Protein AF-A0A0F9AG28-F1 (afdb_monomer_lite)

Sequence (396 aa):
VLHGPSPQVKGDLLCLVGRKTTFKVDHATIAAAYDPQAKLRDLAHSDTEVTFLPRVPGKFTLFLELKCGGVNWLKPLDLDVRQPWTVATRYVAAFNEGGPSVASPSVDEKARQLTFVIENHNRAELAEVAKVVVAGKIHEVPIKLAPMASGEYTVSLEDVWDRLSPGSTAFEVSLAGGSQVSQAINWSIRHDEPAIAQRAKMLDLRPLYNTEMNRLFSPRTQWRIDYTGAQHAVDWRHPMPIKDEHGYYLLNSTTCIFEYGDLPEQVTPFKRCSITAPAGRYDGGIGVPLQLADPPQKPQQQTQWTVERREGVENTWQRRGLLAVMGIVGRARASTGFAYPVNVDTAQLAELHVTLSGTPNARCFIQLSNPQQPTVFRSEWFDAPSEPTELVFKLP

Secondary structure (DSSP, 8-state):
---SPPPEEES--EEETTS-EEEEEESSEEEEEE-TT--EEEEEE-SSEEEEEE-S-EEEEEEEEEEETTEEEEEEEEEEEE-SEEEE-EEEE-TTT-SEEEEESEEETTTTEEEEEEEE-SSS-EEEEEEEEETTEEEEEEEEE-TT-EEEEEEE-GGGGGGPPSEEEEEEEEETTEEEEEEEEE----SS-HHHHHH------TTTTTS-HHHHS-TTPEEEE-TTS-EEEE--PSSPPPB-TTS-B-PPPPS-----S--GGG--TT--PPPPPPTT---S---------S-----SS----EEEEE-SSEEEEEEETTEEEEEEE-STT--EEEE----S-GGG-SEEEEEE---TT-EE--EE--SS-S-SEEPPPEEPPSS-EEEEEE--

Organism: NCBI:txid412755

Radius of gyration: 28.62 Å; chains: 1; bounding box: 63×69×68 Å

pLDDT: mean 71.7, std 23.3, range [27.55, 98.31]

Foldseek 3Di:
DPPFDDKDKAADLAAEAQDKGKIWIPQWFFPDKDFPPPQWAPFDDGGTMTIIHGHDFDKGWMWTFIHHPPDTDIDIDIHGYDHQKDWDFDWDPPPPDQAIDTPPQAADPVQQKGKIKMFGQAQAWFFDWKWKAWLNDTDTWTDTAHHRGMDMTMDHCVVVSLVADAFWTWMKIDGPNDIDIDIHGHPDQPCPDPSSVVLDDDDPCVVVPPPCPCVVAPPPWDWDQDSNRKIFTDHDDPPFADADPVRDGPDDDTDDIDDDGDDVVPPDPPDDDDDDDDPDDDDPDDDHDDPPPVDPPDPPVVQDWDKPFAQAPDWDWDDDPPDTDTDGHHDPPRDTDTDGDDPDDPVPDQKDKDWFADDVPDKDKDADQDPVGRGQDIDDIDDGHNDGDIDMDGTD

Structure (mmCIF, N/CA/C/O backbone):
data_AF-A0A0F9AG28-F1
#
_entry.id   AF-A0A0F9AG28-F1
#
loop_
_atom_site.group_PDB
_atom_site.id
_atom_site.type_symbol
_atom_site.label_atom_id
_atom_site.label_alt_id
_atom_site.label_comp_id
_atom_site.label_asym_id
_atom_site.label_entity_id
_atom_site.label_seq_id
_atom_site.pdbx_PDB_ins_code
_atom_site.Cartn_x
_atom_site.Cartn_y
_atom_site.Cartn_z
_atom_site.occupancy
_atom_site.B_iso_or_equiv
_atom_site.auth_seq_id
_atom_site.auth_comp_id
_atom_site.auth_asym_id
_atom_site.auth_atom_id
_atom_site.pdbx_PDB_model_num
ATOM 1 N N . VAL A 1 1 ? 39.956 3.769 -18.860 1.00 49.44 1 VAL A N 1
ATOM 2 C CA . VAL A 1 1 ? 38.928 4.744 -18.427 1.00 49.44 1 VAL A CA 1
ATOM 3 C C . VAL A 1 1 ? 38.175 5.172 -19.674 1.00 49.44 1 VAL A C 1
ATOM 5 O O . VAL A 1 1 ? 38.810 5.669 -20.593 1.00 49.44 1 VAL A O 1
ATOM 8 N N . LEU A 1 2 ? 36.882 4.858 -19.788 1.00 47.75 2 LEU A N 1
ATOM 9 C CA . LEU A 1 2 ? 36.071 5.286 -20.934 1.00 47.75 2 LEU A CA 1
ATOM 10 C C . LEU A 1 2 ? 35.908 6.813 -20.858 1.00 47.75 2 LEU A C 1
ATOM 12 O O . LEU A 1 2 ? 35.287 7.310 -19.926 1.00 47.75 2 LEU A O 1
ATOM 16 N N . HIS A 1 3 ? 36.479 7.553 -21.809 1.00 52.59 3 HIS A N 1
ATOM 17 C CA . HIS A 1 3 ? 36.408 9.023 -21.890 1.00 52.59 3 HIS A CA 1
ATOM 18 C C . HIS A 1 3 ? 35.082 9.536 -22.498 1.00 52.59 3 HIS A C 1
ATOM 20 O O . HIS A 1 3 ? 35.054 10.567 -23.164 1.00 52.59 3 HIS A O 1
ATOM 26 N N . GLY A 1 4 ? 33.983 8.804 -22.302 1.00 62.50 4 GLY A N 1
ATOM 27 C CA . GLY A 1 4 ? 32.652 9.170 -22.791 1.00 62.50 4 GLY A CA 1
ATOM 28 C C . GLY A 1 4 ? 31.760 9.753 -21.688 1.00 62.50 4 GLY A C 1
ATOM 29 O O . GLY A 1 4 ? 32.025 9.521 -20.504 1.00 62.50 4 GLY A O 1
ATOM 30 N N . PRO A 1 5 ? 30.694 10.493 -22.047 1.00 69.94 5 PRO A N 1
ATOM 31 C CA . PRO A 1 5 ? 29.684 10.911 -21.082 1.00 69.94 5 PRO A CA 1
ATOM 32 C C . PRO A 1 5 ? 29.083 9.685 -20.385 1.00 69.94 5 PRO A C 1
ATOM 34 O O . PRO A 1 5 ? 28.804 8.667 -21.019 1.00 69.94 5 PRO A O 1
ATOM 37 N N . SER A 1 6 ? 28.906 9.778 -19.065 1.00 78.06 6 SER A N 1
ATOM 38 C CA . SER A 1 6 ? 28.258 8.713 -18.299 1.00 78.06 6 SER A CA 1
ATOM 39 C C . SER A 1 6 ? 26.799 8.552 -18.746 1.00 78.06 6 SER A C 1
ATOM 41 O O . SER A 1 6 ? 26.155 9.561 -19.040 1.00 78.06 6 SER A O 1
ATOM 43 N N . PRO A 1 7 ? 26.261 7.322 -18.770 1.00 80.38 7 PRO A N 1
ATOM 44 C CA . PRO A 1 7 ? 24.865 7.073 -19.107 1.00 80.38 7 PRO A CA 1
ATOM 45 C C . PRO A 1 7 ? 23.938 7.893 -18.214 1.00 80.38 7 PRO A C 1
ATOM 47 O O . PRO A 1 7 ? 24.111 7.910 -16.991 1.00 80.38 7 PRO A O 1
ATOM 50 N N . GLN A 1 8 ? 22.949 8.548 -18.815 1.00 86.12 8 GLN A N 1
ATOM 51 C CA . GLN A 1 8 ? 21.982 9.367 -18.089 1.00 86.12 8 GLN A CA 1
ATOM 52 C C . GLN A 1 8 ? 20.576 8.836 -18.308 1.00 86.12 8 GLN A C 1
ATOM 54 O O . GLN A 1 8 ? 20.153 8.635 -19.441 1.00 86.12 8 GLN A O 1
ATOM 59 N N . VAL A 1 9 ? 19.840 8.642 -17.217 1.00 87.00 9 VAL A N 1
ATOM 60 C CA . VAL A 1 9 ? 18.409 8.350 -17.285 1.00 87.00 9 VAL A CA 1
ATOM 61 C C . VAL A 1 9 ? 17.671 9.680 -17.394 1.00 87.00 9 VAL A C 1
ATOM 63 O O . VAL A 1 9 ? 17.774 10.521 -16.502 1.00 87.00 9 VAL A O 1
ATOM 66 N N . LYS A 1 10 ? 16.953 9.884 -18.498 1.00 86.88 10 LYS A N 1
ATOM 67 C CA . LYS A 1 10 ? 16.102 11.049 -18.739 1.00 86.88 10 LYS A CA 1
ATOM 68 C C . LYS A 1 10 ? 14.640 10.644 -18.687 1.00 86.88 10 LYS A C 1
ATOM 70 O O . LYS A 1 10 ? 14.201 9.748 -19.402 1.00 86.88 10 LYS A O 1
ATOM 75 N N . GLY A 1 11 ? 13.869 11.352 -17.881 1.00 76.81 11 GLY A N 1
ATOM 76 C CA . GLY A 1 11 ? 12.449 11.088 -17.704 1.00 76.81 11 GLY A CA 1
ATOM 77 C C . GLY A 1 11 ? 12.043 11.269 -16.255 1.00 76.81 11 GLY A C 1
ATOM 78 O O . GLY A 1 11 ? 12.868 11.583 -15.398 1.00 76.81 11 GLY A O 1
ATOM 79 N N . ASP A 1 12 ? 10.755 11.087 -16.006 1.00 71.38 12 ASP A N 1
ATOM 80 C CA . ASP A 1 12 ? 10.226 11.095 -14.653 1.00 71.38 12 ASP A CA 1
ATOM 81 C C . ASP A 1 12 ? 10.291 9.689 -14.071 1.00 71.38 12 ASP A C 1
ATOM 83 O O . ASP A 1 12 ? 9.719 8.752 -14.630 1.00 71.38 12 ASP A O 1
ATOM 87 N N . LEU A 1 13 ? 11.010 9.550 -12.963 1.00 81.31 13 LEU A N 1
ATOM 88 C CA . LEU A 1 13 ? 11.080 8.305 -12.205 1.00 81.31 13 LEU A CA 1
ATOM 89 C C . LEU A 1 13 ? 9.973 8.214 -11.153 1.00 81.31 13 LEU A C 1
ATOM 91 O O . LEU A 1 13 ? 9.831 7.165 -10.522 1.00 81.31 13 LEU A O 1
ATOM 95 N N . LEU A 1 14 ? 9.167 9.271 -10.990 1.00 83.69 14 LEU A N 1
ATOM 96 C CA . LEU A 1 14 ? 7.929 9.196 -10.236 1.00 83.69 14 LEU A CA 1
ATOM 97 C C . LEU A 1 14 ? 6.949 8.297 -10.990 1.00 83.69 14 LEU A C 1
ATOM 99 O O . LEU A 1 14 ? 6.329 8.673 -11.986 1.00 83.69 14 LEU A O 1
ATOM 103 N N . CYS A 1 15 ? 6.828 7.074 -10.500 1.00 92.44 15 CYS A N 1
ATOM 104 C CA . CYS A 1 15 ? 5.974 6.064 -11.087 1.00 92.44 15 CYS A CA 1
ATOM 105 C C . CYS A 1 15 ? 4.617 6.085 -10.386 1.00 92.44 15 CYS A C 1
ATOM 107 O O . CYS A 1 15 ? 4.553 6.196 -9.164 1.00 92.44 15 CYS A O 1
ATOM 109 N N . LEU A 1 16 ? 3.526 5.925 -11.133 1.00 93.44 16 LEU A N 1
ATOM 110 C CA . LEU A 1 16 ? 2.189 5.823 -10.547 1.00 93.44 16 LEU A CA 1
ATOM 111 C C . LEU A 1 16 ? 1.603 4.438 -10.800 1.00 93.44 16 LEU A C 1
ATOM 113 O O . LEU A 1 16 ? 1.679 3.914 -11.912 1.00 93.44 16 LEU A O 1
ATOM 117 N N . VAL A 1 17 ? 0.997 3.850 -9.769 1.00 92.75 17 VAL A N 1
ATOM 118 C CA . VAL A 1 17 ? 0.282 2.573 -9.887 1.00 92.75 17 VAL A CA 1
ATOM 119 C C . VAL A 1 17 ? -0.783 2.674 -10.978 1.00 92.75 17 VAL A C 1
ATOM 121 O O . VAL A 1 17 ? -1.534 3.647 -11.045 1.00 92.75 17 VAL A O 1
ATOM 124 N N . GLY A 1 18 ? -0.844 1.662 -11.847 1.00 88.56 18 GLY A N 1
ATOM 125 C CA . GLY A 1 18 ? -1.842 1.598 -12.916 1.00 88.56 18 GLY A CA 1
ATOM 126 C C . GLY A 1 18 ? -1.607 2.575 -14.073 1.00 88.56 18 GLY A C 1
ATOM 127 O O . GLY A 1 18 ? -2.423 2.618 -14.993 1.00 88.56 18 GLY A O 1
ATOM 128 N N . ARG A 1 19 ? -0.493 3.322 -14.084 1.00 90.88 19 ARG A N 1
ATOM 129 C CA . ARG A 1 19 ? -0.082 4.156 -15.221 1.00 90.88 19 ARG A CA 1
ATOM 130 C C . ARG A 1 19 ? 1.207 3.642 -15.839 1.00 90.88 19 ARG A C 1
ATOM 132 O O . ARG A 1 19 ? 2.147 3.274 -15.144 1.00 90.88 19 ARG A O 1
ATOM 139 N N . LYS A 1 20 ? 1.242 3.624 -17.170 1.00 93.56 20 LYS A N 1
ATOM 140 C CA . LYS A 1 20 ? 2.418 3.213 -17.934 1.00 93.56 20 LYS A CA 1
ATOM 141 C C . LYS A 1 20 ? 3.512 4.271 -17.766 1.00 93.56 20 LYS A C 1
ATOM 143 O O . LYS A 1 20 ? 3.316 5.420 -18.158 1.00 93.56 20 LYS A O 1
ATOM 148 N N . THR A 1 21 ? 4.641 3.884 -17.186 1.00 93.69 21 THR A N 1
ATOM 149 C CA . THR A 1 21 ? 5.819 4.740 -17.013 1.00 93.69 21 THR A CA 1
ATOM 150 C C . THR A 1 21 ? 6.792 4.488 -18.149 1.00 93.69 21 THR A C 1
ATOM 152 O O . THR A 1 21 ? 7.021 3.340 -18.524 1.00 93.69 21 THR A O 1
ATOM 155 N N . THR A 1 22 ? 7.370 5.561 -18.687 1.00 93.81 22 THR A N 1
ATOM 156 C CA . THR A 1 22 ? 8.400 5.503 -19.727 1.00 93.81 22 THR A CA 1
ATOM 157 C C . THR A 1 22 ? 9.551 6.430 -19.363 1.00 93.81 22 THR A C 1
ATOM 159 O O . THR A 1 22 ? 9.314 7.585 -19.006 1.00 93.81 22 THR A O 1
ATOM 162 N N . PHE A 1 23 ? 10.786 5.951 -19.484 1.00 94.12 23 PHE A N 1
ATOM 163 C CA . PHE A 1 23 ? 11.980 6.790 -19.394 1.00 94.12 23 PHE A CA 1
ATOM 164 C C . PHE A 1 23 ? 12.997 6.388 -20.462 1.00 94.12 23 PHE A C 1
ATOM 166 O O . PHE A 1 23 ? 12.969 5.271 -20.982 1.00 94.12 23 PHE A O 1
ATOM 173 N N . LYS A 1 24 ? 13.910 7.308 -20.772 1.00 95.06 24 LYS A N 1
ATOM 174 C CA . LYS A 1 24 ? 14.966 7.123 -21.765 1.00 95.06 24 LYS A CA 1
ATOM 175 C C . LYS A 1 24 ? 16.336 7.033 -21.116 1.00 95.06 24 LYS A C 1
ATOM 177 O O . LYS A 1 24 ? 16.566 7.607 -20.053 1.00 95.06 24 LYS A O 1
ATOM 182 N N . VAL A 1 25 ? 17.246 6.322 -21.765 1.00 94.06 25 VAL A N 1
ATOM 183 C CA . VAL A 1 25 ? 18.659 6.259 -21.400 1.00 94.06 25 VAL A CA 1
ATOM 184 C C . VAL A 1 25 ? 19.467 6.883 -22.526 1.00 94.06 25 VAL A C 1
ATOM 186 O O . VAL A 1 25 ? 19.441 6.407 -23.658 1.00 94.06 25 VAL A O 1
ATOM 189 N N . ASP A 1 26 ? 20.203 7.936 -22.195 1.00 92.88 26 ASP A N 1
ATOM 190 C CA . ASP A 1 26 ? 21.140 8.586 -23.100 1.00 92.88 26 ASP A CA 1
ATOM 191 C C . ASP A 1 26 ? 22.559 8.053 -22.880 1.00 92.88 26 ASP A C 1
ATOM 193 O O . ASP A 1 26 ? 22.929 7.638 -21.778 1.00 92.88 26 ASP A O 1
ATOM 197 N N . HIS A 1 27 ? 23.380 8.129 -23.932 1.00 91.69 27 HIS A N 1
ATOM 198 C CA . HIS A 1 27 ? 24.805 7.763 -23.928 1.00 91.69 27 HIS A CA 1
ATOM 199 C C . HIS A 1 27 ? 25.109 6.278 -23.637 1.00 91.69 27 HIS A C 1
ATOM 201 O O . HIS A 1 27 ? 26.263 5.911 -23.413 1.00 91.69 27 HIS A O 1
ATOM 207 N N . ALA A 1 28 ? 24.095 5.415 -23.696 1.00 92.94 28 ALA A N 1
ATOM 208 C CA . ALA A 1 28 ? 24.221 3.963 -23.702 1.00 92.94 28 ALA A CA 1
ATOM 209 C C . ALA A 1 28 ? 23.044 3.334 -24.463 1.00 92.94 28 ALA A C 1
ATOM 211 O O . ALA A 1 28 ? 22.012 3.972 -24.653 1.00 92.94 28 ALA A O 1
ATOM 212 N N . THR A 1 29 ? 23.213 2.081 -24.873 1.00 95.62 29 THR A N 1
ATOM 213 C CA . THR A 1 29 ? 22.138 1.225 -25.392 1.00 95.62 29 THR A CA 1
ATOM 214 C C . THR A 1 29 ? 21.641 0.290 -24.296 1.00 95.62 29 THR A C 1
ATOM 216 O O . THR A 1 29 ? 22.435 -0.161 -23.470 1.00 95.62 29 THR A O 1
ATOM 219 N N . ILE A 1 30 ? 20.345 0.002 -24.262 1.00 97.00 30 ILE A N 1
ATOM 220 C CA . ILE A 1 30 ? 19.725 -0.899 -23.287 1.00 97.00 30 ILE A CA 1
ATOM 221 C C . ILE A 1 30 ? 19.689 -2.301 -23.890 1.00 97.00 30 ILE A C 1
ATOM 223 O O . ILE A 1 30 ? 18.884 -2.589 -24.772 1.00 97.00 30 ILE A O 1
ATOM 227 N N . ALA A 1 31 ? 20.574 -3.173 -23.413 1.00 95.94 31 ALA A N 1
ATOM 228 C CA . ALA A 1 31 ? 20.648 -4.559 -23.860 1.00 95.94 31 ALA A CA 1
ATOM 229 C C . ALA A 1 31 ? 19.541 -5.419 -23.232 1.00 95.94 31 ALA A C 1
ATOM 231 O O . ALA A 1 31 ? 19.007 -6.304 -23.896 1.00 95.94 31 ALA A O 1
ATOM 232 N N . ALA A 1 32 ? 19.189 -5.142 -21.972 1.00 95.06 32 ALA A N 1
ATOM 233 C CA . ALA A 1 32 ? 18.123 -5.829 -21.250 1.00 95.06 32 ALA A CA 1
ATOM 234 C C . ALA A 1 32 ? 17.589 -4.988 -20.078 1.00 95.06 32 ALA A C 1
ATOM 236 O O . ALA A 1 32 ? 18.275 -4.099 -19.566 1.00 95.06 32 ALA A O 1
ATOM 237 N N . ALA A 1 33 ? 16.377 -5.309 -19.619 1.00 95.12 33 ALA A N 1
ATOM 238 C CA . ALA A 1 33 ? 15.777 -4.758 -18.406 1.00 95.12 33 ALA A CA 1
ATOM 239 C C . ALA A 1 33 ? 15.175 -5.879 -17.544 1.00 95.12 33 ALA A C 1
ATOM 241 O O . ALA A 1 33 ? 14.470 -6.749 -18.056 1.00 95.12 33 ALA A O 1
ATOM 242 N N . TYR A 1 34 ? 15.424 -5.838 -16.235 1.00 92.44 34 TYR A N 1
ATOM 243 C CA . TYR A 1 34 ? 15.025 -6.878 -15.289 1.00 92.44 34 TYR A CA 1
ATOM 244 C C . TYR A 1 34 ? 14.285 -6.288 -14.086 1.00 92.44 34 TYR A C 1
ATOM 246 O O . TYR A 1 34 ? 14.779 -5.368 -13.432 1.00 92.44 34 TYR A O 1
ATOM 254 N N . ASP A 1 35 ? 13.139 -6.883 -13.753 1.00 90.81 35 ASP A N 1
ATOM 255 C CA . ASP A 1 35 ? 12.410 -6.659 -12.501 1.00 90.81 35 ASP A CA 1
ATOM 256 C C . ASP A 1 35 ? 12.487 -7.922 -11.623 1.00 90.81 35 ASP A C 1
ATOM 258 O O . ASP A 1 35 ? 11.625 -8.802 -11.721 1.00 90.81 35 ASP A O 1
ATOM 262 N N . PRO A 1 36 ? 13.507 -8.048 -10.756 1.00 80.81 36 PRO A N 1
ATOM 263 C CA . PRO A 1 36 ? 13.664 -9.228 -9.908 1.00 80.81 36 PRO A CA 1
ATOM 264 C C . PRO A 1 36 ? 12.568 -9.352 -8.839 1.00 80.81 36 PRO A C 1
ATOM 266 O O . PRO A 1 36 ? 12.420 -10.411 -8.234 1.00 80.81 36 PRO A O 1
ATOM 269 N N . GLN A 1 37 ? 11.797 -8.290 -8.583 1.00 86.12 37 GLN A N 1
ATOM 270 C CA . GLN A 1 37 ? 10.754 -8.268 -7.557 1.00 86.12 37 GLN A CA 1
ATOM 271 C C . GLN A 1 37 ? 9.371 -8.648 -8.118 1.00 86.12 37 GLN A C 1
ATOM 273 O O . GLN A 1 37 ? 8.429 -8.831 -7.336 1.00 86.12 37 GLN A O 1
ATOM 278 N N . ALA A 1 38 ? 9.245 -8.776 -9.446 1.00 87.62 38 ALA A N 1
ATOM 279 C CA . ALA A 1 38 ? 8.010 -9.088 -10.169 1.00 87.62 38 ALA A CA 1
ATOM 280 C C . ALA A 1 38 ? 6.829 -8.173 -9.775 1.00 87.62 38 ALA A C 1
ATOM 282 O O . ALA A 1 38 ? 5.690 -8.621 -9.576 1.00 87.62 38 ALA A O 1
ATOM 283 N N . LYS A 1 39 ? 7.107 -6.875 -9.603 1.00 86.31 39 LYS A N 1
ATOM 284 C CA . LYS A 1 39 ? 6.132 -5.834 -9.227 1.00 86.31 39 LYS A CA 1
ATOM 285 C C . LYS A 1 39 ? 5.693 -4.968 -10.408 1.00 86.31 39 LYS A C 1
ATOM 287 O O . LYS A 1 39 ? 4.705 -4.238 -10.284 1.00 86.31 39 LYS A O 1
ATOM 292 N N . LEU A 1 40 ? 6.366 -5.089 -11.547 1.00 89.75 40 LEU A N 1
ATOM 293 C CA . LEU A 1 40 ? 6.084 -4.394 -12.795 1.00 89.75 40 LEU A CA 1
ATOM 294 C C . LEU A 1 40 ? 5.409 -5.348 -13.798 1.00 89.75 40 LEU A C 1
ATOM 296 O O . LEU A 1 40 ? 5.663 -6.551 -13.820 1.00 89.75 40 LEU A O 1
ATOM 300 N N . ARG A 1 41 ? 4.508 -4.815 -14.624 1.00 91.81 41 ARG A N 1
ATOM 301 C CA . ARG A 1 41 ? 3.910 -5.495 -15.785 1.00 91.81 41 ARG A CA 1
ATOM 302 C C . ARG A 1 41 ? 4.379 -4.855 -17.073 1.00 91.81 41 ARG A C 1
ATOM 304 O O . ARG A 1 41 ? 4.820 -3.708 -17.062 1.00 91.81 41 ARG A O 1
ATOM 311 N N . ASP A 1 42 ? 4.233 -5.604 -18.161 1.00 94.25 42 ASP A N 1
ATOM 312 C CA . ASP A 1 42 ? 4.478 -5.135 -19.524 1.00 94.25 42 ASP A CA 1
ATOM 313 C C . ASP A 1 42 ? 5.845 -4.452 -19.664 1.00 94.25 42 ASP A C 1
ATOM 315 O O . ASP A 1 42 ? 5.976 -3.453 -20.371 1.00 94.25 42 ASP A O 1
ATOM 319 N N . LEU A 1 43 ? 6.845 -4.966 -18.930 1.00 95.69 43 LEU A N 1
ATOM 320 C CA . LEU A 1 43 ? 8.210 -4.467 -18.988 1.00 95.69 43 LEU A CA 1
ATOM 321 C C . LEU A 1 43 ? 8.744 -4.739 -20.391 1.00 95.69 43 LEU A C 1
ATOM 323 O O . LEU A 1 43 ? 8.966 -5.884 -20.780 1.00 95.69 43 LEU A O 1
ATOM 327 N N . ALA A 1 44 ? 8.929 -3.663 -21.135 1.00 96.00 44 ALA A N 1
ATOM 328 C CA . ALA A 1 44 ? 9.458 -3.659 -22.479 1.00 96.00 44 ALA A CA 1
ATOM 329 C C . ALA A 1 44 ? 10.589 -2.637 -22.558 1.00 96.00 44 ALA A C 1
ATOM 331 O O . ALA A 1 44 ? 10.605 -1.643 -21.828 1.00 96.00 44 ALA A O 1
ATOM 332 N N . HIS A 1 45 ? 11.530 -2.868 -23.463 1.00 96.50 45 HIS A N 1
ATOM 333 C CA . HIS A 1 45 ? 12.566 -1.895 -23.764 1.00 96.50 45 HIS A CA 1
ATOM 334 C C . HIS A 1 45 ? 12.872 -1.870 -25.261 1.00 96.50 45 HIS A C 1
ATOM 336 O O . HIS A 1 45 ? 12.639 -2.840 -25.982 1.00 96.50 45 HIS A O 1
ATOM 342 N N . SER A 1 46 ? 13.389 -0.733 -25.705 1.00 96.19 46 SER A N 1
ATOM 343 C CA . SER A 1 46 ? 14.119 -0.564 -26.960 1.00 96.19 46 SER A CA 1
ATOM 344 C C . SER A 1 46 ? 15.574 -0.219 -26.637 1.00 96.19 46 SER A C 1
ATOM 346 O O . SER A 1 46 ? 15.958 -0.193 -25.468 1.00 96.19 46 SER A O 1
ATOM 348 N N . ASP A 1 47 ? 16.376 0.111 -27.647 1.00 95.44 47 ASP A N 1
ATOM 349 C CA . ASP A 1 47 ? 17.777 0.491 -27.450 1.00 95.44 47 ASP A CA 1
ATOM 350 C C . ASP A 1 47 ? 17.963 1.704 -26.529 1.00 95.44 47 ASP A C 1
ATOM 352 O O . ASP A 1 47 ? 19.020 1.838 -25.926 1.00 95.44 47 ASP A O 1
ATOM 356 N N . THR A 1 48 ? 16.979 2.599 -26.408 1.00 95.31 48 THR A N 1
ATOM 357 C CA . THR A 1 48 ? 17.127 3.848 -25.630 1.00 95.31 48 THR A CA 1
ATOM 358 C C . THR A 1 48 ? 15.969 4.135 -24.686 1.00 95.31 48 THR A C 1
ATOM 360 O O . THR A 1 48 ? 15.984 5.150 -23.998 1.00 95.31 48 THR A O 1
ATOM 363 N N . GLU A 1 49 ? 14.961 3.271 -24.619 1.00 96.12 49 GLU A N 1
ATOM 364 C CA . GLU A 1 49 ? 13.737 3.533 -23.863 1.00 96.12 49 GLU A CA 1
ATOM 365 C C . GLU A 1 49 ? 13.293 2.290 -23.104 1.00 96.12 49 GLU A C 1
ATOM 367 O O . GLU A 1 49 ? 13.358 1.183 -23.635 1.00 96.12 49 GLU A O 1
ATOM 372 N N . VAL A 1 50 ? 12.810 2.482 -21.879 1.00 96.38 50 VAL A N 1
ATOM 373 C CA . VAL A 1 50 ? 12.171 1.436 -21.078 1.00 96.38 50 VAL A CA 1
ATOM 374 C C . VAL A 1 50 ? 10.756 1.859 -20.764 1.00 96.38 50 VAL A C 1
ATOM 376 O O . VAL A 1 50 ? 10.494 3.017 -20.428 1.00 96.38 50 VAL A O 1
ATOM 379 N N . THR A 1 51 ? 9.845 0.901 -20.831 1.00 95.88 51 THR A N 1
ATOM 380 C CA . THR A 1 51 ? 8.443 1.109 -20.527 1.00 95.88 51 THR A CA 1
ATOM 381 C C . THR A 1 51 ? 7.899 -0.019 -19.668 1.00 95.88 51 THR A C 1
ATOM 383 O O . THR A 1 51 ? 8.210 -1.181 -19.901 1.00 95.88 51 THR A O 1
ATOM 386 N N . PHE A 1 52 ? 7.081 0.311 -18.672 1.00 95.56 52 PHE A N 1
ATOM 387 C CA . PHE A 1 52 ? 6.488 -0.669 -17.761 1.00 95.56 52 PHE A CA 1
ATOM 388 C C . PHE A 1 52 ? 5.242 -0.111 -17.068 1.00 95.56 52 PHE A C 1
ATOM 390 O O . PHE A 1 52 ? 4.963 1.087 -17.115 1.00 95.56 52 PHE A O 1
ATOM 397 N N . LEU A 1 53 ? 4.494 -0.986 -16.400 1.00 94.69 53 LEU A N 1
ATOM 398 C CA . LEU A 1 53 ? 3.289 -0.666 -15.641 1.00 94.69 53 LEU A CA 1
ATOM 399 C C . LEU A 1 53 ? 3.437 -1.129 -14.177 1.00 94.69 53 LEU A C 1
ATOM 401 O O . LEU A 1 53 ? 3.400 -2.335 -13.915 1.00 94.69 53 LEU A O 1
ATOM 405 N N . PRO A 1 54 ? 3.581 -0.220 -13.198 1.00 94.06 54 PRO A N 1
ATOM 406 C CA . PRO A 1 54 ? 3.661 -0.587 -11.786 1.00 94.06 54 PRO A CA 1
ATOM 407 C C . PRO A 1 54 ? 2.324 -1.115 -11.242 1.00 94.06 54 PRO A C 1
ATOM 409 O O . PRO A 1 54 ? 1.265 -0.534 -11.499 1.00 94.06 54 PRO A O 1
ATOM 412 N N . ARG A 1 55 ? 2.362 -2.197 -10.449 1.00 89.38 55 ARG A N 1
ATOM 413 C CA . ARG A 1 55 ? 1.149 -2.819 -9.875 1.00 89.38 55 ARG A CA 1
ATOM 414 C C . ARG A 1 55 ? 0.816 -2.394 -8.451 1.00 89.38 55 ARG A C 1
ATOM 416 O O . ARG A 1 55 ? -0.339 -2.491 -8.050 1.00 89.38 55 ARG A O 1
ATOM 423 N N . VAL A 1 56 ? 1.825 -2.034 -7.671 1.00 90.19 56 VAL A N 1
ATOM 424 C CA . VAL A 1 56 ? 1.704 -1.762 -6.235 1.00 90.19 56 VAL A CA 1
ATOM 425 C C . VAL A 1 56 ? 2.585 -0.568 -5.879 1.00 90.19 56 VAL A C 1
ATOM 427 O O . VAL A 1 56 ? 3.618 -0.395 -6.525 1.00 90.19 56 VAL A O 1
ATOM 430 N N . PRO A 1 57 ? 2.197 0.263 -4.898 1.00 90.00 57 PRO A N 1
ATOM 431 C CA . PRO A 1 57 ? 3.045 1.352 -4.436 1.00 90.00 57 PRO A CA 1
ATOM 432 C C . PRO A 1 57 ? 4.232 0.803 -3.633 1.00 90.00 57 PRO A C 1
ATOM 434 O O . PRO A 1 57 ? 4.151 -0.286 -3.059 1.00 90.00 57 PRO A O 1
ATOM 437 N N . GLY A 1 58 ? 5.325 1.557 -3.580 1.00 89.19 58 GLY A N 1
ATOM 438 C CA . GLY A 1 58 ? 6.529 1.207 -2.834 1.00 89.19 58 GLY A CA 1
ATOM 439 C C . GLY A 1 58 ? 7.816 1.610 -3.545 1.00 89.19 58 GLY A C 1
ATOM 440 O O . GLY A 1 58 ? 7.803 2.176 -4.638 1.00 89.19 58 GLY A O 1
ATOM 441 N N . LYS A 1 59 ? 8.938 1.286 -2.899 1.00 88.75 59 LYS A N 1
ATOM 442 C CA . LYS A 1 59 ? 10.275 1.438 -3.472 1.00 88.75 59 LYS A CA 1
ATOM 443 C C . LYS A 1 59 ? 10.700 0.132 -4.129 1.00 88.75 59 LYS A C 1
ATOM 445 O O . LYS A 1 59 ? 10.704 -0.910 -3.470 1.00 88.75 59 LYS A O 1
ATOM 450 N N . PHE A 1 60 ? 11.069 0.199 -5.401 1.00 89.06 60 PHE A N 1
ATOM 451 C CA . PHE A 1 60 ? 11.519 -0.954 -6.183 1.00 89.06 60 PHE A CA 1
ATOM 452 C C . PHE A 1 60 ? 12.828 -0.643 -6.888 1.00 89.06 60 PHE A C 1
ATOM 454 O O . PHE A 1 60 ? 13.140 0.522 -7.115 1.00 89.06 60 PHE A O 1
ATOM 461 N N . THR A 1 61 ? 13.563 -1.678 -7.279 1.00 91.25 61 THR A N 1
ATOM 462 C CA . THR A 1 61 ? 14.787 -1.511 -8.066 1.00 91.25 61 THR A CA 1
ATOM 463 C C . THR A 1 61 ? 14.637 -2.238 -9.394 1.00 91.25 61 THR A C 1
ATOM 465 O O . THR A 1 61 ? 14.490 -3.459 -9.437 1.00 91.25 61 THR A O 1
ATOM 468 N N . LEU A 1 62 ? 14.700 -1.475 -10.483 1.00 91.50 62 LEU A N 1
ATOM 469 C CA . LEU A 1 62 ? 14.780 -1.989 -11.845 1.00 91.50 62 LEU A CA 1
ATOM 470 C C . LEU A 1 62 ? 16.255 -2.090 -12.245 1.00 91.50 62 LEU A C 1
ATOM 472 O O . LEU A 1 62 ? 17.007 -1.131 -12.082 1.00 91.50 62 LEU A O 1
ATOM 476 N N . PHE A 1 63 ? 16.680 -3.227 -12.785 1.00 93.81 63 PHE A N 1
ATOM 477 C CA . PHE A 1 63 ? 18.051 -3.401 -13.264 1.00 93.81 63 PHE A CA 1
ATOM 478 C C . PHE A 1 63 ? 18.097 -3.264 -14.779 1.00 93.81 63 PHE A C 1
ATOM 480 O O . PHE A 1 63 ? 17.397 -3.980 -15.489 1.00 93.81 63 PHE A O 1
ATOM 487 N N . LEU A 1 64 ? 18.944 -2.366 -15.273 1.00 93.94 64 LEU A N 1
ATOM 488 C CA . LEU A 1 64 ? 19.198 -2.200 -16.700 1.00 93.94 64 LEU A CA 1
ATOM 489 C C . LEU A 1 64 ? 20.566 -2.777 -17.040 1.00 93.94 64 LEU A C 1
ATOM 491 O O . LEU A 1 64 ? 21.560 -2.390 -16.430 1.00 93.94 64 LEU A O 1
ATOM 495 N N . GLU A 1 65 ? 20.636 -3.662 -18.026 1.00 94.81 65 GLU A N 1
ATOM 496 C CA . GLU A 1 65 ? 21.904 -3.996 -18.666 1.00 94.81 65 GLU A CA 1
ATOM 497 C C . GLU A 1 65 ? 22.172 -2.966 -19.755 1.00 94.81 65 GLU A C 1
ATOM 499 O O . GLU A 1 65 ? 21.472 -2.901 -20.766 1.00 94.81 65 GLU A O 1
ATOM 504 N N . LEU A 1 66 ? 23.169 -2.123 -19.515 1.00 93.31 66 LEU A N 1
ATOM 505 C CA . LEU A 1 66 ? 23.551 -1.045 -20.409 1.00 93.31 66 LEU A CA 1
ATOM 506 C C . LEU A 1 66 ? 24.816 -1.424 -21.168 1.00 93.31 66 LEU A C 1
ATOM 508 O O . LEU A 1 66 ? 25.729 -2.035 -20.613 1.00 93.31 66 LEU A O 1
ATOM 512 N N . LYS A 1 67 ? 24.876 -1.012 -22.432 1.00 93.56 67 LYS A N 1
ATOM 513 C CA . LYS A 1 67 ? 25.990 -1.256 -23.341 1.00 93.56 67 LYS A CA 1
ATOM 514 C C . LYS A 1 67 ? 26.471 0.043 -23.974 1.00 93.56 67 LYS A C 1
ATOM 516 O O . LYS A 1 67 ? 25.682 0.803 -24.537 1.00 93.56 67 LYS A O 1
ATOM 521 N N . CYS A 1 68 ? 27.778 0.279 -23.929 1.00 90.88 68 CYS A N 1
ATOM 522 C CA . CYS A 1 68 ? 28.437 1.380 -24.632 1.00 90.88 68 CYS A CA 1
ATOM 523 C C . CYS A 1 68 ? 29.743 0.874 -25.256 1.00 90.88 68 CYS A C 1
ATOM 525 O O . CYS A 1 68 ? 30.662 0.437 -24.559 1.00 90.88 68 CYS A O 1
ATOM 527 N N . GLY A 1 69 ? 29.804 0.873 -26.591 1.00 88.06 69 GLY A N 1
ATOM 528 C CA . GLY A 1 69 ? 30.872 0.198 -27.328 1.00 88.06 69 GLY A CA 1
ATOM 529 C C . GLY A 1 69 ? 30.879 -1.313 -27.059 1.00 88.06 69 GLY A C 1
ATOM 530 O O . GLY A 1 69 ? 29.855 -1.981 -27.197 1.00 88.06 69 GLY A O 1
ATOM 531 N N . GLY A 1 70 ? 32.043 -1.850 -26.683 1.00 89.19 70 GLY A N 1
ATOM 532 C CA . GLY A 1 70 ? 32.232 -3.269 -26.349 1.00 89.19 70 GLY A CA 1
ATOM 533 C C . GLY A 1 70 ? 32.022 -3.624 -24.873 1.00 89.19 70 GLY A C 1
ATOM 534 O O . GLY A 1 70 ? 32.337 -4.745 -24.486 1.00 89.19 70 GLY A O 1
ATOM 535 N N . VAL A 1 71 ? 31.553 -2.687 -24.042 1.00 87.50 71 VAL A N 1
ATOM 536 C CA . VAL A 1 71 ? 31.400 -2.888 -22.593 1.00 87.50 71 VAL A CA 1
ATOM 537 C C . VAL A 1 71 ? 29.922 -2.944 -22.223 1.00 87.50 71 VAL A C 1
ATOM 539 O O . VAL A 1 71 ? 29.169 -2.041 -22.593 1.00 87.50 71 VAL A O 1
ATOM 542 N N . ASN A 1 72 ? 29.549 -3.965 -21.446 1.00 91.38 72 ASN A N 1
ATOM 543 C CA . ASN A 1 72 ? 28.244 -4.099 -20.801 1.00 91.38 72 ASN A CA 1
ATOM 544 C C . ASN A 1 72 ? 28.394 -3.949 -19.281 1.00 91.38 72 ASN A C 1
ATOM 546 O O . ASN A 1 72 ? 29.384 -4.407 -18.707 1.00 91.38 72 ASN A O 1
ATOM 550 N N . TRP A 1 73 ? 27.409 -3.352 -18.616 1.00 89.94 73 TRP A N 1
ATOM 551 C CA . TRP A 1 73 ? 27.321 -3.333 -17.153 1.00 89.94 73 TRP A CA 1
ATOM 552 C C . TRP A 1 73 ? 25.864 -3.257 -16.691 1.00 89.94 73 TRP A C 1
ATOM 554 O O . TRP A 1 73 ? 24.983 -2.802 -17.420 1.00 89.94 73 TRP A O 1
ATOM 564 N N . LEU A 1 74 ? 25.614 -3.669 -15.448 1.00 90.44 74 LEU A N 1
ATOM 565 C CA . LEU A 1 74 ? 24.307 -3.532 -14.810 1.00 90.44 74 LEU A CA 1
ATOM 566 C C . LEU A 1 74 ? 24.199 -2.189 -14.085 1.00 90.44 74 LEU A C 1
ATOM 568 O O . LEU A 1 74 ? 25.087 -1.799 -13.325 1.00 90.44 74 LEU A O 1
ATOM 572 N N . LYS A 1 75 ? 23.087 -1.488 -14.297 1.00 90.50 75 LYS A N 1
ATOM 573 C CA . LYS A 1 75 ? 22.737 -0.234 -13.636 1.00 90.50 75 LYS A CA 1
ATOM 574 C C . LYS A 1 75 ? 21.436 -0.424 -12.847 1.00 90.50 75 LYS A C 1
ATOM 576 O O . LYS A 1 75 ? 20.387 -0.566 -13.475 1.00 90.50 75 LYS A O 1
ATOM 581 N N . PRO A 1 76 ? 21.474 -0.418 -11.502 1.00 91.81 76 PRO A N 1
ATOM 582 C CA . PRO A 1 76 ? 20.255 -0.360 -10.708 1.00 91.81 76 PRO A CA 1
ATOM 583 C C . PRO A 1 76 ? 19.616 1.027 -10.831 1.00 91.81 76 PRO A C 1
ATOM 585 O O . PRO A 1 76 ? 20.315 2.049 -10.860 1.00 91.81 76 PRO A O 1
ATOM 588 N N . LEU A 1 77 ? 18.291 1.044 -10.900 1.00 90.12 77 LEU A N 1
ATOM 589 C CA . LEU A 1 77 ? 17.459 2.233 -10.924 1.00 90.12 77 LEU A CA 1
ATOM 590 C C . LEU A 1 77 ? 16.390 2.110 -9.843 1.00 90.12 77 LEU A C 1
ATOM 592 O O . LEU A 1 77 ? 15.508 1.254 -9.931 1.00 90.12 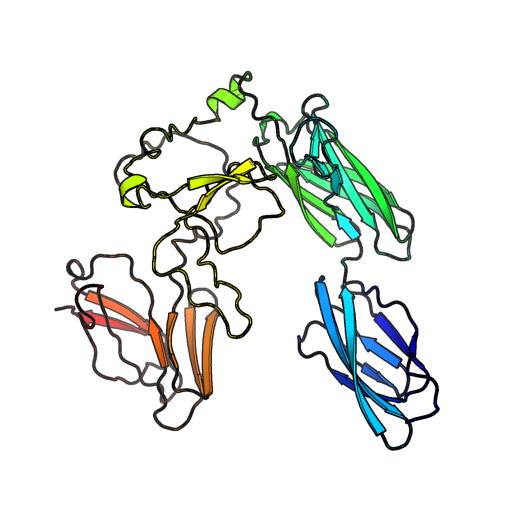77 LEU A O 1
ATOM 596 N N . ASP A 1 78 ? 16.472 2.979 -8.842 1.00 89.88 78 ASP A N 1
ATOM 597 C CA . ASP A 1 78 ? 15.485 3.028 -7.771 1.00 89.88 78 ASP A CA 1
ATOM 598 C C . ASP A 1 78 ? 14.237 3.774 -8.248 1.00 89.88 78 ASP A C 1
ATOM 600 O O . ASP A 1 78 ? 14.298 4.917 -8.705 1.00 89.88 78 ASP A O 1
ATOM 604 N N . LEU A 1 79 ? 13.101 3.096 -8.153 1.00 89.44 79 LEU A N 1
ATOM 605 C CA . LEU A 1 79 ? 11.786 3.586 -8.525 1.00 89.44 79 LEU A CA 1
ATOM 606 C C . LEU A 1 79 ? 10.990 3.886 -7.255 1.00 89.44 79 LEU A C 1
ATOM 608 O O . LEU A 1 79 ? 10.843 3.016 -6.394 1.00 89.44 79 LEU A O 1
ATOM 612 N N . ASP A 1 80 ? 10.439 5.095 -7.169 1.00 90.31 80 ASP A N 1
ATOM 613 C CA . ASP A 1 80 ? 9.429 5.459 -6.171 1.00 90.31 80 ASP A CA 1
ATOM 614 C C . ASP A 1 80 ? 8.050 5.373 -6.834 1.00 90.31 80 ASP A C 1
ATOM 616 O O . ASP A 1 80 ? 7.664 6.241 -7.623 1.00 90.31 80 ASP A O 1
ATOM 620 N N . VAL A 1 81 ? 7.334 4.275 -6.578 1.00 92.06 81 VAL A N 1
ATOM 621 C CA . VAL A 1 81 ? 5.989 4.056 -7.110 1.00 92.06 81 VAL A CA 1
ATOM 622 C C . VAL A 1 81 ? 4.963 4.513 -6.086 1.00 92.06 81 VAL A C 1
ATOM 624 O O . VAL A 1 81 ? 4.865 3.959 -4.991 1.00 92.06 81 VAL A O 1
ATOM 627 N N . ARG A 1 82 ? 4.123 5.470 -6.469 1.00 93.12 82 ARG A N 1
ATOM 628 C CA . ARG A 1 82 ? 3.058 6.010 -5.621 1.00 93.12 82 ARG A CA 1
ATOM 629 C C . ARG A 1 82 ? 1.682 5.665 -6.161 1.00 93.12 82 ARG A C 1
ATOM 631 O O . ARG A 1 82 ? 1.503 5.344 -7.335 1.00 93.12 82 ARG A O 1
ATOM 638 N N . GLN A 1 83 ? 0.685 5.740 -5.291 1.00 94.56 83 GLN A N 1
ATOM 639 C CA . GLN A 1 83 ? -0.697 5.813 -5.752 1.00 94.56 83 GLN A CA 1
ATOM 640 C C . GLN A 1 83 ? -0.926 7.156 -6.471 1.00 94.56 83 GLN A C 1
ATOM 642 O O . GLN A 1 83 ? -0.230 8.122 -6.162 1.00 94.56 83 GLN A O 1
ATOM 647 N N . PRO A 1 84 ? -1.895 7.257 -7.398 1.00 94.44 84 PRO A N 1
ATOM 648 C CA . PRO A 1 84 ? -2.243 8.522 -8.055 1.00 94.44 84 PRO A CA 1
ATOM 649 C C . PRO A 1 84 ? -2.558 9.659 -7.072 1.00 94.44 84 PRO A C 1
ATOM 651 O O . PRO A 1 84 ? -2.290 10.823 -7.351 1.00 94.44 84 PRO A O 1
ATOM 654 N N . TRP A 1 85 ? -3.110 9.315 -5.913 1.00 96.31 85 TRP A N 1
ATOM 655 C CA . TRP A 1 85 ? -3.333 10.213 -4.789 1.00 96.31 85 TRP A CA 1
ATOM 656 C C . TRP A 1 85 ? -3.181 9.432 -3.480 1.00 96.31 85 TRP A C 1
ATOM 658 O O . TRP A 1 85 ? -3.261 8.201 -3.490 1.00 96.31 85 TRP A O 1
ATOM 668 N N . THR A 1 86 ? -2.948 10.112 -2.358 1.00 95.44 86 THR A N 1
ATOM 669 C CA . THR A 1 86 ? -2.881 9.477 -1.030 1.00 95.44 86 THR A CA 1
ATOM 670 C C . THR A 1 86 ? -3.491 10.332 0.069 1.00 95.44 86 THR A C 1
ATOM 672 O O . THR A 1 86 ? -3.405 11.555 0.001 1.00 95.44 86 THR A O 1
ATOM 675 N N . VAL A 1 87 ? -4.037 9.700 1.112 1.00 94.62 87 VAL A N 1
ATOM 676 C CA . VAL A 1 87 ? -4.263 10.371 2.402 1.00 94.62 87 VAL A CA 1
ATOM 677 C C . VAL A 1 87 ? -2.917 10.480 3.117 1.00 94.62 87 VAL A C 1
ATOM 679 O O . VAL A 1 87 ? -2.290 9.466 3.417 1.00 94.62 87 VAL A O 1
ATOM 682 N N . ALA A 1 88 ? -2.446 11.701 3.349 1.00 89.56 88 ALA A N 1
ATOM 683 C CA . ALA A 1 88 ? -1.121 11.951 3.894 1.00 89.56 88 ALA A CA 1
ATOM 684 C C . ALA A 1 88 ? -1.120 11.983 5.424 1.00 89.56 88 ALA A C 1
ATOM 686 O O . ALA A 1 88 ? -1.910 12.693 6.060 1.00 89.56 88 ALA A O 1
ATOM 687 N N . THR A 1 89 ? -0.156 11.267 6.001 1.00 83.56 89 THR A N 1
ATOM 688 C CA . THR A 1 89 ? 0.175 11.369 7.421 1.00 83.56 89 THR A CA 1
ATOM 689 C C . THR A 1 89 ? 1.198 12.481 7.613 1.00 83.56 89 THR A C 1
ATOM 691 O O . THR A 1 89 ? 2.322 12.383 7.118 1.00 83.56 89 THR A O 1
ATOM 694 N N . ARG A 1 90 ? 0.817 13.549 8.317 1.00 80.62 90 ARG A N 1
ATOM 695 C CA . ARG A 1 90 ? 1.702 14.681 8.621 1.00 80.62 90 ARG A CA 1
ATOM 696 C C . ARG A 1 90 ? 1.939 14.789 10.113 1.00 80.62 90 ARG A C 1
ATOM 698 O O . ARG A 1 90 ? 0.999 14.744 10.902 1.00 80.62 90 ARG A O 1
ATOM 705 N N . TYR A 1 91 ? 3.198 14.999 10.468 1.00 71.62 91 TYR A N 1
ATOM 706 C CA . TYR A 1 91 ? 3.638 15.228 11.836 1.00 71.62 91 TYR A CA 1
ATOM 707 C C . TYR A 1 91 ? 3.996 16.694 11.997 1.00 71.62 91 TYR A C 1
ATOM 709 O O . TYR A 1 91 ? 4.671 17.271 11.143 1.00 71.62 91 TYR A O 1
ATOM 717 N N . VAL A 1 92 ? 3.555 17.285 13.099 1.00 60.72 92 VAL A N 1
ATOM 718 C CA . VAL A 1 92 ? 4.017 18.603 13.517 1.00 60.72 92 VAL A CA 1
ATOM 719 C C . VAL A 1 92 ? 4.772 18.398 14.815 1.00 60.72 92 VAL A C 1
ATOM 721 O O . VAL A 1 92 ? 4.265 17.795 15.761 1.00 60.72 92 VAL A O 1
ATOM 724 N N . ALA A 1 93 ? 6.019 18.868 14.847 1.00 53.25 93 ALA A N 1
ATOM 725 C CA . ALA A 1 93 ? 6.782 18.893 16.082 1.00 53.25 93 ALA A CA 1
ATOM 726 C C . ALA A 1 93 ? 5.984 19.706 17.107 1.00 53.25 93 ALA A C 1
ATOM 728 O O . ALA A 1 93 ? 5.652 20.863 16.839 1.00 53.25 93 ALA A O 1
ATOM 729 N N . AL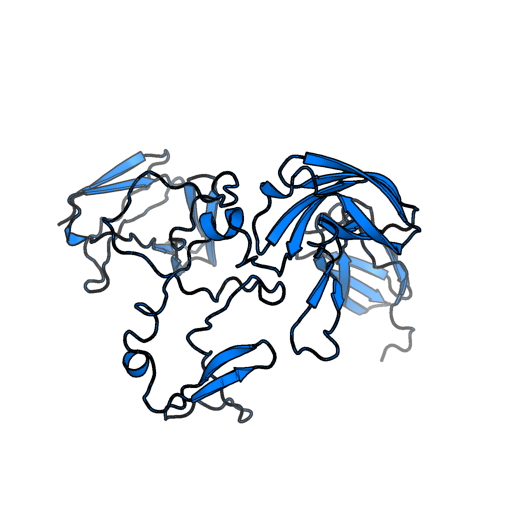A A 1 94 ? 5.657 19.113 18.258 1.00 52.06 94 ALA A N 1
ATOM 730 C CA . ALA A 1 94 ? 5.060 19.865 19.350 1.00 52.06 94 ALA A CA 1
ATOM 731 C C . ALA A 1 94 ? 6.123 20.823 19.887 1.00 52.06 94 ALA A C 1
ATOM 733 O O . ALA A 1 94 ? 6.931 20.482 20.753 1.00 52.06 94 ALA A O 1
ATOM 734 N N . PHE A 1 95 ? 6.172 22.026 19.326 1.00 42.25 95 PHE A N 1
ATOM 735 C CA . PHE A 1 95 ? 6.967 23.093 19.895 1.00 42.25 95 PHE A CA 1
ATOM 736 C C . PHE A 1 95 ? 6.373 23.411 21.275 1.00 42.25 95 PHE A C 1
ATOM 738 O O . PHE A 1 95 ? 5.258 23.911 21.372 1.00 42.25 95 PHE A O 1
ATOM 745 N N . ASN A 1 96 ? 7.152 23.099 22.318 1.00 43.47 96 ASN A N 1
ATOM 746 C CA . ASN A 1 96 ? 6.997 23.469 23.735 1.00 43.47 96 ASN A CA 1
ATOM 747 C C . ASN A 1 96 ? 6.287 22.501 24.706 1.00 43.47 96 ASN A C 1
ATOM 749 O O . ASN A 1 96 ? 6.330 22.784 25.900 1.00 43.47 96 ASN A O 1
ATOM 753 N N . GLU A 1 97 ? 5.742 21.350 24.285 1.00 41.94 97 GLU A N 1
ATOM 754 C CA . GLU A 1 97 ? 5.034 20.431 25.220 1.00 41.94 97 GLU A CA 1
ATOM 755 C C . GLU A 1 97 ? 5.480 18.953 25.191 1.00 41.94 97 GLU A C 1
ATOM 757 O O . GLU A 1 97 ? 4.929 18.124 25.907 1.00 41.94 97 GLU A O 1
ATOM 762 N N . GLY A 1 98 ? 6.542 18.608 24.451 1.00 39.94 98 GLY A N 1
ATOM 763 C CA . GLY A 1 98 ? 7.273 17.352 24.687 1.00 39.94 98 GLY A CA 1
ATOM 764 C C . GLY A 1 98 ? 6.574 16.048 24.272 1.00 39.94 98 GLY A C 1
ATOM 765 O O . GLY A 1 98 ? 6.834 15.016 24.885 1.00 39.94 98 GLY A O 1
ATOM 766 N N . GLY A 1 99 ? 5.746 16.056 23.221 1.00 44.41 99 GLY A N 1
ATOM 767 C CA . GLY A 1 99 ? 5.204 14.830 22.616 1.00 44.41 99 GLY A CA 1
ATOM 768 C C . GLY A 1 99 ? 5.124 14.893 21.082 1.00 44.41 99 GLY A C 1
ATOM 769 O O . GLY A 1 99 ? 5.051 15.985 20.519 1.00 44.41 99 GLY A O 1
ATOM 770 N N . PRO A 1 100 ? 5.151 13.759 20.360 1.00 42.62 100 PRO A N 1
ATOM 771 C CA . PRO A 1 100 ? 4.840 13.739 18.932 1.00 42.62 100 PRO A CA 1
ATOM 772 C C . PRO A 1 100 ? 3.355 14.075 18.722 1.00 42.62 100 PRO A C 1
ATOM 774 O O . PRO A 1 100 ? 2.485 13.391 19.254 1.00 42.62 100 PRO A O 1
ATOM 777 N N . SER A 1 101 ? 3.048 15.113 17.937 1.00 55.22 101 SER A N 1
ATOM 778 C CA . SER A 1 101 ? 1.671 15.419 17.533 1.00 55.22 101 SER A CA 1
ATOM 779 C C . SER A 1 101 ? 1.478 15.069 16.058 1.00 55.22 101 SER A C 1
ATOM 781 O O . SER A 1 101 ? 2.147 15.608 15.169 1.00 55.22 101 SER A O 1
ATOM 783 N N . VAL A 1 102 ? 0.574 14.128 15.782 1.00 58.31 102 VAL A N 1
ATOM 784 C CA . VAL A 1 102 ? 0.091 13.890 14.418 1.00 58.31 102 VAL A CA 1
ATOM 785 C C . VAL A 1 102 ? -0.854 15.031 14.064 1.00 58.31 102 VAL A C 1
ATOM 787 O O . VAL A 1 102 ? -1.889 15.201 14.699 1.00 58.31 102 VAL A O 1
ATOM 790 N N . ALA A 1 103 ? -0.497 15.810 13.047 1.00 65.81 103 ALA A N 1
ATOM 791 C CA . ALA A 1 103 ? -1.324 16.911 12.563 1.00 65.81 103 ALA A CA 1
ATOM 792 C C . ALA A 1 103 ? -2.435 16.431 11.623 1.00 65.81 103 ALA A C 1
ATOM 794 O O . ALA A 1 103 ? -3.514 17.016 11.592 1.00 65.81 103 ALA A O 1
ATOM 795 N N . SER A 1 104 ? -2.191 15.351 10.875 1.00 74.25 104 SER A N 1
ATOM 796 C CA . SER A 1 104 ? -3.170 14.748 9.968 1.00 74.25 104 SER A CA 1
ATOM 797 C C . SER A 1 104 ? -2.870 13.261 9.757 1.00 74.25 104 SER A C 1
ATOM 799 O O . SER A 1 104 ? -1.699 12.926 9.569 1.00 74.25 104 SER A O 1
ATOM 801 N N . PRO A 1 105 ? -3.889 12.389 9.684 1.00 85.88 105 PRO A N 1
ATOM 802 C CA . PRO A 1 105 ? -5.288 12.690 9.990 1.00 85.88 105 PRO A CA 1
ATOM 803 C C . PRO A 1 105 ? -5.514 12.887 11.496 1.00 85.88 105 PRO A C 1
ATOM 805 O O . PRO A 1 105 ? -4.920 12.187 12.318 1.00 85.88 105 PRO A O 1
ATOM 808 N N . SER A 1 106 ? -6.371 13.833 11.867 1.00 86.12 106 SER A N 1
ATOM 809 C CA . SER A 1 106 ? -6.631 14.208 13.261 1.00 86.12 106 SER A CA 1
ATOM 810 C C . SER A 1 106 ? -8.114 14.480 13.501 1.00 86.12 106 SER A C 1
ATOM 812 O O . SER A 1 106 ? -8.854 14.838 12.585 1.00 86.12 106 SER A O 1
ATOM 814 N N . VAL A 1 107 ? -8.561 14.273 14.740 1.00 85.62 107 VAL A N 1
ATOM 815 C CA . VAL A 1 107 ? -9.917 14.626 15.176 1.00 85.62 107 VAL A CA 1
ATOM 816 C C . VAL A 1 107 ? -9.843 15.826 16.116 1.00 85.62 107 VAL A C 1
ATOM 818 O O . VAL A 1 107 ? -9.225 15.740 17.176 1.00 85.62 107 VAL A O 1
ATOM 821 N N . ASP A 1 108 ? -10.501 16.924 15.748 1.00 84.75 108 ASP A N 1
ATOM 822 C CA . ASP A 1 108 ? -10.776 18.040 16.650 1.00 84.75 108 ASP A CA 1
ATOM 823 C C . ASP A 1 108 ? -12.051 17.732 17.437 1.00 84.75 108 ASP A C 1
ATOM 825 O O . ASP A 1 108 ? -13.154 17.678 16.890 1.00 84.75 108 ASP A O 1
ATOM 829 N N . GLU A 1 109 ? -11.899 17.520 18.740 1.00 77.12 109 GLU A N 1
ATOM 830 C CA . GLU A 1 109 ? -13.011 17.251 19.646 1.00 77.12 109 GLU A CA 1
ATOM 831 C C . GLU A 1 109 ? -13.945 18.445 19.830 1.00 77.12 109 GLU A C 1
ATOM 833 O O . GLU A 1 109 ? -15.165 18.272 19.861 1.00 77.12 109 GLU A O 1
ATOM 838 N N . LYS A 1 110 ? -13.391 19.654 19.956 1.00 82.50 110 LYS A N 1
ATOM 839 C CA . LYS A 1 110 ? -14.187 20.856 20.226 1.00 82.50 110 LYS A CA 1
ATOM 840 C C . LYS A 1 110 ? -15.056 21.190 19.026 1.00 82.50 110 LYS A C 1
ATOM 842 O O . LYS A 1 110 ? -16.225 21.524 19.194 1.00 82.50 110 LYS A O 1
ATOM 847 N N . ALA A 1 111 ? -14.484 21.077 17.831 1.00 87.31 111 ALA A N 1
ATOM 848 C CA . ALA A 1 111 ? -15.197 21.298 16.582 1.00 87.31 111 ALA A CA 1
ATOM 849 C C . ALA A 1 111 ? -15.987 20.065 16.114 1.00 87.31 111 ALA A C 1
ATOM 851 O O . ALA A 1 111 ? -16.800 20.187 15.201 1.00 87.31 111 ALA A O 1
ATOM 852 N N . ARG A 1 112 ? -15.752 18.889 16.717 1.00 90.00 112 ARG A N 1
ATOM 853 C CA . ARG A 1 112 ? -16.263 17.582 16.270 1.00 90.00 112 ARG A CA 1
ATOM 854 C C . ARG A 1 112 ? -15.993 17.358 14.787 1.00 90.00 112 ARG A C 1
ATOM 856 O O . ARG A 1 112 ? -16.903 17.094 14.004 1.00 90.00 112 ARG A O 1
ATOM 863 N N . GLN A 1 113 ? -14.734 17.492 14.393 1.00 92.88 113 GLN A N 1
ATOM 864 C CA . GLN A 1 113 ? -14.315 17.468 12.996 1.00 92.88 113 GLN A CA 1
ATOM 865 C C . GLN A 1 113 ? -13.154 16.504 12.783 1.00 92.88 113 GLN A C 1
ATOM 867 O O . GLN A 1 113 ? -12.231 16.445 13.586 1.00 92.88 113 GLN A O 1
ATOM 872 N N . LEU A 1 114 ? -13.201 15.749 11.689 1.00 92.81 114 LEU A N 1
ATOM 873 C CA . LEU A 1 114 ? -12.060 14.990 11.185 1.00 92.81 114 LEU A CA 1
ATOM 874 C C . LEU A 1 114 ? -11.359 15.847 10.137 1.00 92.81 114 LEU A C 1
ATOM 876 O O . LEU A 1 114 ? -11.975 16.177 9.123 1.00 92.81 114 LEU A O 1
ATOM 880 N N . THR A 1 115 ? -10.081 16.136 10.358 1.00 93.50 115 THR A N 1
ATOM 881 C CA . THR A 1 115 ? -9.207 16.833 9.413 1.00 93.50 115 THR A CA 1
ATOM 882 C C . THR A 1 115 ? -8.185 15.862 8.834 1.00 93.50 115 THR A C 1
ATOM 884 O O . THR A 1 115 ? -7.558 15.081 9.554 1.00 93.50 115 THR A O 1
ATOM 887 N N . PHE A 1 116 ? -8.016 15.883 7.516 1.00 94.88 116 PHE A N 1
ATOM 888 C CA . PHE A 1 116 ? -7.068 15.032 6.806 1.00 94.88 116 PHE A CA 1
ATOM 889 C C . PHE A 1 116 ? -6.524 15.729 5.561 1.00 94.88 116 PHE A C 1
ATOM 891 O O . PHE A 1 116 ? -7.169 16.589 4.967 1.00 94.88 116 PHE A O 1
ATOM 898 N N . VAL A 1 117 ? -5.330 15.330 5.135 1.00 95.88 117 VAL A N 1
ATOM 899 C CA . VAL A 1 117 ? -4.683 15.861 3.935 1.00 95.88 117 VAL A CA 1
ATOM 900 C C . VAL A 1 117 ? -4.756 14.846 2.805 1.00 95.88 117 VAL A C 1
ATOM 902 O O . VAL A 1 117 ? -4.425 13.678 3.001 1.00 95.88 117 VAL A O 1
ATOM 905 N N . ILE A 1 118 ? -5.132 15.295 1.607 1.00 97.12 118 ILE A N 1
ATOM 906 C CA . ILE A 1 118 ? -4.962 14.527 0.368 1.00 97.12 118 ILE A CA 1
ATOM 907 C C . ILE A 1 118 ? -3.781 15.103 -0.410 1.00 97.12 118 ILE A C 1
ATOM 909 O O . ILE A 1 118 ? -3.672 16.315 -0.593 1.00 97.12 118 ILE A O 1
ATOM 913 N N . GLU A 1 119 ? -2.916 14.222 -0.900 1.00 96.69 119 GLU A N 1
ATOM 914 C CA . GLU A 1 119 ? -1.839 14.535 -1.836 1.00 96.69 119 GLU A CA 1
ATOM 915 C C . GLU A 1 119 ? -2.184 13.993 -3.218 1.00 96.69 119 GLU A C 1
ATOM 917 O O . GLU A 1 119 ? -2.469 12.806 -3.374 1.00 96.69 119 GLU A O 1
ATOM 922 N N . ASN A 1 120 ? -2.161 14.862 -4.225 1.00 96.75 120 ASN A N 1
ATOM 923 C CA . ASN A 1 120 ? -2.305 14.496 -5.623 1.00 96.75 120 ASN A CA 1
ATOM 924 C C . ASN A 1 120 ? -0.915 14.246 -6.215 1.00 96.75 120 ASN A C 1
ATOM 926 O O . ASN A 1 120 ? -0.159 15.188 -6.426 1.00 96.75 120 ASN A O 1
ATOM 930 N N . HIS A 1 121 ? -0.589 12.994 -6.532 1.00 95.00 121 HIS A N 1
ATOM 931 C CA . HIS A 1 121 ? 0.674 12.633 -7.193 1.00 95.00 121 HIS A CA 1
ATOM 932 C C . HIS A 1 121 ? 0.543 12.630 -8.721 1.00 95.00 121 HIS A C 1
ATOM 934 O O . HIS A 1 121 ? 1.498 12.317 -9.430 1.00 95.00 121 HIS A O 1
ATOM 940 N N . ASN A 1 122 ? -0.637 12.957 -9.260 1.00 92.12 122 ASN A N 1
ATOM 941 C CA . ASN A 1 122 ? -0.828 13.079 -10.696 1.00 92.12 122 ASN A CA 1
ATOM 942 C C . ASN A 1 122 ? -0.274 14.399 -11.235 1.00 92.12 122 ASN A C 1
ATOM 944 O O . ASN A 1 122 ? -0.301 15.446 -10.593 1.00 92.12 122 ASN A O 1
ATOM 948 N N . ARG A 1 123 ? 0.088 14.355 -12.520 1.00 90.12 123 ARG A N 1
ATOM 949 C CA . ARG A 1 123 ? 0.383 15.534 -13.348 1.00 90.12 123 ARG A CA 1
ATOM 950 C C . ARG A 1 123 ? -0.864 16.265 -13.863 1.00 90.12 123 ARG A C 1
ATOM 952 O O . ARG A 1 123 ? -0.738 17.270 -14.552 1.00 90.12 123 ARG A O 1
ATOM 959 N N . ALA A 1 124 ? -2.048 15.742 -13.565 1.00 93.12 124 ALA A N 1
ATOM 960 C CA . ALA A 1 124 ? -3.326 16.351 -13.902 1.00 93.12 124 ALA A CA 1
ATOM 961 C C . ALA A 1 124 ? -3.992 16.884 -12.630 1.00 93.12 124 ALA A C 1
ATOM 963 O O . ALA A 1 124 ? -3.724 16.384 -11.533 1.00 93.12 124 ALA A O 1
ATOM 964 N N . GLU A 1 125 ? -4.849 17.891 -12.793 1.00 96.56 125 GLU A N 1
ATOM 965 C CA . GLU A 1 125 ? -5.705 18.369 -11.709 1.00 96.56 125 GLU A CA 1
ATOM 966 C C . GLU A 1 125 ? -6.611 17.226 -11.225 1.00 96.56 125 GLU A C 1
ATOM 968 O O . GLU A 1 125 ? -7.126 16.443 -12.027 1.00 96.56 125 GLU A O 1
ATOM 973 N N . LEU A 1 126 ? -6.781 17.129 -9.909 1.00 96.19 126 LEU A N 1
ATOM 974 C CA . LEU A 1 126 ? -7.740 16.242 -9.267 1.00 96.19 126 LEU A CA 1
ATOM 975 C C . LEU A 1 126 ? -8.928 17.091 -8.815 1.00 96.19 126 LEU A C 1
ATOM 977 O O . LEU A 1 126 ? -8.819 17.812 -7.826 1.00 96.19 126 LEU A O 1
ATOM 981 N N . ALA A 1 127 ? -10.026 17.036 -9.566 1.00 96.88 127 ALA A N 1
ATOM 982 C CA . ALA A 1 127 ? -11.238 17.816 -9.329 1.00 96.88 127 ALA A CA 1
ATOM 983 C C . ALA A 1 127 ? -12.469 16.894 -9.339 1.00 96.88 127 ALA A C 1
ATOM 985 O O . ALA A 1 127 ? -13.058 16.644 -10.389 1.00 96.88 127 ALA A O 1
ATOM 986 N N . GLU A 1 128 ? -12.829 16.342 -8.181 1.00 96.69 128 GLU A N 1
ATOM 987 C CA . GLU A 1 128 ? -13.917 15.364 -8.033 1.00 96.69 128 GLU A CA 1
ATOM 988 C C . GLU A 1 128 ? -14.485 15.402 -6.603 1.00 96.69 128 GLU A C 1
ATOM 990 O O . GLU A 1 128 ? -13.887 15.981 -5.698 1.00 96.69 128 GLU A O 1
ATOM 995 N N . VAL A 1 129 ? -15.644 14.787 -6.375 1.00 97.94 129 VAL A N 1
ATOM 996 C CA . VAL A 1 129 ? -16.217 14.624 -5.033 1.00 97.94 129 VAL A CA 1
ATOM 997 C C . VAL A 1 129 ? -15.707 13.319 -4.423 1.00 97.94 129 VAL A C 1
ATOM 999 O O . VAL A 1 129 ? -16.030 12.235 -4.907 1.00 97.94 129 VAL A O 1
ATOM 1002 N N . ALA A 1 130 ? -14.925 13.418 -3.349 1.00 97.81 130 ALA A N 1
ATOM 1003 C CA . ALA A 1 130 ? -14.520 12.264 -2.558 1.00 97.81 130 ALA A CA 1
ATOM 1004 C C . ALA A 1 130 ? -15.676 11.786 -1.674 1.00 97.81 130 ALA A C 1
ATOM 1006 O O . ALA A 1 130 ? -16.392 12.594 -1.078 1.00 97.81 130 ALA A O 1
ATOM 1007 N N . LYS A 1 131 ? -15.815 10.467 -1.534 1.00 98.31 131 LYS A N 1
ATOM 1008 C CA . LYS A 1 131 ? -16.691 9.849 -0.532 1.00 98.31 131 LYS A CA 1
ATOM 1009 C C . LYS A 1 131 ? -15.849 9.442 0.666 1.00 98.31 131 LYS A C 1
ATOM 1011 O O . LYS A 1 131 ? -14.995 8.570 0.543 1.00 98.31 131 LYS A O 1
ATOM 1016 N N . VAL A 1 132 ? -16.091 10.072 1.807 1.00 97.69 132 VAL A N 1
ATOM 1017 C CA . VAL A 1 132 ? -15.401 9.798 3.067 1.00 97.69 132 VAL A CA 1
ATOM 1018 C C . VAL A 1 132 ? -16.345 9.030 3.980 1.00 97.69 132 VAL A C 1
ATOM 1020 O O . VAL A 1 132 ? -17.403 9.537 4.342 1.00 97.69 132 VAL A O 1
ATOM 1023 N N . VAL A 1 133 ? -15.988 7.803 4.342 1.00 96.25 133 VAL A N 1
ATOM 1024 C CA . VAL A 1 133 ? -16.792 6.946 5.214 1.00 96.25 133 VAL A CA 1
ATOM 1025 C C . VAL A 1 133 ? -16.201 6.947 6.616 1.00 96.25 133 VAL A C 1
ATOM 1027 O O . VAL A 1 133 ? -15.080 6.482 6.812 1.00 96.25 133 VAL A O 1
ATOM 1030 N N . VAL A 1 134 ? -16.965 7.428 7.597 1.00 91.50 134 VAL A N 1
ATOM 1031 C CA . VAL A 1 134 ? -16.586 7.429 9.018 1.00 91.50 134 VAL A CA 1
ATOM 1032 C C . VAL A 1 134 ? -17.700 6.772 9.822 1.00 91.50 134 VAL A C 1
ATOM 1034 O O . VAL A 1 134 ? -18.855 7.184 9.735 1.00 91.50 134 VAL A O 1
ATOM 1037 N N . ALA A 1 135 ? -17.380 5.719 10.581 1.00 85.56 135 ALA A N 1
ATOM 1038 C CA . ALA A 1 135 ? -18.362 4.959 11.370 1.00 85.56 135 ALA A CA 1
ATOM 1039 C C . ALA A 1 135 ? -19.638 4.577 10.574 1.00 85.56 135 ALA A C 1
ATOM 1041 O O . ALA A 1 135 ? -20.763 4.652 11.076 1.00 85.56 135 ALA A O 1
ATOM 1042 N N . GLY A 1 136 ? -19.455 4.207 9.299 1.00 87.62 136 GLY A N 1
ATOM 1043 C CA . GLY A 1 136 ? -20.523 3.822 8.370 1.00 87.62 136 GLY A CA 1
ATOM 1044 C C . GLY A 1 136 ? -21.319 4.980 7.754 1.00 87.62 136 GLY A C 1
ATOM 1045 O O . GLY A 1 136 ? -22.143 4.732 6.877 1.00 87.62 136 GLY A O 1
ATOM 1046 N N . LYS A 1 137 ? -21.091 6.235 8.164 1.00 91.62 137 LYS A N 1
ATOM 1047 C CA . LYS A 1 137 ? -21.694 7.413 7.527 1.00 91.62 137 LYS A CA 1
ATOM 1048 C C . LYS A 1 137 ? -20.835 7.881 6.359 1.00 91.62 137 LYS A C 1
ATOM 1050 O O . LYS A 1 137 ? -19.621 7.984 6.491 1.00 91.62 137 LYS A O 1
ATOM 1055 N N . ILE A 1 138 ? -21.482 8.189 5.239 1.00 97.25 138 ILE A N 1
ATOM 1056 C CA . ILE A 1 138 ? -20.841 8.745 4.046 1.00 97.25 138 ILE A CA 1
ATOM 1057 C C . ILE A 1 138 ? -20.908 10.273 4.113 1.00 97.25 138 ILE A C 1
ATOM 1059 O O . ILE A 1 138 ? -21.979 10.845 4.318 1.00 97.25 138 ILE A O 1
ATOM 1063 N N . HIS A 1 139 ? -19.766 10.913 3.897 1.00 97.50 139 HIS A N 1
ATOM 1064 C CA . HIS A 1 139 ? -19.601 12.350 3.736 1.00 97.50 139 HIS A CA 1
ATOM 1065 C C . HIS A 1 139 ? -19.075 12.626 2.328 1.00 97.50 139 HIS A C 1
ATOM 1067 O O . HIS A 1 139 ? -18.128 11.982 1.879 1.00 97.50 139 HIS A O 1
ATOM 1073 N N . GLU A 1 140 ? -19.681 13.577 1.628 1.00 98.00 140 GLU A N 1
ATOM 1074 C CA . GLU A 1 140 ? -19.233 13.999 0.303 1.00 98.00 140 GLU A CA 1
ATOM 1075 C C . GLU A 1 140 ? -18.375 15.256 0.435 1.00 98.00 140 GLU A C 1
ATOM 1077 O O . GLU A 1 140 ? -18.829 16.274 0.956 1.00 98.00 140 GLU A O 1
ATOM 1082 N N . VAL A 1 141 ? -17.120 15.174 -0.009 1.00 98.06 141 VAL A N 1
ATOM 1083 C CA . VAL A 1 141 ? -16.137 16.253 0.132 1.00 98.06 141 VAL A CA 1
ATOM 1084 C C . VAL A 1 141 ? -15.648 16.666 -1.254 1.00 98.06 141 VAL A C 1
ATOM 1086 O O . VAL A 1 141 ? -15.005 15.859 -1.927 1.00 98.06 141 VAL A O 1
ATOM 1089 N N . PRO A 1 142 ? -15.926 17.896 -1.719 1.00 98.00 142 PRO A N 1
ATOM 1090 C CA . PRO A 1 142 ? -15.403 18.369 -2.993 1.00 98.00 142 PRO A CA 1
ATOM 1091 C C . PRO A 1 142 ? -13.884 18.558 -2.895 1.00 98.00 142 PRO A C 1
ATOM 1093 O O . PRO A 1 142 ? -13.391 19.392 -2.135 1.00 98.00 142 PRO A O 1
ATOM 1096 N N . ILE A 1 143 ? -13.140 17.788 -3.684 1.00 97.62 143 ILE A N 1
ATOM 1097 C CA . ILE A 1 143 ? -11.684 17.852 -3.780 1.00 97.62 143 ILE A CA 1
ATOM 1098 C C . ILE A 1 143 ? -11.318 18.621 -5.041 1.00 97.62 143 ILE A C 1
ATOM 1100 O O . ILE A 1 143 ? -11.775 18.292 -6.133 1.00 97.62 143 ILE A O 1
ATOM 1104 N N . LYS A 1 144 ? -10.462 19.634 -4.889 1.00 97.75 144 LYS A N 1
ATOM 1105 C CA . LYS A 1 144 ? -9.812 20.330 -6.000 1.00 97.75 144 LYS A CA 1
ATOM 1106 C C . LYS A 1 144 ? -8.340 20.547 -5.675 1.00 97.75 144 LYS A C 1
ATOM 1108 O O . LYS A 1 144 ? -8.012 21.381 -4.835 1.00 97.75 144 LYS A O 1
ATOM 1113 N N . LEU A 1 145 ? -7.467 19.800 -6.342 1.00 97.94 145 LEU A N 1
ATOM 1114 C CA . LEU A 1 145 ? -6.019 19.859 -6.168 1.00 97.94 145 LEU A CA 1
ATOM 1115 C C . LEU A 1 145 ? -5.324 20.028 -7.507 1.00 97.94 145 LEU A C 1
ATOM 1117 O O . LEU A 1 145 ? -5.504 19.222 -8.421 1.00 97.94 145 LEU A O 1
ATOM 1121 N N . ALA A 1 146 ? -4.458 21.036 -7.586 1.00 98.12 146 ALA A N 1
ATOM 1122 C CA . ALA A 1 146 ? -3.530 21.182 -8.696 1.00 98.12 146 ALA A CA 1
ATOM 1123 C C . ALA A 1 146 ? -2.636 19.926 -8.845 1.00 98.12 146 ALA A C 1
ATOM 1125 O O . ALA A 1 146 ? -2.512 19.126 -7.906 1.00 98.12 146 ALA A O 1
ATOM 1126 N N . PRO A 1 147 ? -2.009 19.724 -10.017 1.00 96.19 147 PRO A N 1
ATOM 1127 C CA . PRO A 1 147 ? -0.994 18.691 -10.191 1.00 96.19 147 PRO A CA 1
ATOM 1128 C C . PRO A 1 147 ? 0.077 18.754 -9.100 1.00 96.19 147 PRO A C 1
ATOM 1130 O O . PRO A 1 147 ? 0.562 19.841 -8.788 1.00 96.19 147 PRO A O 1
ATOM 1133 N N . MET A 1 148 ? 0.478 17.601 -8.558 1.00 94.06 148 MET A N 1
ATOM 1134 C CA . MET A 1 148 ? 1.551 17.500 -7.553 1.00 94.06 148 MET A CA 1
ATOM 1135 C C . MET A 1 148 ? 1.315 18.309 -6.262 1.00 94.06 148 MET A C 1
ATOM 1137 O O . MET A 1 148 ? 2.268 18.613 -5.543 1.00 94.06 148 MET A O 1
ATOM 1141 N N . ALA A 1 149 ? 0.069 18.690 -5.969 1.00 97.06 149 ALA A N 1
ATOM 1142 C CA . ALA A 1 149 ? -0.282 19.508 -4.813 1.00 97.06 149 ALA A CA 1
ATOM 1143 C C . ALA A 1 149 ? -0.919 18.686 -3.686 1.00 97.06 149 ALA A C 1
ATOM 1145 O O . ALA A 1 149 ? -1.411 17.575 -3.885 1.00 97.06 149 ALA A O 1
ATOM 1146 N N . SER A 1 150 ? -0.957 19.278 -2.496 1.00 97.00 150 SER A N 1
ATOM 1147 C CA . SER A 1 150 ? -1.676 18.750 -1.338 1.00 97.00 150 SER A CA 1
ATOM 1148 C C . SER A 1 150 ? -2.732 19.734 -0.859 1.00 97.00 150 SER A C 1
ATOM 1150 O O . SER A 1 150 ? -2.492 20.940 -0.930 1.00 97.00 150 SER A O 1
ATOM 1152 N N . GLY A 1 151 ? -3.827 19.242 -0.293 1.00 96.38 151 GLY A N 1
ATOM 1153 C CA . GLY A 1 151 ? -4.837 20.077 0.353 1.00 96.38 151 GLY A CA 1
ATOM 1154 C C . GLY A 1 151 ? -5.378 19.418 1.606 1.00 96.38 151 GLY A C 1
ATOM 1155 O O . GLY A 1 151 ? -5.407 18.192 1.710 1.00 96.38 151 GLY A O 1
ATOM 1156 N N . GLU A 1 152 ? -5.765 20.257 2.555 1.00 96.12 152 GLU A N 1
ATOM 1157 C CA . GLU A 1 152 ? -6.413 19.851 3.793 1.00 96.12 152 GLU A CA 1
ATOM 1158 C C . GLU A 1 152 ? -7.931 19.888 3.619 1.00 96.12 152 GLU A C 1
ATOM 1160 O O . GLU A 1 152 ? -8.476 20.786 2.974 1.00 96.12 152 GLU A O 1
ATOM 1165 N N . TYR A 1 153 ? -8.594 18.885 4.179 1.00 97.00 153 TYR A N 1
ATOM 1166 C CA . TYR A 1 153 ? -10.023 18.668 4.069 1.00 97.00 153 TYR A CA 1
ATOM 1167 C C . TYR A 1 153 ? -10.595 18.290 5.422 1.00 97.00 153 TYR A C 1
ATOM 1169 O O . TYR A 1 153 ? -9.948 17.608 6.220 1.00 97.00 153 TYR A O 1
ATOM 1177 N N . THR A 1 154 ? -11.839 18.698 5.643 1.00 96.50 154 THR A N 1
ATOM 1178 C CA . THR A 1 154 ? -12.520 18.495 6.914 1.00 96.50 154 THR A CA 1
ATOM 1179 C C . THR A 1 154 ? -13.902 17.905 6.690 1.00 96.50 154 THR A C 1
ATOM 1181 O O . THR A 1 154 ? -14.613 18.297 5.763 1.00 96.50 154 THR A O 1
ATOM 1184 N N . VAL A 1 155 ? -14.303 16.979 7.559 1.00 96.88 155 VAL A N 1
ATOM 1185 C CA . VAL A 1 155 ? -15.680 16.478 7.639 1.00 96.88 155 VAL A CA 1
ATOM 1186 C C . VAL A 1 155 ? -16.229 16.664 9.047 1.00 96.88 155 VAL A C 1
ATOM 1188 O O . VAL A 1 155 ? -15.530 16.427 10.032 1.00 96.88 155 VAL A O 1
ATOM 1191 N N . SER A 1 156 ? -17.493 17.084 9.141 1.00 95.69 156 SER A N 1
ATOM 1192 C CA . SER A 1 156 ? -18.210 17.120 10.418 1.00 95.69 156 SER A CA 1
ATOM 1193 C C . SER A 1 156 ? -18.480 15.699 10.902 1.00 95.69 156 SER A C 1
ATOM 1195 O O . SER A 1 156 ? -18.949 14.854 10.140 1.00 95.69 156 SER A O 1
ATOM 1197 N N . LEU A 1 157 ? -18.205 15.456 12.178 1.00 93.50 157 LEU A N 1
ATOM 1198 C CA . LEU A 1 157 ? -18.428 14.192 12.867 1.00 93.50 157 LEU A CA 1
ATOM 1199 C C . LEU A 1 157 ? -19.643 14.243 13.799 1.00 93.50 157 LEU A C 1
ATOM 1201 O O . LEU A 1 157 ? -19.896 13.255 14.478 1.00 93.50 157 LEU A O 1
ATOM 1205 N N . GLU A 1 158 ? -20.397 15.348 13.852 1.00 92.38 158 GLU A N 1
ATOM 1206 C CA . GLU A 1 158 ? -21.480 15.551 14.831 1.00 92.38 158 GLU A CA 1
ATOM 1207 C C . GLU A 1 158 ? -22.457 14.369 14.911 1.00 92.38 158 GLU A C 1
ATOM 1209 O O . GLU A 1 158 ? -22.732 13.866 15.998 1.00 92.38 158 GLU A O 1
ATOM 1214 N N . ASP A 1 159 ? -22.907 13.860 13.764 1.00 88.56 159 ASP A N 1
ATOM 1215 C CA . ASP A 1 159 ? -23.915 12.791 13.689 1.00 88.56 159 ASP A CA 1
ATOM 1216 C C . ASP A 1 159 ? -23.374 11.380 13.969 1.00 88.56 159 ASP A C 1
ATOM 1218 O O . ASP A 1 159 ? -24.135 10.412 14.070 1.00 88.56 159 ASP A O 1
ATOM 1222 N N . VAL A 1 160 ? -22.051 11.233 14.020 1.00 86.94 160 VAL A N 1
ATOM 1223 C CA . VAL A 1 160 ? -21.374 9.961 14.303 1.00 86.94 160 VAL A CA 1
ATOM 1224 C C . VAL A 1 160 ? -20.532 10.018 15.567 1.00 86.94 160 VAL A C 1
ATOM 1226 O O . VAL A 1 160 ? -19.953 9.000 15.935 1.00 86.94 160 VAL A O 1
ATOM 1229 N N . TRP A 1 161 ? -20.501 11.166 16.247 1.00 85.94 161 TRP A N 1
ATOM 1230 C CA . TRP A 1 161 ? -19.610 11.451 17.365 1.00 85.94 161 TRP A CA 1
ATOM 1231 C C . TRP A 1 161 ? -19.710 10.389 18.461 1.00 85.94 161 TRP A C 1
ATOM 1233 O O . TRP A 1 161 ? -18.710 9.792 18.851 1.00 85.94 161 TRP A O 1
ATOM 1243 N N . ASP A 1 162 ? -20.936 10.044 18.855 1.00 79.19 162 ASP A N 1
ATOM 1244 C CA . ASP A 1 162 ? -21.205 9.063 19.912 1.00 79.19 162 ASP A CA 1
ATOM 1245 C C . ASP A 1 162 ? -20.801 7.626 19.531 1.00 79.19 162 ASP A C 1
ATOM 1247 O O . ASP A 1 162 ? -20.681 6.743 20.387 1.00 79.19 162 ASP A O 1
ATOM 1251 N N . ARG A 1 163 ? -20.576 7.366 18.238 1.00 78.62 163 ARG A N 1
ATOM 1252 C CA . ARG A 1 163 ? -20.148 6.064 17.705 1.00 78.62 163 ARG A CA 1
ATOM 1253 C C . ARG A 1 163 ? -18.632 5.936 17.637 1.00 78.62 163 ARG A C 1
ATOM 1255 O O . ARG A 1 163 ? -18.141 4.821 17.473 1.00 78.62 163 ARG A O 1
ATOM 1262 N N . LEU A 1 164 ? -17.903 7.046 17.744 1.00 74.88 164 LEU A N 1
ATOM 1263 C CA . LEU A 1 164 ? -16.449 7.034 17.683 1.00 74.88 164 LEU A CA 1
ATOM 1264 C C . LEU A 1 164 ? -15.868 6.380 18.940 1.00 74.88 164 LEU A C 1
ATOM 1266 O O . LEU A 1 164 ? -16.471 6.374 20.020 1.00 74.88 164 LEU A O 1
ATOM 1270 N N . SER A 1 165 ? -14.690 5.791 18.773 1.00 66.31 165 SER A N 1
ATOM 1271 C CA . SER A 1 165 ? -13.893 5.269 19.877 1.00 66.31 165 SER A CA 1
ATOM 1272 C C . SER A 1 165 ? -12.744 6.242 20.157 1.00 66.31 165 SER A C 1
ATOM 1274 O O . SER A 1 165 ? -12.123 6.727 19.207 1.00 66.31 165 SER A O 1
ATOM 1276 N N . PRO A 1 166 ? -12.442 6.539 21.435 1.00 63.34 166 PRO A N 1
ATOM 1277 C CA . PRO A 1 166 ? -11.228 7.266 21.798 1.00 63.34 166 PRO A CA 1
ATOM 1278 C C . PRO A 1 166 ? -9.970 6.546 21.286 1.00 63.34 166 PRO A C 1
ATOM 1280 O O . PRO A 1 166 ? -9.966 5.319 21.162 1.00 63.34 166 PRO A O 1
ATOM 1283 N N . GLY A 1 167 ? -8.894 7.291 21.022 1.00 66.94 167 GLY A N 1
ATOM 1284 C CA . GLY A 1 167 ? -7.628 6.746 20.526 1.00 66.94 167 GLY A CA 1
ATOM 1285 C C . GLY A 1 167 ? -7.500 6.847 19.008 1.00 66.94 167 GLY A C 1
ATOM 1286 O O . GLY A 1 167 ? -6.871 7.779 18.514 1.00 66.94 167 GLY A O 1
ATOM 1287 N N . SER A 1 168 ? -8.088 5.913 18.258 1.00 72.50 168 SER A N 1
ATOM 1288 C CA . SER A 1 168 ? -8.029 5.916 16.790 1.00 72.50 168 SER A CA 1
ATOM 1289 C C . SER A 1 168 ? -9.409 5.747 16.155 1.00 72.50 168 SER A C 1
ATOM 1291 O O . SER A 1 168 ? -10.197 4.871 16.506 1.00 72.50 168 SER A O 1
ATOM 1293 N N . THR A 1 169 ? -9.709 6.619 15.195 1.00 79.00 169 THR A N 1
ATOM 1294 C CA . THR A 1 169 ? -10.920 6.585 14.376 1.00 79.00 169 THR A CA 1
ATOM 1295 C C . THR A 1 169 ? -10.538 6.200 12.954 1.00 79.00 169 THR A C 1
ATOM 1297 O O . THR A 1 169 ? -9.908 6.978 12.239 1.00 79.00 169 THR A O 1
ATOM 1300 N N . ALA A 1 170 ? -10.906 4.990 12.538 1.00 85.94 170 ALA A N 1
ATOM 1301 C CA . ALA A 1 170 ? -10.729 4.558 11.158 1.00 85.94 170 ALA A CA 1
ATOM 1302 C C . ALA A 1 170 ? -11.711 5.283 10.227 1.00 85.94 170 ALA A C 1
ATOM 1304 O O . ALA A 1 170 ? -12.883 5.477 10.566 1.00 85.94 170 ALA A O 1
ATOM 1305 N N . PHE A 1 171 ? -11.237 5.636 9.037 1.00 90.00 171 PHE A N 1
ATOM 1306 C CA . PHE A 1 171 ? -12.062 6.178 7.967 1.00 90.00 171 PHE A CA 1
ATOM 1307 C C . PHE A 1 171 ? -11.550 5.725 6.601 1.00 90.00 171 PHE A C 1
ATOM 1309 O O . PHE A 1 171 ? -10.377 5.389 6.435 1.00 90.00 171 PHE A O 1
ATOM 1316 N N . GLU A 1 172 ? -12.439 5.714 5.618 1.00 95.88 172 GLU A N 1
ATOM 1317 C CA . GLU A 1 172 ? -12.124 5.363 4.236 1.00 95.88 172 GLU A CA 1
ATOM 1318 C C . GLU A 1 172 ? -12.392 6.562 3.331 1.00 95.88 172 GLU A C 1
ATOM 1320 O O . GLU A 1 172 ? -13.429 7.207 3.451 1.00 95.88 172 GLU A O 1
ATOM 1325 N N . VAL A 1 173 ? -11.475 6.861 2.415 1.00 96.81 173 VAL A N 1
ATOM 1326 C CA . VAL A 1 173 ? -11.655 7.873 1.372 1.00 96.81 173 VAL A CA 1
ATOM 1327 C C . VAL A 1 173 ? -11.702 7.160 0.030 1.00 96.81 173 VAL A C 1
ATOM 1329 O O . VAL A 1 173 ? -10.748 6.486 -0.339 1.00 96.81 173 VAL A O 1
ATOM 1332 N N . SER A 1 174 ? -12.791 7.322 -0.714 1.00 97.19 174 SER A N 1
ATOM 1333 C CA . SER A 1 174 ? -12.924 6.871 -2.101 1.00 97.19 174 SER A CA 1
ATOM 1334 C C . SER A 1 174 ? -12.894 8.070 -3.048 1.00 97.19 174 SER A C 1
ATOM 1336 O O . SER A 1 174 ? -13.705 8.987 -2.905 1.00 97.19 174 SER A O 1
ATOM 1338 N N . LEU A 1 175 ? -11.965 8.068 -4.006 1.00 95.81 175 LEU A N 1
ATOM 1339 C CA . LEU A 1 175 ? -11.700 9.182 -4.926 1.00 95.81 175 LEU A CA 1
ATOM 1340 C C . LEU A 1 175 ? -11.018 8.679 -6.211 1.00 95.81 175 LEU A C 1
ATOM 1342 O O . LEU A 1 175 ? -10.150 7.804 -6.152 1.00 95.81 175 LEU A O 1
ATOM 1346 N N . ALA A 1 176 ? -11.383 9.223 -7.378 1.00 92.81 176 ALA A N 1
ATOM 1347 C CA . ALA A 1 176 ? -10.798 8.895 -8.683 1.00 92.81 176 ALA A CA 1
ATOM 1348 C C . ALA A 1 176 ? -10.706 7.383 -8.977 1.00 92.81 176 ALA A C 1
ATOM 1350 O O . ALA A 1 176 ? -9.696 6.891 -9.484 1.00 92.81 176 ALA A O 1
ATOM 1351 N N . GLY A 1 177 ? -11.748 6.630 -8.609 1.00 89.38 177 GLY A N 1
ATOM 1352 C CA . GLY A 1 177 ? -11.830 5.175 -8.802 1.00 89.38 177 GLY A CA 1
ATOM 1353 C C . GLY A 1 177 ? -10.939 4.333 -7.876 1.00 89.38 177 GLY A C 1
ATOM 1354 O O . GLY A 1 177 ? -10.909 3.113 -8.018 1.00 89.38 177 GLY A O 1
ATOM 1355 N N . GLY A 1 178 ? -10.224 4.956 -6.936 1.00 90.50 178 GLY A N 1
ATOM 1356 C CA . GLY A 1 178 ? -9.451 4.287 -5.890 1.00 90.50 178 GLY A CA 1
ATOM 1357 C C . GLY A 1 178 ? -10.071 4.481 -4.508 1.00 90.50 178 GLY A C 1
ATOM 1358 O O . GLY A 1 178 ? -10.887 5.380 -4.308 1.00 90.50 178 GLY A O 1
ATOM 1359 N N . SER A 1 179 ? -9.648 3.660 -3.547 1.00 93.12 179 SER A N 1
ATOM 1360 C CA . SER A 1 179 ? -9.999 3.832 -2.137 1.00 93.12 179 SER A CA 1
ATOM 1361 C C . SER A 1 179 ? -8.778 3.675 -1.232 1.00 93.12 179 SER A C 1
ATOM 1363 O O . SER A 1 179 ? -7.876 2.886 -1.530 1.00 93.12 179 SER A O 1
ATOM 1365 N N . GLN A 1 180 ? -8.740 4.440 -0.141 1.00 92.12 180 GLN A N 1
ATOM 1366 C CA . GLN A 1 180 ? -7.723 4.355 0.902 1.00 92.12 180 GLN A CA 1
ATOM 1367 C C . GLN A 1 180 ? -8.356 4.382 2.283 1.00 92.12 180 GLN A C 1
ATOM 1369 O O . GLN A 1 180 ? -9.135 5.274 2.608 1.00 92.12 180 GLN A O 1
ATOM 1374 N N . VAL A 1 181 ? -7.955 3.423 3.111 1.00 89.50 181 VAL A N 1
ATOM 1375 C CA . VAL A 1 181 ? -8.287 3.394 4.533 1.00 89.50 181 VAL A CA 1
ATOM 1376 C C . VAL A 1 181 ? -7.175 4.096 5.299 1.00 89.50 181 VAL A C 1
ATOM 1378 O O . VAL A 1 181 ? -5.995 3.827 5.072 1.00 89.50 181 VAL A O 1
ATOM 1381 N N . SER A 1 182 ? -7.555 4.982 6.211 1.00 87.38 182 SER A N 1
ATOM 1382 C CA . SER A 1 182 ? -6.638 5.673 7.107 1.00 87.38 182 SER A CA 1
ATOM 1383 C C . SER A 1 182 ? -7.198 5.723 8.528 1.00 87.38 182 SER A C 1
ATOM 1385 O O . SER A 1 182 ? -8.321 5.287 8.797 1.00 87.38 182 SER A O 1
ATOM 1387 N N . GLN A 1 183 ? -6.386 6.210 9.459 1.00 84.25 183 GLN A N 1
ATOM 1388 C CA . GLN A 1 183 ? -6.747 6.354 10.862 1.00 84.25 183 GLN A CA 1
ATOM 1389 C C . GLN A 1 183 ? -6.468 7.780 11.308 1.00 84.25 183 GLN A C 1
ATOM 1391 O O . GLN A 1 183 ? -5.381 8.309 11.086 1.00 84.25 183 GLN A O 1
ATOM 1396 N N . ALA A 1 184 ? -7.463 8.389 11.938 1.00 79.00 184 ALA A N 1
ATOM 1397 C CA . ALA A 1 184 ? -7.326 9.667 12.602 1.00 79.00 184 ALA A CA 1
ATOM 1398 C C . ALA A 1 184 ? -7.136 9.449 14.092 1.00 79.00 184 ALA A C 1
ATOM 1400 O O . ALA A 1 184 ? -7.881 8.689 14.715 1.00 79.00 184 ALA A O 1
ATOM 1401 N N . ILE A 1 185 ? -6.133 10.108 14.656 1.00 67.38 185 ILE A N 1
ATOM 1402 C CA . ILE A 1 185 ? -5.852 9.995 16.081 1.00 67.38 185 ILE A CA 1
ATOM 1403 C C . ILE A 1 185 ? -6.719 11.006 16.831 1.00 67.38 185 ILE A C 1
ATOM 1405 O O . ILE A 1 185 ? -6.748 12.191 16.494 1.00 67.38 185 ILE A O 1
ATOM 1409 N N . ASN A 1 186 ? -7.421 10.519 17.853 1.00 67.19 186 ASN A N 1
ATOM 1410 C CA . ASN A 1 186 ? -8.081 11.339 18.858 1.00 67.19 186 ASN A CA 1
ATOM 1411 C C . ASN A 1 186 ? -7.356 11.134 20.195 1.00 67.19 186 ASN A C 1
ATOM 1413 O O . ASN A 1 186 ? -7.578 10.138 20.887 1.00 67.19 186 ASN A O 1
ATOM 1417 N N . TRP A 1 187 ? -6.480 12.080 20.535 1.00 55.41 187 TRP A N 1
ATOM 1418 C CA . TRP A 1 187 ? -5.645 12.043 21.741 1.00 55.41 187 TRP A CA 1
ATOM 1419 C C . TRP A 1 187 ? -6.421 12.260 23.044 1.00 55.41 187 TRP A C 1
ATOM 1421 O O . TRP A 1 187 ? -5.889 12.007 24.124 1.00 55.41 187 TRP A O 1
ATOM 1431 N N . SER A 1 188 ? -7.670 12.718 22.969 1.00 57.19 188 SER A N 1
ATOM 1432 C CA . SER A 1 188 ? -8.464 13.033 24.148 1.00 57.19 188 SER A CA 1
ATOM 1433 C C . SER A 1 188 ? -9.295 11.827 24.579 1.00 57.19 188 SER A C 1
ATOM 1435 O O . SER A 1 188 ? -10.356 11.509 24.034 1.00 57.19 188 SER A O 1
ATOM 1437 N N . ILE A 1 189 ? -8.793 11.122 25.590 1.00 51.47 189 ILE A N 1
ATOM 1438 C CA . ILE A 1 189 ? -9.567 10.131 26.333 1.00 51.47 189 ILE A CA 1
ATOM 1439 C C . ILE A 1 189 ? -10.326 10.915 27.402 1.00 51.47 189 ILE A C 1
ATOM 1441 O O . ILE A 1 189 ? -9.795 11.207 28.470 1.00 51.47 189 ILE A O 1
ATOM 1445 N N . ARG A 1 190 ? -11.556 11.324 27.079 1.00 52.28 190 ARG A N 1
ATOM 1446 C CA . ARG A 1 190 ? -12.410 12.136 27.958 1.00 52.28 190 ARG A CA 1
ATOM 1447 C C . ARG A 1 190 ? -12.689 11.386 29.262 1.00 52.28 190 ARG A C 1
ATOM 1449 O O . ARG A 1 190 ? -13.541 10.500 29.316 1.00 52.28 190 ARG A O 1
ATOM 1456 N N . HIS A 1 191 ? -11.945 11.717 30.315 1.00 50.38 191 HIS A N 1
ATOM 1457 C CA . HIS A 1 191 ? -12.166 11.173 31.657 1.00 50.38 191 HIS A CA 1
ATOM 1458 C C . HIS A 1 191 ? -13.403 11.782 32.337 1.00 50.38 191 HIS A C 1
ATOM 1460 O O . HIS A 1 191 ? -13.904 11.225 33.311 1.00 50.38 191 HIS A O 1
ATOM 1466 N N . ASP A 1 192 ? -13.886 12.917 31.831 1.00 55.28 192 ASP A N 1
ATOM 1467 C CA . ASP A 1 192 ? -14.964 13.736 32.381 1.00 55.28 192 ASP A CA 1
ATOM 1468 C C . ASP A 1 192 ? -16.336 13.488 31.731 1.00 55.28 192 ASP A C 1
ATOM 1470 O O . ASP A 1 192 ? -17.356 13.871 32.305 1.00 55.28 192 ASP A O 1
ATOM 1474 N N . GLU A 1 193 ? -16.406 12.805 30.583 1.00 57.19 193 GLU A N 1
ATOM 1475 C CA . GLU A 1 193 ? -17.681 12.469 29.943 1.00 57.19 193 GLU A CA 1
ATOM 1476 C C . GLU A 1 193 ? -18.274 11.148 30.464 1.00 57.19 193 GLU A C 1
ATOM 1478 O O . GLU A 1 193 ? -17.671 10.089 30.263 1.00 57.19 193 GLU A O 1
ATOM 1483 N N . PRO A 1 194 ? -19.495 11.143 31.042 1.00 56.81 194 PRO A N 1
ATOM 1484 C CA . PRO A 1 194 ? -20.090 9.936 31.618 1.00 56.81 194 PRO A CA 1
ATOM 1485 C C . PRO A 1 194 ? -20.245 8.785 30.620 1.00 56.81 194 PRO A C 1
ATOM 1487 O O . PRO A 1 194 ? -20.043 7.633 30.986 1.00 56.81 194 PRO A O 1
ATOM 1490 N N . ALA A 1 195 ? -20.567 9.075 29.355 1.00 55.09 195 ALA A N 1
ATOM 1491 C CA . ALA A 1 195 ? -20.749 8.054 28.322 1.00 55.09 195 ALA A CA 1
ATOM 1492 C C . ALA A 1 195 ? -19.430 7.358 27.941 1.00 55.09 195 ALA A C 1
ATOM 1494 O O . ALA A 1 195 ? -19.413 6.150 27.694 1.00 55.09 195 ALA A O 1
ATOM 1495 N N . ILE A 1 196 ? -18.315 8.097 27.931 1.00 49.75 196 ILE A N 1
ATOM 1496 C CA . ILE A 1 196 ? -16.985 7.536 27.678 1.00 49.75 196 ILE A CA 1
ATOM 1497 C C . ILE A 1 196 ? -16.449 6.870 28.938 1.00 49.75 196 ILE A C 1
ATOM 1499 O O . ILE A 1 196 ? -15.985 5.744 28.835 1.00 49.75 196 ILE A O 1
ATOM 1503 N N . ALA A 1 197 ? -16.599 7.464 30.122 1.00 51.69 197 ALA A N 1
ATOM 1504 C CA . ALA A 1 197 ? -16.234 6.836 31.393 1.00 51.69 197 ALA A CA 1
ATOM 1505 C C . ALA A 1 197 ? -16.987 5.511 31.639 1.00 51.69 197 ALA A C 1
ATOM 1507 O O . ALA A 1 197 ? -16.416 4.568 32.180 1.00 51.69 197 ALA A O 1
ATOM 1508 N N . GLN A 1 198 ? -18.245 5.399 31.195 1.00 50.44 198 GLN A N 1
ATOM 1509 C CA . GLN A 1 198 ? -19.016 4.148 31.238 1.00 50.44 198 GLN A CA 1
ATOM 1510 C C . GLN A 1 198 ? -18.522 3.097 30.231 1.00 50.44 198 GLN A C 1
ATOM 1512 O O . GLN A 1 198 ? -18.648 1.898 30.484 1.00 50.44 198 GLN A O 1
ATOM 1517 N N . ARG A 1 199 ? -17.959 3.523 29.091 1.00 46.31 199 ARG A N 1
ATOM 1518 C CA . ARG A 1 199 ? -17.413 2.639 28.042 1.00 46.31 199 ARG A CA 1
ATOM 1519 C C . ARG A 1 199 ? -15.932 2.304 28.247 1.00 46.31 199 ARG A C 1
ATOM 1521 O O . ARG A 1 199 ? -15.474 1.256 27.791 1.00 46.31 199 ARG A O 1
ATOM 1528 N N . ALA A 1 200 ? -15.187 3.175 28.917 1.00 42.75 200 ALA A N 1
ATOM 1529 C CA . ALA A 1 200 ? -13.770 3.051 29.200 1.00 42.75 200 ALA A CA 1
ATOM 1530 C C . ALA A 1 200 ? -13.581 2.232 30.477 1.00 42.75 200 ALA A C 1
ATOM 1532 O O . ALA A 1 200 ? -13.792 2.700 31.593 1.00 42.75 200 ALA A O 1
ATOM 1533 N N . LYS A 1 201 ? -13.151 0.980 30.324 1.00 45.03 201 LYS A N 1
ATOM 1534 C CA . LYS A 1 201 ? -12.722 0.177 31.467 1.00 45.03 201 LYS A CA 1
ATOM 1535 C C . LYS A 1 201 ? -11.278 0.521 31.797 1.00 45.03 201 LYS A C 1
ATOM 1537 O O . LYS A 1 201 ? -10.371 0.187 31.038 1.00 45.03 201 LYS A O 1
ATOM 1542 N N . MET A 1 202 ? -11.070 1.145 32.951 1.00 40.75 202 MET A N 1
ATOM 1543 C CA . MET A 1 202 ? -9.748 1.235 33.564 1.00 40.75 202 MET A CA 1
ATOM 1544 C C . MET A 1 202 ? -9.254 -0.187 33.842 1.00 40.75 202 MET A C 1
ATOM 1546 O O . MET A 1 202 ? -9.775 -0.880 34.717 1.00 40.75 202 MET A O 1
ATOM 1550 N N . LEU A 1 203 ? -8.274 -0.642 33.064 1.00 39.28 203 LEU A N 1
ATOM 1551 C CA . LEU A 1 203 ? -7.517 -1.839 33.398 1.00 39.28 203 LEU A CA 1
ATOM 1552 C C . LEU A 1 203 ? -6.636 -1.486 34.590 1.00 39.28 203 LEU A C 1
ATOM 1554 O O . LEU A 1 203 ? -5.664 -0.744 34.457 1.00 39.28 203 LEU A O 1
ATOM 1558 N N . ASP A 1 204 ? -6.990 -2.007 35.762 1.00 42.03 204 ASP A N 1
ATOM 1559 C CA . ASP A 1 204 ? -6.091 -1.952 36.900 1.00 42.03 204 ASP A CA 1
ATOM 1560 C C . ASP A 1 204 ? -4.914 -2.885 36.622 1.00 42.03 204 ASP A C 1
ATOM 1562 O O . ASP A 1 204 ? -4.991 -4.095 36.832 1.00 42.03 204 ASP A O 1
ATOM 1566 N N . LEU A 1 205 ? -3.836 -2.313 36.091 1.00 41.97 205 LEU A N 1
ATOM 1567 C CA . LEU A 1 205 ? -2.602 -3.038 35.847 1.00 41.97 205 LEU A CA 1
ATOM 1568 C C . LEU A 1 205 ? -1.783 -3.207 37.124 1.00 41.97 205 LEU A C 1
ATOM 1570 O O . LEU A 1 205 ? -0.848 -3.987 37.084 1.00 41.97 205 LEU A O 1
ATOM 1574 N N . ARG A 1 206 ? -2.109 -2.573 38.262 1.00 45.28 206 ARG A N 1
ATOM 1575 C CA . ARG A 1 206 ? -1.333 -2.707 39.515 1.00 45.28 206 ARG A CA 1
ATOM 1576 C C . ARG A 1 206 ? -1.112 -4.158 39.983 1.00 45.28 206 ARG A C 1
ATOM 1578 O O . ARG A 1 206 ? -0.053 -4.401 40.544 1.00 45.28 206 ARG A O 1
ATOM 1585 N N . PRO A 1 207 ? -2.018 -5.133 39.753 1.00 41.84 207 PRO A N 1
ATOM 1586 C CA . PRO A 1 207 ? -1.764 -6.546 40.055 1.00 41.84 207 PRO A CA 1
ATOM 1587 C C . PRO A 1 207 ? -0.778 -7.224 39.086 1.00 41.84 207 PRO A C 1
ATOM 1589 O O . PRO A 1 207 ? -0.157 -8.222 39.441 1.00 41.84 207 PRO A O 1
ATOM 1592 N N . LEU A 1 208 ? -0.665 -6.699 37.860 1.00 41.31 208 LEU A N 1
ATOM 1593 C CA . LEU A 1 208 ? 0.226 -7.165 36.785 1.00 41.31 208 LEU A CA 1
ATOM 1594 C C . LEU A 1 208 ? 1.547 -6.375 36.754 1.00 41.31 208 LEU A C 1
ATOM 1596 O O . LEU A 1 208 ? 2.550 -6.824 36.206 1.00 41.31 208 LEU A O 1
ATOM 1600 N N . TYR A 1 209 ? 1.540 -5.190 37.357 1.00 37.47 209 TYR A N 1
ATOM 1601 C CA . TYR A 1 209 ? 2.675 -4.322 37.589 1.00 37.47 209 TYR A CA 1
ATOM 1602 C C . TYR A 1 209 ? 3.377 -4.824 38.852 1.00 37.47 209 TYR A C 1
ATOM 1604 O O . TYR A 1 209 ? 2.777 -4.896 39.918 1.00 37.47 209 TYR A O 1
ATOM 1612 N N . ASN A 1 210 ? 4.654 -5.181 38.748 1.00 38.75 210 ASN A N 1
ATOM 1613 C CA . ASN A 1 210 ? 5.463 -5.710 39.854 1.00 38.75 210 ASN A CA 1
ATOM 1614 C C . ASN A 1 210 ? 5.106 -7.103 40.396 1.00 38.75 210 ASN A C 1
ATOM 1616 O O . ASN A 1 210 ? 5.518 -7.430 41.512 1.00 38.75 210 ASN A O 1
ATOM 1620 N N . THR A 1 211 ? 4.510 -8.000 39.608 1.00 40.62 211 THR A N 1
ATOM 1621 C CA . THR A 1 211 ? 4.698 -9.437 39.879 1.00 40.62 211 THR A CA 1
ATOM 1622 C C . THR A 1 211 ? 6.106 -9.846 39.412 1.00 40.62 211 THR A C 1
ATOM 1624 O O . THR A 1 211 ? 6.322 -10.442 38.367 1.00 40.62 211 THR A O 1
ATOM 1627 N N . GLU A 1 212 ? 7.084 -9.426 40.218 1.00 46.19 212 GLU A N 1
ATOM 1628 C CA . GLU A 1 212 ? 8.501 -9.799 40.216 1.00 46.19 212 GLU A CA 1
ATOM 1629 C C . GLU A 1 212 ? 9.385 -9.345 39.034 1.00 46.19 212 GLU A C 1
ATOM 1631 O O . GLU A 1 212 ? 10.108 -10.131 38.419 1.00 46.19 212 GLU A O 1
ATOM 1636 N N . MET A 1 213 ? 9.466 -8.031 38.809 1.00 42.00 213 MET A N 1
ATOM 1637 C CA . MET A 1 213 ? 10.500 -7.431 37.947 1.00 42.00 213 MET A CA 1
ATOM 1638 C C . MET A 1 213 ? 11.930 -7.842 38.348 1.00 42.00 213 MET A C 1
ATOM 1640 O O . MET A 1 213 ? 12.759 -8.061 37.476 1.00 42.00 213 MET A O 1
ATOM 1644 N N . ASN A 1 214 ? 12.197 -8.051 39.644 1.00 43.62 214 ASN A N 1
ATOM 1645 C CA . ASN A 1 214 ? 13.483 -8.555 40.158 1.00 43.62 214 ASN A CA 1
ATOM 1646 C C . ASN A 1 214 ? 13.765 -10.033 39.817 1.00 43.62 214 ASN A C 1
ATOM 1648 O O . ASN A 1 214 ? 14.880 -10.510 40.020 1.00 43.62 214 ASN A O 1
ATOM 1652 N N . ARG A 1 215 ? 12.749 -10.777 39.361 1.00 42.81 215 ARG A N 1
ATOM 1653 C CA . ARG A 1 215 ? 12.855 -12.187 38.957 1.00 42.81 215 ARG A CA 1
ATOM 1654 C C . ARG A 1 215 ? 12.990 -12.321 37.438 1.00 42.81 215 ARG A C 1
ATOM 1656 O O . ARG A 1 215 ? 13.623 -13.264 36.976 1.00 42.81 215 ARG A O 1
ATOM 1663 N N . LEU A 1 216 ? 12.446 -11.364 36.677 1.00 40.94 216 LEU A N 1
ATOM 1664 C CA . LEU A 1 216 ? 12.628 -11.239 35.222 1.00 40.94 216 LEU A CA 1
ATOM 1665 C C . LEU A 1 216 ? 13.910 -10.483 34.840 1.00 40.94 216 LEU A C 1
ATOM 1667 O O . LEU A 1 216 ? 14.514 -10.776 33.810 1.00 40.94 216 LEU A O 1
ATOM 1671 N N . PHE A 1 217 ? 14.337 -9.535 35.673 1.00 45.47 217 PHE A N 1
ATOM 1672 C CA . PHE A 1 217 ? 15.477 -8.658 35.435 1.00 45.47 217 PHE A CA 1
ATOM 1673 C C . PHE A 1 217 ? 16.402 -8.636 36.653 1.00 45.47 217 PHE A C 1
ATOM 1675 O O . PHE A 1 217 ? 15.965 -8.703 37.799 1.00 45.47 217 PHE A O 1
ATOM 1682 N N . SER A 1 218 ? 17.707 -8.538 36.405 1.00 47.53 218 SER A N 1
ATOM 1683 C CA . SER A 1 218 ? 18.725 -8.486 37.458 1.00 47.53 218 SER A CA 1
ATOM 1684 C C . SER A 1 218 ? 18.488 -7.299 38.409 1.00 47.53 218 SER A C 1
ATOM 1686 O O . SER A 1 218 ? 18.107 -6.226 37.933 1.00 47.53 218 SER A O 1
ATOM 1688 N N . PRO A 1 219 ? 18.835 -7.401 39.710 1.00 55.19 219 PRO A N 1
ATOM 1689 C CA . PRO A 1 219 ? 18.855 -6.263 40.639 1.00 55.19 219 PRO A CA 1
ATOM 1690 C C . PRO A 1 219 ? 19.729 -5.079 40.185 1.00 55.19 219 PRO A C 1
ATOM 1692 O O . PRO A 1 219 ? 19.681 -4.010 40.784 1.00 55.19 219 PRO A O 1
ATOM 1695 N N . ARG A 1 220 ? 20.561 -5.265 39.148 1.00 49.88 220 ARG A N 1
ATOM 1696 C CA . ARG A 1 220 ? 21.415 -4.230 38.539 1.00 49.88 220 ARG A CA 1
ATOM 1697 C C . ARG A 1 220 ? 20.807 -3.571 37.292 1.00 49.88 220 ARG A C 1
ATOM 1699 O O . ARG A 1 220 ? 21.491 -2.797 36.628 1.00 49.88 220 ARG A O 1
ATOM 1706 N N . THR A 1 221 ? 19.558 -3.885 36.956 1.00 54.66 221 THR A N 1
ATOM 1707 C CA . THR A 1 221 ? 18.855 -3.309 35.802 1.00 54.66 221 THR A CA 1
ATOM 1708 C C . THR A 1 221 ? 18.550 -1.839 36.059 1.00 54.66 221 THR A C 1
ATOM 1710 O O . THR A 1 221 ? 17.927 -1.499 37.064 1.00 54.66 221 THR A O 1
ATOM 1713 N N . GLN A 1 222 ? 18.982 -0.966 35.149 1.00 50.47 222 GLN A N 1
ATOM 1714 C CA . GLN A 1 222 ? 18.659 0.459 35.201 1.00 50.47 222 GLN A CA 1
ATOM 1715 C C . GLN A 1 222 ? 17.583 0.790 34.172 1.00 50.47 222 GLN A C 1
ATOM 1717 O O . GLN A 1 222 ? 17.643 0.342 33.025 1.00 50.47 222 GLN A O 1
ATOM 1722 N N . TRP A 1 223 ? 16.613 1.593 34.595 1.00 48.78 223 TRP A N 1
ATOM 1723 C CA . TRP A 1 223 ? 15.517 2.062 33.758 1.00 48.78 223 TRP A CA 1
ATOM 1724 C C . TRP A 1 223 ? 15.842 3.449 33.218 1.00 48.78 223 TRP A C 1
ATOM 1726 O O . TRP A 1 223 ? 16.229 4.332 33.983 1.00 48.78 223 TRP A O 1
ATOM 1736 N N . ARG A 1 224 ? 15.672 3.651 31.911 1.00 43.91 224 ARG A N 1
ATOM 1737 C CA . ARG A 1 224 ? 15.752 4.975 31.278 1.00 43.91 224 ARG A CA 1
ATOM 1738 C C . ARG A 1 224 ? 14.472 5.269 30.510 1.00 43.91 224 ARG A C 1
ATOM 1740 O O . ARG A 1 224 ? 13.939 4.378 29.857 1.00 43.91 224 ARG A O 1
ATOM 1747 N N . ILE A 1 225 ? 14.010 6.512 30.572 1.00 38.56 225 ILE A N 1
ATOM 1748 C CA . ILE A 1 225 ? 12.944 7.033 29.710 1.00 38.56 225 ILE A CA 1
ATOM 1749 C C . ILE A 1 225 ? 13.641 7.651 28.496 1.00 38.56 225 ILE A C 1
ATOM 1751 O O . ILE A 1 225 ? 14.573 8.437 28.678 1.00 38.56 225 ILE A O 1
ATOM 1755 N N . ASP A 1 226 ? 13.270 7.260 27.280 1.00 39.22 226 ASP A N 1
ATOM 1756 C CA . ASP A 1 226 ? 13.795 7.902 26.072 1.00 39.22 226 ASP A CA 1
ATOM 1757 C C . ASP A 1 226 ? 12.952 9.118 25.644 1.00 39.22 226 ASP A C 1
ATOM 1759 O O . ASP A 1 226 ? 11.940 9.456 26.257 1.00 39.22 226 ASP A O 1
ATOM 1763 N N . TYR A 1 227 ? 13.379 9.791 24.574 1.00 34.28 227 TYR A N 1
ATOM 1764 C CA . TYR A 1 227 ? 12.727 10.996 24.049 1.00 34.28 227 TYR A CA 1
ATOM 1765 C C . TYR A 1 227 ? 11.323 10.750 23.465 1.00 34.28 227 TYR A C 1
ATOM 1767 O O . TYR A 1 227 ? 10.637 11.711 23.132 1.00 34.28 227 TYR A O 1
ATOM 1775 N N . THR A 1 228 ? 10.896 9.488 23.340 1.00 34.59 228 THR A N 1
ATOM 1776 C CA . THR A 1 228 ? 9.541 9.101 22.915 1.00 34.59 228 THR A CA 1
ATOM 1777 C C . THR A 1 228 ? 8.605 8.865 24.104 1.00 34.59 228 THR A C 1
ATOM 1779 O O . THR A 1 228 ? 7.433 8.554 23.916 1.00 34.59 228 THR A O 1
ATOM 1782 N N . GLY A 1 229 ? 9.109 9.008 25.337 1.00 33.62 229 GLY A N 1
ATOM 1783 C CA . GLY A 1 229 ? 8.378 8.688 26.564 1.00 33.62 229 GLY A CA 1
ATOM 1784 C C . GLY A 1 229 ? 8.385 7.195 26.909 1.00 33.62 229 GLY A C 1
ATOM 1785 O O . GLY A 1 229 ? 7.809 6.803 27.926 1.00 33.62 229 GLY A O 1
ATOM 1786 N N . ALA A 1 230 ? 9.061 6.357 26.116 1.00 41.59 230 ALA A N 1
ATOM 1787 C CA . ALA A 1 230 ? 9.151 4.923 26.353 1.00 41.59 230 ALA A CA 1
ATOM 1788 C C . ALA A 1 230 ? 10.163 4.606 27.466 1.00 41.59 230 ALA A C 1
ATOM 1790 O O . ALA A 1 230 ? 11.281 5.129 27.490 1.00 41.59 230 ALA A O 1
ATOM 1791 N N . GLN A 1 231 ? 9.784 3.717 28.389 1.00 41.03 231 GLN A N 1
ATOM 1792 C CA . GLN A 1 231 ? 10.675 3.194 29.429 1.00 41.03 231 GLN A CA 1
ATOM 1793 C C . GLN A 1 231 ? 11.423 1.952 28.931 1.00 41.03 231 GLN A C 1
ATOM 1795 O O . GLN A 1 231 ? 10.813 0.975 28.504 1.00 41.03 231 GLN A O 1
ATOM 1800 N N . HIS A 1 232 ? 12.751 1.974 29.042 1.00 44.72 232 HIS A N 1
ATOM 1801 C CA . HIS A 1 232 ? 13.654 0.895 28.639 1.00 44.72 232 HIS A CA 1
ATOM 1802 C C . HIS A 1 232 ? 14.408 0.341 29.848 1.00 44.72 232 HIS A C 1
ATOM 1804 O O . HIS A 1 232 ? 15.041 1.112 30.573 1.00 44.72 232 HIS A O 1
ATOM 1810 N N . ALA A 1 233 ? 14.424 -0.983 30.017 1.00 45.12 233 ALA A N 1
ATOM 1811 C CA . ALA A 1 233 ? 15.308 -1.674 30.959 1.00 45.12 233 ALA A CA 1
ATOM 1812 C C . ALA A 1 233 ? 16.638 -2.052 30.302 1.00 45.12 233 ALA A C 1
ATOM 1814 O O . ALA A 1 233 ? 16.663 -2.839 29.360 1.00 45.12 233 ALA A O 1
ATOM 1815 N N . VAL A 1 234 ? 17.759 -1.556 30.824 1.00 49.97 234 VAL A N 1
ATOM 1816 C CA . VAL A 1 234 ? 19.094 -1.980 30.378 1.00 49.97 234 VAL A CA 1
ATOM 1817 C C . VAL A 1 234 ? 19.698 -2.932 31.410 1.00 49.97 234 VAL A C 1
ATOM 1819 O O . VAL A 1 234 ? 19.950 -2.544 32.554 1.00 49.97 234 VAL A O 1
ATOM 1822 N N . ASP A 1 235 ? 19.928 -4.181 31.000 1.00 45.53 235 ASP A N 1
ATOM 1823 C CA . ASP A 1 235 ? 20.524 -5.239 31.822 1.00 45.53 235 ASP A CA 1
ATOM 1824 C C . ASP A 1 235 ? 22.035 -5.371 31.543 1.00 45.53 235 ASP A C 1
ATOM 1826 O O . ASP A 1 235 ? 22.459 -5.875 30.503 1.00 45.53 235 ASP A O 1
ATOM 1830 N N . TRP A 1 236 ? 22.859 -4.901 32.483 1.00 45.16 236 TRP A N 1
ATOM 1831 C CA . TRP A 1 236 ? 24.323 -4.809 32.372 1.00 45.16 236 TRP A CA 1
ATOM 1832 C C . TRP A 1 236 ? 25.062 -6.057 32.900 1.00 45.16 236 TRP A C 1
ATOM 1834 O O . TRP A 1 236 ? 25.968 -5.953 33.733 1.00 45.16 236 TRP A O 1
ATOM 1844 N N . ARG A 1 237 ? 24.681 -7.267 32.476 1.00 44.72 237 ARG A N 1
ATOM 1845 C CA . ARG A 1 237 ? 25.375 -8.498 32.912 1.00 44.72 237 ARG A CA 1
ATOM 1846 C C . ARG A 1 237 ? 26.796 -8.638 32.334 1.00 44.72 237 ARG A C 1
ATOM 1848 O O . ARG A 1 237 ? 27.086 -8.187 31.231 1.00 44.72 237 ARG A O 1
ATOM 1855 N N . HIS A 1 238 ? 27.664 -9.303 33.110 1.00 34.19 238 HIS A N 1
ATOM 1856 C CA . HIS A 1 238 ? 29.018 -9.748 32.748 1.00 34.19 238 HIS A CA 1
ATOM 1857 C C . HIS A 1 238 ? 28.988 -11.274 32.466 1.00 34.19 238 HIS A C 1
ATOM 1859 O O . HIS A 1 238 ? 28.320 -11.984 33.222 1.00 34.19 238 HIS A O 1
ATOM 1865 N N . PRO A 1 239 ? 29.712 -11.803 31.460 1.00 46.78 239 PRO A N 1
ATOM 1866 C CA . PRO A 1 239 ? 30.597 -11.072 30.559 1.00 46.78 239 PRO A CA 1
ATOM 1867 C C . PRO A 1 239 ? 29.828 -10.128 29.637 1.00 46.78 239 PRO A C 1
ATOM 1869 O O . PRO A 1 239 ? 28.712 -10.433 29.221 1.00 46.78 239 PRO A O 1
ATOM 1872 N N . MET A 1 240 ? 30.432 -8.963 29.365 1.00 45.53 240 MET A N 1
ATOM 1873 C CA . MET A 1 240 ? 29.934 -8.053 28.334 1.00 45.53 240 MET A CA 1
ATOM 1874 C C . MET A 1 240 ? 29.773 -8.816 27.010 1.00 45.53 240 MET A C 1
ATOM 1876 O O . MET A 1 240 ? 30.540 -9.755 26.765 1.00 45.53 240 MET A O 1
ATOM 1880 N N . PRO A 1 241 ? 28.825 -8.418 26.143 1.00 50.44 241 PRO A N 1
ATOM 1881 C CA . PRO A 1 241 ? 28.701 -9.017 24.825 1.00 50.44 241 PRO A CA 1
ATOM 1882 C C . PRO A 1 241 ? 30.036 -8.995 24.079 1.00 50.44 241 PRO A C 1
ATOM 1884 O O . PRO A 1 241 ? 30.815 -8.045 24.209 1.00 50.44 241 PRO A O 1
ATOM 1887 N N . ILE A 1 242 ? 30.297 -10.055 23.315 1.00 47.59 242 ILE A N 1
ATOM 1888 C CA . ILE A 1 242 ? 31.514 -10.198 22.515 1.00 47.59 242 ILE A CA 1
ATOM 1889 C C . ILE A 1 242 ? 31.616 -8.985 21.582 1.00 47.59 242 ILE A C 1
ATOM 1891 O O . ILE A 1 242 ? 30.646 -8.633 20.906 1.00 47.59 242 ILE A O 1
ATOM 1895 N N . LYS A 1 243 ? 32.780 -8.325 21.590 1.00 47.31 243 LYS A N 1
ATOM 1896 C CA . LYS A 1 243 ? 33.079 -7.268 20.625 1.00 47.31 243 LYS A CA 1
ATOM 1897 C C . LYS A 1 243 ? 33.228 -7.888 19.243 1.00 47.31 243 LYS A C 1
ATOM 1899 O O . LYS A 1 243 ? 33.858 -8.937 19.121 1.00 47.31 243 LYS A O 1
ATOM 1904 N N . ASP A 1 244 ? 32.684 -7.241 18.225 1.00 45.94 244 ASP A N 1
ATOM 1905 C CA . ASP A 1 244 ? 33.024 -7.599 16.855 1.00 45.94 244 ASP A CA 1
ATOM 1906 C C . ASP A 1 244 ? 34.501 -7.280 16.550 1.00 45.94 244 ASP A C 1
ATOM 1908 O O . ASP A 1 244 ? 35.233 -6.696 17.358 1.00 45.94 244 ASP A O 1
ATOM 1912 N N . GLU A 1 245 ? 34.945 -7.669 15.359 1.00 43.50 245 GLU A N 1
ATOM 1913 C CA . GLU A 1 245 ? 36.311 -7.447 14.872 1.00 43.50 245 GLU A CA 1
ATOM 1914 C C . GLU A 1 245 ? 36.707 -5.957 14.762 1.00 43.50 245 GLU A C 1
ATOM 1916 O O . GLU A 1 245 ? 37.889 -5.644 14.629 1.00 43.50 245 GLU A O 1
ATOM 1921 N N . HIS A 1 246 ? 35.747 -5.036 14.895 1.00 40.66 246 HIS A N 1
ATOM 1922 C CA . HIS A 1 246 ? 35.945 -3.585 14.874 1.00 40.66 246 HIS A CA 1
ATOM 1923 C C . HIS A 1 246 ? 35.873 -2.954 16.280 1.00 40.66 246 HIS A C 1
ATOM 1925 O O . HIS A 1 246 ? 36.050 -1.745 16.435 1.00 40.66 246 HIS A O 1
ATOM 1931 N N . GLY A 1 247 ? 35.658 -3.759 17.327 1.00 38.94 247 GLY A N 1
ATOM 1932 C CA . GLY A 1 247 ? 35.630 -3.315 18.718 1.00 38.94 247 GLY A CA 1
ATOM 1933 C C . GLY A 1 247 ? 34.264 -2.835 19.219 1.00 38.94 247 GLY A C 1
ATOM 1934 O O . GLY A 1 247 ? 34.194 -2.338 20.351 1.00 38.94 247 GLY A O 1
ATOM 1935 N N . TYR A 1 248 ? 33.193 -2.998 18.435 1.00 38.41 248 TYR A N 1
ATOM 1936 C CA . TYR A 1 248 ? 31.830 -2.631 18.823 1.00 38.41 248 TYR A CA 1
ATOM 1937 C C . TYR A 1 248 ? 31.153 -3.749 19.616 1.00 38.41 248 TYR A C 1
ATOM 1939 O O . TYR A 1 248 ? 31.310 -4.929 19.321 1.00 38.41 248 TYR A O 1
ATOM 1947 N N . TYR A 1 249 ? 30.369 -3.381 20.631 1.00 43.31 249 TYR A N 1
ATOM 1948 C CA . TYR A 1 249 ? 29.589 -4.338 21.416 1.00 43.31 249 TYR A CA 1
ATOM 1949 C C . TYR A 1 249 ? 28.289 -4.704 20.689 1.00 43.31 249 TYR A C 1
ATOM 1951 O O . TYR A 1 249 ? 27.481 -3.825 20.384 1.00 43.31 249 TYR A O 1
ATOM 1959 N N . LEU A 1 250 ? 28.038 -6.000 20.490 1.00 39.25 250 LEU A N 1
ATOM 1960 C CA . LEU A 1 250 ? 26.727 -6.512 20.080 1.00 39.25 250 LEU A CA 1
ATOM 1961 C C . LEU A 1 250 ? 25.745 -6.415 21.259 1.00 39.25 250 LEU A C 1
ATOM 1963 O O . LEU A 1 250 ? 25.687 -7.297 22.109 1.00 39.25 250 LEU A O 1
ATOM 1967 N N . LEU A 1 251 ? 24.983 -5.327 21.355 1.00 40.25 251 LEU A N 1
ATOM 1968 C CA . LEU A 1 251 ? 23.948 -5.198 22.384 1.00 40.25 251 LEU A CA 1
ATOM 1969 C C . LEU A 1 251 ? 22.823 -6.216 22.128 1.00 40.25 251 LEU A C 1
ATOM 1971 O O . LEU A 1 251 ? 22.149 -6.153 21.099 1.00 40.25 251 LEU A O 1
ATOM 1975 N N . ASN A 1 252 ? 22.579 -7.121 23.082 1.00 34.59 252 ASN A N 1
ATOM 1976 C CA . ASN A 1 252 ? 21.329 -7.881 23.116 1.00 34.59 252 ASN A CA 1
ATOM 1977 C C . ASN A 1 252 ? 20.166 -6.898 23.300 1.00 34.59 252 ASN A C 1
ATOM 1979 O O . ASN A 1 252 ? 20.225 -5.998 24.138 1.00 34.59 252 ASN A O 1
ATOM 1983 N N . SER A 1 253 ? 19.127 -7.051 22.483 1.00 34.00 253 SER A N 1
ATOM 1984 C CA . SER A 1 253 ? 17.969 -6.159 22.456 1.00 34.00 253 SER A CA 1
ATOM 1985 C C . SER A 1 253 ? 17.268 -6.103 23.818 1.00 34.00 253 SER A C 1
ATOM 1987 O O . SER A 1 253 ? 17.110 -7.126 24.479 1.00 34.00 253 SER A O 1
ATOM 1989 N N . THR A 1 254 ? 16.808 -4.913 24.201 1.00 38.81 254 THR A N 1
ATOM 1990 C CA . THR A 1 254 ? 15.958 -4.645 25.367 1.00 38.81 254 THR A CA 1
ATOM 1991 C C . THR A 1 254 ? 14.758 -5.600 25.408 1.00 38.81 254 THR A C 1
ATOM 1993 O O . THR A 1 254 ? 13.942 -5.613 24.483 1.00 38.81 254 THR A O 1
ATOM 1996 N N . THR A 1 255 ? 14.633 -6.391 26.472 1.00 38.59 255 THR A N 1
ATOM 1997 C CA . THR A 1 255 ? 13.458 -7.227 26.753 1.00 38.59 255 THR A CA 1
ATOM 1998 C C . THR A 1 255 ? 12.435 -6.387 27.521 1.00 38.59 255 THR A C 1
ATOM 2000 O O . THR A 1 255 ? 12.748 -5.867 28.585 1.00 38.59 255 THR A O 1
ATOM 2003 N N . CYS A 1 256 ? 11.217 -6.289 26.986 1.00 35.62 256 CYS A N 1
ATOM 2004 C CA . CYS A 1 256 ? 10.069 -5.490 27.445 1.00 35.62 256 CYS A CA 1
ATOM 2005 C C . CYS A 1 256 ? 10.092 -3.998 27.079 1.00 35.62 256 CYS A C 1
ATOM 2007 O O . CYS A 1 256 ? 10.837 -3.198 27.638 1.00 35.62 256 CYS A O 1
ATOM 2009 N N . ILE A 1 257 ? 9.165 -3.642 26.187 1.00 37.47 257 ILE A N 1
ATOM 2010 C CA . ILE A 1 257 ? 8.640 -2.290 26.022 1.00 37.47 257 ILE A CA 1
ATOM 2011 C C . ILE A 1 257 ? 7.186 -2.324 26.517 1.00 37.47 257 ILE A C 1
ATOM 2013 O O . ILE A 1 257 ? 6.434 -3.227 26.143 1.00 37.47 257 ILE A O 1
ATOM 2017 N N . PHE A 1 258 ? 6.805 -1.376 27.375 1.00 37.38 258 PHE A N 1
ATOM 2018 C CA . PHE A 1 258 ? 5.407 -1.089 27.700 1.00 37.38 258 PHE A CA 1
ATOM 2019 C C . PHE A 1 258 ? 5.017 0.195 26.959 1.00 37.38 258 PHE A C 1
ATOM 2021 O O . PHE A 1 258 ? 5.555 1.259 27.252 1.00 37.38 258 PHE A O 1
ATOM 2028 N N . GLU A 1 259 ? 4.118 0.078 25.985 1.00 38.75 259 GLU A N 1
ATOM 2029 C CA . GLU A 1 259 ? 3.641 1.173 25.129 1.00 38.75 259 GLU A CA 1
ATOM 2030 C C . GLU A 1 259 ? 2.155 1.449 25.415 1.00 38.75 259 GLU A C 1
ATOM 2032 O O . GLU A 1 259 ? 1.368 0.518 25.609 1.00 38.75 259 GLU A O 1
ATOM 2037 N N . TYR A 1 260 ? 1.767 2.726 25.441 1.00 32.53 260 TYR A N 1
ATOM 2038 C CA . TYR A 1 260 ? 0.375 3.171 25.527 1.00 32.53 260 TYR A CA 1
ATOM 2039 C C . TYR A 1 260 ? 0.038 3.986 24.272 1.00 32.53 260 TYR A C 1
ATOM 2041 O O . TYR A 1 260 ? 0.648 5.026 24.039 1.00 32.53 260 TYR A O 1
ATOM 2049 N N . GLY A 1 261 ? -0.932 3.514 23.482 1.00 37.34 261 GLY A N 1
ATOM 2050 C CA . GLY A 1 261 ? -1.329 4.119 22.202 1.00 37.34 261 GLY A CA 1
ATOM 2051 C C . GLY A 1 261 ? -0.589 3.548 20.983 1.00 37.34 261 GLY A C 1
ATOM 2052 O O . GLY A 1 261 ? 0.467 2.937 21.111 1.00 37.34 261 GLY A O 1
ATOM 2053 N N . ASP A 1 262 ? -1.168 3.725 19.792 1.00 36.06 262 ASP A N 1
ATOM 2054 C CA . ASP A 1 262 ? -0.529 3.376 18.517 1.00 36.06 262 ASP A CA 1
ATOM 2055 C C . ASP A 1 262 ? 0.209 4.616 17.981 1.00 36.06 262 ASP A C 1
ATOM 2057 O O . ASP A 1 262 ? -0.390 5.483 17.343 1.00 36.06 262 ASP A O 1
ATOM 2061 N N . LEU A 1 263 ? 1.517 4.718 18.233 1.00 37.00 263 LEU A N 1
ATOM 2062 C CA . LEU A 1 263 ? 2.363 5.646 17.480 1.00 37.00 263 LEU A CA 1
ATOM 2063 C C . LEU A 1 263 ? 2.688 5.016 16.111 1.00 37.00 263 LEU A C 1
ATOM 2065 O O . LEU A 1 263 ? 3.210 3.898 16.067 1.00 37.00 263 LEU A O 1
ATOM 2069 N N . PRO A 1 264 ? 2.435 5.696 14.975 1.00 37.69 264 PRO A N 1
ATOM 2070 C CA . PRO A 1 264 ? 2.609 5.083 13.654 1.00 37.69 264 PRO A CA 1
ATOM 2071 C C . PRO A 1 264 ? 4.074 4.776 13.295 1.00 37.69 264 PRO A C 1
ATOM 2073 O O . PRO A 1 264 ? 4.341 3.970 12.407 1.00 37.69 264 PRO A O 1
ATOM 2076 N N . GLU A 1 265 ? 5.037 5.372 14.000 1.00 35.12 265 GLU A N 1
ATOM 2077 C CA . GLU A 1 265 ? 6.475 5.115 13.833 1.00 35.12 265 GLU A CA 1
ATOM 2078 C C . GLU A 1 265 ? 6.894 3.713 14.322 1.00 35.12 265 GLU A C 1
ATOM 2080 O O . GLU A 1 265 ? 7.996 3.249 14.031 1.00 35.12 265 GLU A O 1
ATOM 2085 N N . GLN A 1 266 ? 6.008 3.010 15.039 1.00 36.59 266 GLN A N 1
ATOM 2086 C CA . GLN A 1 266 ? 6.292 1.741 15.712 1.00 36.59 266 GLN A CA 1
ATOM 2087 C C . GLN A 1 266 ? 5.535 0.544 15.124 1.00 36.59 266 GLN A C 1
ATOM 2089 O O . GLN A 1 266 ? 5.414 -0.494 15.777 1.00 36.59 266 GLN A O 1
ATOM 2094 N N . VAL A 1 267 ? 5.104 0.614 13.857 1.00 33.66 267 VAL A N 1
ATOM 2095 C CA . VAL A 1 267 ? 4.642 -0.567 13.103 1.00 33.66 267 VAL A CA 1
ATOM 2096 C C . VAL A 1 267 ? 5.836 -1.497 12.826 1.00 33.66 267 VAL A C 1
ATOM 2098 O O . VAL A 1 267 ? 6.332 -1.623 11.711 1.00 33.66 267 VAL A O 1
ATOM 2101 N N . THR A 1 268 ? 6.333 -2.159 13.871 1.00 32.94 268 THR A N 1
ATOM 2102 C CA . THR A 1 268 ? 7.267 -3.278 13.779 1.00 32.94 268 THR A CA 1
ATOM 2103 C C . THR A 1 268 ? 6.568 -4.534 14.302 1.00 32.94 268 THR A C 1
ATOM 2105 O O . THR A 1 268 ? 6.181 -4.588 15.468 1.00 32.94 268 THR A O 1
ATOM 2108 N N . PRO A 1 269 ? 6.400 -5.580 13.475 1.00 31.14 269 PRO A N 1
ATOM 2109 C CA . PRO A 1 269 ? 5.592 -6.757 13.811 1.00 31.14 269 PRO A CA 1
ATOM 2110 C C . PRO A 1 269 ? 6.177 -7.668 14.911 1.00 31.14 269 PRO A C 1
ATOM 2112 O O . PRO A 1 269 ? 5.618 -8.726 15.179 1.00 31.14 269 PRO A O 1
ATOM 2115 N N . PHE A 1 270 ? 7.281 -7.288 15.564 1.00 29.66 270 PHE A N 1
ATOM 2116 C CA . PHE A 1 270 ? 8.061 -8.179 16.433 1.00 29.66 270 PHE A CA 1
ATOM 2117 C C . PH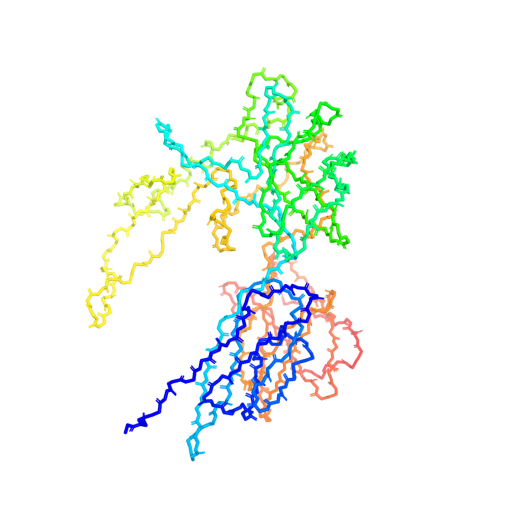E A 1 270 ? 8.113 -7.784 17.918 1.00 29.66 270 PHE A C 1
ATOM 2119 O O . PHE A 1 270 ? 8.860 -8.406 18.670 1.00 29.66 270 PHE A O 1
ATOM 2126 N N . LYS A 1 271 ? 7.354 -6.779 18.378 1.00 33.47 271 LYS A N 1
ATOM 2127 C CA . LYS A 1 271 ? 7.501 -6.252 19.752 1.00 33.47 271 LYS A CA 1
ATOM 2128 C C . LYS A 1 271 ? 6.187 -6.024 20.508 1.00 33.47 271 LYS A C 1
ATOM 2130 O O . LYS A 1 271 ? 5.959 -4.940 21.023 1.00 33.47 271 LYS A O 1
ATOM 2135 N N . ARG A 1 272 ? 5.323 -7.036 20.640 1.00 31.55 272 ARG A N 1
ATOM 2136 C CA . ARG A 1 272 ? 4.196 -6.966 21.595 1.00 31.55 272 ARG A CA 1
ATOM 2137 C C . ARG A 1 272 ? 4.226 -8.128 22.584 1.00 31.55 272 ARG A C 1
ATOM 2139 O O . ARG A 1 272 ? 4.306 -9.287 22.186 1.00 31.55 272 ARG A O 1
ATOM 2146 N N . CYS A 1 273 ? 4.153 -7.804 23.875 1.00 27.73 273 CYS A N 1
ATOM 2147 C CA . CYS A 1 273 ? 3.886 -8.765 24.942 1.00 27.73 273 CYS A CA 1
ATOM 2148 C C . CYS A 1 273 ? 2.372 -9.020 25.020 1.00 27.73 273 CYS A C 1
ATOM 2150 O O . CYS A 1 273 ? 1.580 -8.081 24.961 1.00 27.73 273 CYS A O 1
ATOM 2152 N N . SER A 1 274 ? 1.968 -10.285 25.144 1.00 30.62 274 SER A N 1
ATOM 2153 C CA . SER A 1 274 ? 0.571 -10.694 25.319 1.00 30.62 274 SER A CA 1
ATOM 2154 C C . SER A 1 274 ? 0.330 -11.069 26.776 1.00 30.62 274 SER A C 1
ATOM 2156 O O . SER A 1 274 ? 0.950 -12.006 27.276 1.00 30.62 274 SER A O 1
ATOM 2158 N N . ILE A 1 275 ? -0.609 -10.396 27.442 1.00 29.09 275 ILE A N 1
ATOM 2159 C CA . ILE A 1 275 ? -1.105 -10.809 28.760 1.00 29.09 275 ILE A CA 1
ATOM 2160 C C . ILE A 1 275 ? -2.342 -11.686 28.542 1.00 29.09 275 ILE A C 1
ATOM 2162 O O . ILE A 1 275 ? -3.331 -11.239 27.964 1.00 29.09 275 ILE A O 1
ATOM 2166 N N . THR A 1 276 ? -2.293 -12.936 29.005 1.00 29.78 276 THR A N 1
ATOM 2167 C CA . THR A 1 276 ? -3.418 -13.880 28.914 1.00 29.78 276 THR A CA 1
ATOM 2168 C C . THR A 1 276 ? -4.114 -13.953 30.271 1.00 29.78 276 THR A C 1
ATOM 2170 O O . THR A 1 276 ? -3.482 -14.314 31.261 1.00 29.78 276 THR A O 1
ATOM 2173 N N . ALA A 1 277 ? -5.403 -13.609 30.343 1.00 29.23 277 ALA A N 1
ATOM 2174 C CA . ALA A 1 277 ? -6.190 -13.804 31.562 1.00 29.23 277 ALA A CA 1
ATOM 2175 C C . ALA A 1 277 ? -6.478 -15.308 31.789 1.00 29.23 277 ALA A C 1
ATOM 2177 O O . ALA A 1 277 ? -6.727 -16.020 30.811 1.00 29.23 277 ALA A O 1
ATOM 2178 N N . PRO A 1 278 ? -6.486 -15.810 33.041 1.00 28.83 278 PRO A N 1
ATOM 2179 C CA . PRO A 1 278 ? -6.827 -17.203 33.332 1.00 28.83 278 PRO A CA 1
ATOM 2180 C C . PRO A 1 278 ? -8.265 -17.547 32.921 1.00 28.83 278 PRO A C 1
ATOM 2182 O O . PRO A 1 278 ? -9.184 -16.741 33.086 1.00 28.83 278 PRO A O 1
ATOM 2185 N N . ALA A 1 279 ? -8.471 -18.764 32.415 1.00 30.64 279 ALA A N 1
ATOM 2186 C CA . ALA A 1 279 ? -9.784 -19.261 32.017 1.00 30.64 279 ALA A CA 1
ATOM 2187 C C . ALA A 1 279 ? -10.737 -19.381 33.225 1.00 30.64 279 ALA A C 1
ATOM 2189 O O . ALA A 1 279 ? -10.353 -19.910 34.265 1.00 30.64 279 ALA A O 1
ATOM 2190 N N . GLY A 1 280 ? -11.986 -18.916 33.078 1.00 35.16 280 GLY A N 1
ATOM 2191 C CA . GLY A 1 280 ? -13.063 -19.159 34.055 1.00 35.16 280 GLY A CA 1
ATOM 2192 C C . GLY A 1 280 ? -13.786 -17.931 34.623 1.00 35.16 280 GLY A C 1
ATOM 2193 O O . GLY A 1 280 ? -14.685 -18.096 35.440 1.00 35.16 280 GLY A O 1
ATOM 2194 N N . ARG A 1 281 ? -13.460 -16.704 34.199 1.00 33.22 281 ARG A N 1
ATOM 2195 C CA . ARG A 1 281 ? -14.259 -15.507 34.525 1.00 33.22 281 ARG A CA 1
ATOM 2196 C C . ARG A 1 281 ? -14.689 -14.784 33.255 1.00 33.22 281 ARG A C 1
ATOM 2198 O O . ARG A 1 281 ? -14.007 -13.876 32.793 1.00 33.22 281 ARG A O 1
ATOM 2205 N N . TYR A 1 282 ? -15.821 -15.200 32.698 1.00 34.44 282 TYR A N 1
ATOM 2206 C CA . TYR A 1 282 ? -16.560 -14.411 31.717 1.00 34.44 282 TYR A CA 1
ATOM 2207 C C . TYR A 1 282 ? -18.014 -14.320 32.174 1.00 34.44 282 TYR A C 1
ATOM 2209 O O . TYR A 1 282 ? -18.687 -15.338 32.304 1.00 34.44 282 TYR A O 1
ATOM 2217 N N . ASP A 1 283 ? -18.459 -13.096 32.444 1.00 32.50 283 ASP A N 1
ATOM 2218 C CA . ASP A 1 283 ? -19.868 -12.733 32.560 1.00 32.50 283 ASP A CA 1
ATOM 2219 C C . ASP A 1 283 ? -20.306 -12.160 31.201 1.00 32.50 283 ASP A C 1
ATOM 2221 O O . ASP A 1 283 ? -19.620 -11.311 30.621 1.00 32.50 283 ASP A O 1
ATOM 2225 N N . GLY A 1 284 ? -21.399 -12.689 30.652 1.00 39.72 284 GLY A N 1
ATOM 2226 C CA . GLY A 1 284 ? -21.833 -12.546 29.258 1.00 39.72 284 GLY A CA 1
ATOM 2227 C C . GLY A 1 284 ? -22.618 -11.271 28.938 1.00 39.72 284 GLY A C 1
ATOM 2228 O O . GLY A 1 284 ? -23.461 -11.300 28.047 1.00 39.72 284 GLY A O 1
ATOM 2229 N N . GLY A 1 285 ? -22.381 -10.166 29.650 1.00 35.59 285 GLY A N 1
ATOM 2230 C CA . GLY A 1 285 ? -23.268 -8.994 29.625 1.00 35.59 285 GLY A CA 1
ATOM 2231 C C . GLY A 1 285 ? -22.665 -7.639 29.236 1.00 35.59 285 GLY A C 1
ATOM 2232 O O . GLY A 1 285 ? -23.274 -6.630 29.575 1.00 35.59 285 GLY A O 1
ATOM 2233 N N . ILE A 1 286 ? -21.490 -7.540 28.590 1.00 29.34 286 ILE A N 1
ATOM 2234 C CA . ILE A 1 286 ? -20.862 -6.222 28.333 1.00 29.34 286 ILE A CA 1
ATOM 2235 C C . ILE A 1 286 ? -20.363 -6.061 26.894 1.00 29.34 286 ILE A C 1
ATOM 2237 O O . ILE A 1 286 ? -19.397 -6.699 26.479 1.00 29.34 286 ILE A O 1
ATOM 2241 N N . GLY A 1 287 ? -20.988 -5.120 26.181 1.00 28.89 287 GLY A N 1
ATOM 2242 C CA . GLY A 1 287 ? -20.477 -4.515 24.958 1.00 28.89 287 GLY A CA 1
ATOM 2243 C C . GLY A 1 287 ? -19.477 -3.392 25.253 1.00 28.89 287 GLY A C 1
ATOM 2244 O O . GLY A 1 287 ? -19.762 -2.462 26.003 1.00 28.89 287 GLY A O 1
ATOM 2245 N N . VAL A 1 288 ? -18.312 -3.483 24.617 1.00 28.00 288 VAL A N 1
ATOM 2246 C CA . VAL A 1 288 ? -17.449 -2.359 24.228 1.00 28.00 288 VAL A CA 1
ATOM 2247 C C . VAL A 1 288 ? -17.328 -2.470 22.706 1.00 28.00 288 VAL A C 1
ATOM 2249 O O . VAL A 1 288 ? -17.141 -3.591 22.221 1.00 28.00 288 VAL A O 1
ATOM 2252 N N . PRO A 1 289 ? -17.413 -1.375 21.928 1.00 28.03 289 PRO A N 1
ATOM 2253 C CA . PRO A 1 289 ? -17.088 -1.430 20.516 1.00 28.03 289 PRO A CA 1
ATOM 2254 C C . PRO A 1 289 ? -15.567 -1.520 20.385 1.00 28.03 289 PRO A C 1
ATOM 2256 O O . PRO A 1 289 ? -14.852 -0.524 20.321 1.00 28.03 289 PRO A O 1
ATOM 2259 N N . LEU A 1 290 ? -15.067 -2.749 20.349 1.00 28.62 290 LEU A N 1
ATOM 2260 C CA . LEU A 1 290 ? -13.976 -3.060 19.440 1.00 28.62 290 LEU A CA 1
ATOM 2261 C C . LEU A 1 290 ? -14.514 -2.794 18.030 1.00 28.62 290 LEU A C 1
ATOM 2263 O O . LEU A 1 290 ? -15.656 -3.165 17.742 1.00 28.62 290 LEU A O 1
ATOM 2267 N N . GLN A 1 291 ? -13.712 -2.224 17.127 1.00 28.59 291 GLN A N 1
ATOM 2268 C CA . GLN A 1 291 ? -13.909 -2.552 15.721 1.00 28.59 291 GLN A CA 1
ATOM 2269 C C . GLN A 1 291 ? -13.630 -4.054 15.606 1.00 28.59 291 GLN A C 1
ATOM 2271 O O . GLN A 1 291 ? -12.511 -4.500 15.372 1.00 28.59 291 GLN A O 1
ATOM 2276 N N . LEU A 1 292 ? -14.685 -4.837 15.815 1.00 28.81 292 LEU A N 1
ATOM 2277 C CA . LEU A 1 292 ? -14.909 -6.048 15.068 1.00 28.81 292 LEU A CA 1
ATOM 2278 C C . LEU A 1 292 ? -15.110 -5.569 13.626 1.00 28.81 292 LEU A C 1
ATOM 2280 O O . LEU A 1 292 ? -16.226 -5.371 13.158 1.00 28.81 292 LEU A O 1
ATOM 2284 N N . ALA A 1 293 ? -13.999 -5.376 12.913 1.00 28.38 293 ALA A N 1
ATOM 2285 C CA . ALA A 1 293 ? -13.982 -5.897 11.559 1.00 28.38 293 ALA A CA 1
ATOM 2286 C C . ALA A 1 293 ? -14.470 -7.351 11.657 1.00 28.38 293 ALA A C 1
ATOM 2288 O O . ALA A 1 293 ? -14.273 -7.977 12.713 1.00 28.38 293 ALA A O 1
ATOM 2289 N N . ASP A 1 294 ? -15.073 -7.899 10.593 1.00 29.44 294 ASP A N 1
ATOM 2290 C CA . ASP A 1 294 ? -15.097 -9.360 10.433 1.00 29.44 294 ASP A CA 1
ATOM 2291 C C . ASP A 1 294 ? -13.797 -9.886 11.009 1.00 29.44 294 ASP A C 1
ATOM 2293 O O . ASP A 1 294 ? -12.759 -9.316 10.646 1.00 29.44 294 ASP A O 1
ATOM 2297 N N . PRO A 1 295 ? -13.821 -10.821 11.974 1.00 29.41 295 PRO A N 1
ATOM 2298 C CA . PRO A 1 295 ? -12.602 -11.173 12.658 1.00 29.41 295 PRO A CA 1
ATOM 2299 C C . PRO A 1 295 ? -11.570 -11.461 11.565 1.00 29.41 295 PRO A C 1
ATOM 2301 O O . PRO A 1 295 ? -11.763 -12.424 10.812 1.00 29.41 295 PRO A O 1
ATOM 2304 N N . PRO A 1 296 ? -10.448 -10.713 11.457 1.00 31.95 296 PRO A N 1
ATOM 2305 C CA . PRO A 1 296 ? -9.247 -11.438 11.144 1.00 31.95 296 PRO A CA 1
ATOM 2306 C C . PRO A 1 296 ? -9.223 -12.451 12.278 1.00 31.95 296 PRO A C 1
ATOM 2308 O O . PRO A 1 296 ? -9.141 -12.071 13.451 1.00 31.95 296 PRO A O 1
ATOM 2311 N N . GLN A 1 297 ? -9.515 -13.713 11.940 1.00 30.11 297 GLN A N 1
ATOM 2312 C CA . GLN A 1 297 ? -9.411 -14.827 12.868 1.00 30.11 297 GLN A CA 1
ATOM 2313 C C . GLN A 1 297 ? -8.218 -14.518 13.750 1.00 30.11 297 GLN A C 1
ATOM 2315 O O . GLN A 1 297 ? -7.145 -14.248 13.198 1.00 30.11 297 GLN A O 1
ATOM 2320 N N . LYS A 1 298 ? -8.457 -14.433 15.069 1.00 27.55 298 LYS A N 1
ATOM 2321 C CA . LYS A 1 298 ? -7.439 -14.116 16.072 1.00 27.55 298 LYS A CA 1
ATOM 2322 C C . LYS A 1 298 ? -6.089 -14.617 15.552 1.00 27.55 298 LYS A C 1
ATOM 2324 O O . LYS A 1 298 ? -6.019 -15.807 15.220 1.00 27.55 298 LYS A O 1
ATOM 2329 N N . PRO A 1 299 ? -4.996 -13.841 15.567 1.00 32.84 299 PRO A N 1
ATOM 2330 C CA . PRO A 1 299 ? -3.764 -14.499 15.908 1.00 32.84 299 PRO A CA 1
ATOM 2331 C C . PRO A 1 299 ? -3.989 -14.990 17.350 1.00 32.84 299 PRO A C 1
ATOM 2333 O O . PRO A 1 299 ? -3.624 -14.337 18.320 1.00 32.84 299 PRO A O 1
ATOM 2336 N N . GLN A 1 300 ? -4.604 -16.180 17.499 1.00 36.47 300 GLN A N 1
ATOM 2337 C CA . GLN A 1 300 ? -3.953 -17.227 18.272 1.00 36.47 300 GLN A CA 1
ATOM 2338 C C . GLN A 1 300 ? -2.503 -17.038 17.895 1.00 36.47 300 GLN A C 1
ATOM 2340 O O . GLN A 1 300 ? -2.237 -17.162 16.705 1.00 36.47 300 GLN A O 1
ATOM 2345 N N . GLN A 1 301 ? -1.682 -16.513 18.808 1.00 38.44 301 GLN A N 1
ATOM 2346 C CA . GLN A 1 301 ? -0.228 -16.597 18.783 1.00 38.44 301 GLN A CA 1
ATOM 2347 C C . GLN A 1 301 ? 0.195 -17.482 17.617 1.00 38.44 301 GLN A C 1
ATOM 2349 O O . GLN A 1 301 ? 0.028 -18.689 17.754 1.00 38.44 301 GLN A O 1
ATOM 2354 N N . GLN A 1 302 ? 0.455 -16.878 16.441 1.00 38.91 302 GLN A N 1
ATOM 2355 C CA . GLN A 1 302 ? 0.258 -17.594 15.178 1.00 38.91 302 GLN A CA 1
ATOM 2356 C C . GLN A 1 302 ? 1.117 -18.836 15.262 1.00 38.91 302 GLN A C 1
ATOM 2358 O O . GLN A 1 302 ? 2.343 -18.752 15.276 1.00 38.91 302 GLN A O 1
ATOM 2363 N N . THR A 1 303 ? 0.435 -19.964 15.433 1.00 49.22 303 THR A N 1
ATOM 2364 C CA . THR A 1 303 ? 0.961 -21.312 15.431 1.00 49.22 303 THR A CA 1
ATOM 2365 C C . THR A 1 303 ? 1.373 -21.532 13.989 1.00 49.22 303 THR A C 1
ATOM 2367 O O . THR A 1 303 ? 0.678 -22.121 13.169 1.00 49.22 303 THR A O 1
ATOM 2370 N N . GLN A 1 304 ? 2.441 -20.849 13.601 1.00 66.44 304 GLN A N 1
ATOM 2371 C CA . GLN A 1 304 ? 2.996 -20.961 12.280 1.00 66.44 304 GLN A CA 1
ATOM 2372 C C . GLN A 1 304 ? 3.714 -22.294 12.249 1.00 66.44 304 GLN A C 1
ATOM 2374 O O . GLN A 1 304 ? 4.382 -22.683 13.207 1.00 66.44 304 GLN A O 1
ATOM 2379 N N . TRP A 1 305 ? 3.555 -22.991 11.134 1.00 73.88 305 TRP A N 1
ATOM 2380 C CA . TRP A 1 305 ? 4.397 -24.132 10.858 1.00 73.88 305 TRP A CA 1
ATOM 2381 C C . TRP A 1 305 ? 5.849 -23.648 10.783 1.00 73.88 305 TRP A C 1
ATOM 2383 O O . TRP A 1 305 ? 6.198 -22.874 9.891 1.00 73.88 305 TRP A O 1
ATOM 2393 N N . THR A 1 306 ? 6.690 -24.073 11.719 1.00 78.38 306 THR A N 1
ATOM 2394 C CA . THR A 1 306 ? 8.132 -23.827 11.693 1.00 78.38 306 THR A CA 1
ATOM 2395 C C . THR A 1 306 ? 8.803 -24.926 10.895 1.00 78.38 306 THR A C 1
ATOM 2397 O O . THR A 1 306 ? 8.399 -26.084 10.935 1.00 78.38 306 THR A O 1
ATOM 2400 N N . VAL A 1 307 ? 9.825 -24.581 10.117 1.00 76.75 307 VAL A N 1
ATOM 2401 C CA . VAL A 1 307 ? 10.574 -25.591 9.368 1.00 76.75 307 VAL A CA 1
ATOM 2402 C C . VAL A 1 307 ? 11.680 -26.137 10.263 1.00 76.75 307 VAL A C 1
ATOM 2404 O O . VAL A 1 307 ? 12.680 -25.456 10.467 1.00 76.75 307 VAL A O 1
ATOM 2407 N N . GLU A 1 308 ? 11.509 -27.357 10.760 1.00 77.75 308 GLU A N 1
ATOM 2408 C CA . GLU A 1 308 ? 12.462 -28.031 11.655 1.00 77.75 308 GLU A CA 1
ATOM 2409 C C . GLU A 1 308 ? 13.569 -28.767 10.888 1.00 77.75 308 GLU A C 1
ATOM 2411 O O . GLU A 1 308 ? 14.655 -29.008 11.410 1.00 77.75 308 GLU A O 1
ATOM 2416 N N . ARG A 1 309 ? 13.313 -29.142 9.626 1.00 76.31 309 ARG A N 1
ATOM 2417 C CA . ARG A 1 309 ? 14.290 -29.841 8.776 1.00 76.31 309 ARG A CA 1
ATOM 2418 C C . ARG A 1 309 ? 14.218 -29.375 7.324 1.00 76.31 309 ARG A C 1
ATOM 2420 O O . ARG A 1 309 ? 13.128 -29.279 6.757 1.00 76.31 309 ARG A O 1
ATOM 2427 N N . ARG A 1 310 ? 15.384 -29.111 6.720 1.00 83.50 310 ARG A N 1
ATOM 2428 C CA . ARG A 1 310 ? 15.554 -28.542 5.368 1.00 83.50 310 ARG A CA 1
ATOM 2429 C C . ARG A 1 310 ? 16.666 -29.248 4.589 1.00 83.50 310 ARG A C 1
ATOM 2431 O O . ARG A 1 310 ? 17.762 -28.713 4.470 1.00 83.50 310 ARG A O 1
ATOM 2438 N N . GLU A 1 311 ? 16.414 -30.453 4.085 1.00 81.44 311 GLU A N 1
ATOM 2439 C CA . GLU A 1 311 ? 17.402 -31.168 3.253 1.00 81.44 311 GLU A CA 1
ATOM 2440 C C . GLU A 1 311 ? 17.162 -30.990 1.745 1.00 81.44 311 GLU A C 1
ATOM 2442 O O . GLU A 1 311 ? 17.989 -31.419 0.936 1.00 81.44 311 GLU A O 1
ATOM 2447 N N . GLY A 1 312 ? 16.034 -30.387 1.352 1.00 78.94 312 GLY A N 1
ATOM 2448 C CA . GLY A 1 312 ? 15.759 -30.012 -0.030 1.00 78.94 312 GLY A CA 1
ATOM 2449 C C . GLY A 1 312 ? 16.543 -28.777 -0.466 1.00 78.94 312 GLY A C 1
ATOM 2450 O O . GLY A 1 312 ? 16.896 -27.924 0.348 1.00 78.94 312 GLY A O 1
ATOM 2451 N N . VAL A 1 313 ? 16.768 -28.668 -1.774 1.00 72.62 313 VAL A N 1
ATOM 2452 C CA . VAL A 1 313 ? 17.233 -27.441 -2.436 1.00 72.62 313 VAL A CA 1
ATOM 2453 C C . VAL A 1 313 ? 16.146 -26.362 -2.366 1.00 72.62 313 VAL A C 1
ATOM 2455 O O . VAL A 1 313 ? 16.460 -25.192 -2.172 1.00 72.62 313 VAL A O 1
ATOM 2458 N N . GLU A 1 314 ? 14.871 -26.758 -2.414 1.00 78.25 314 GLU A N 1
ATOM 2459 C CA . GLU A 1 314 ? 13.734 -25.894 -2.091 1.00 78.25 314 GLU A CA 1
ATOM 2460 C C . GLU A 1 314 ? 12.878 -26.547 -1.007 1.00 78.25 314 GLU A C 1
ATOM 2462 O O . GLU A 1 314 ? 12.578 -27.738 -1.072 1.00 78.25 314 GLU A O 1
ATOM 2467 N N . ASN A 1 315 ? 12.478 -25.765 -0.004 1.00 78.94 315 ASN A N 1
ATOM 2468 C CA . ASN A 1 315 ? 11.628 -26.213 1.097 1.00 78.94 315 ASN A CA 1
ATOM 2469 C C . ASN A 1 315 ? 10.560 -25.139 1.294 1.00 78.94 315 ASN A C 1
ATOM 2471 O O . ASN A 1 315 ? 10.818 -24.092 1.891 1.00 78.94 315 ASN A O 1
ATOM 2475 N N . THR A 1 316 ? 9.388 -25.348 0.709 1.00 78.62 316 THR A N 1
ATOM 2476 C CA . THR A 1 316 ? 8.344 -24.327 0.635 1.00 78.62 316 THR A CA 1
ATOM 2477 C C . THR A 1 316 ? 7.241 -24.619 1.632 1.00 78.62 316 THR A C 1
ATOM 2479 O O . THR A 1 316 ? 6.758 -25.747 1.719 1.00 78.62 316 THR A O 1
ATOM 2482 N N . TRP A 1 317 ? 6.777 -23.579 2.311 1.00 80.44 317 TRP A N 1
ATOM 2483 C CA . TRP A 1 317 ? 5.514 -23.596 3.029 1.00 80.44 317 TRP A CA 1
ATOM 2484 C C . TRP A 1 317 ? 4.619 -22.504 2.458 1.00 80.44 317 TRP A C 1
ATOM 2486 O O . TRP A 1 317 ? 5.050 -21.363 2.294 1.00 80.44 317 TRP A O 1
ATOM 2496 N N . GLN A 1 318 ? 3.380 -22.854 2.137 1.00 76.62 318 GLN A N 1
ATOM 2497 C CA . GLN A 1 318 ? 2.372 -21.904 1.683 1.00 76.62 318 GLN A CA 1
ATOM 2498 C C . GLN A 1 318 ? 1.020 -22.266 2.294 1.00 76.62 318 GLN A C 1
ATOM 2500 O O . GLN A 1 318 ? 0.663 -23.439 2.417 1.00 76.62 318 GLN A O 1
ATOM 2505 N N . ARG A 1 319 ? 0.231 -21.253 2.641 1.00 67.69 319 ARG A N 1
ATOM 2506 C CA . ARG A 1 319 ? -1.156 -21.435 3.067 1.00 67.69 319 ARG A CA 1
ATOM 2507 C C . ARG A 1 319 ? -2.078 -21.257 1.862 1.00 67.69 319 ARG A C 1
ATOM 2509 O O . ARG A 1 319 ? -2.017 -20.228 1.195 1.00 67.69 319 ARG A O 1
ATOM 2516 N N . ARG A 1 320 ? -2.938 -22.241 1.585 1.00 70.00 320 ARG A N 1
ATOM 2517 C CA . ARG A 1 320 ? -3.978 -22.172 0.541 1.00 70.00 320 ARG A CA 1
ATOM 2518 C C . ARG A 1 320 ? -5.347 -22.337 1.196 1.00 70.00 320 ARG A C 1
ATOM 2520 O O . ARG A 1 320 ? -5.805 -23.451 1.431 1.00 70.00 320 ARG A O 1
ATOM 2527 N N . GLY A 1 321 ? -5.975 -21.218 1.560 1.00 73.50 321 GLY A N 1
ATOM 2528 C CA . GLY A 1 321 ? -7.204 -21.226 2.358 1.00 73.50 321 GLY A CA 1
ATOM 2529 C C . GLY A 1 321 ? -6.973 -21.819 3.755 1.00 73.50 321 GLY A C 1
ATOM 2530 O O . GLY A 1 321 ? -6.185 -21.285 4.542 1.00 73.50 321 GLY A O 1
ATOM 2531 N N . LEU A 1 322 ? -7.654 -22.928 4.057 1.00 68.12 322 LEU A N 1
ATOM 2532 C CA . LEU A 1 322 ? -7.504 -23.678 5.314 1.00 68.12 322 LEU A CA 1
ATOM 2533 C C . LEU A 1 322 ? -6.392 -24.739 5.265 1.00 68.12 322 LEU A C 1
ATOM 2535 O O . LEU A 1 322 ? -6.090 -25.346 6.286 1.00 68.12 322 LEU A O 1
ATOM 2539 N N . LEU A 1 323 ? -5.768 -24.952 4.104 1.00 66.25 323 LEU A N 1
ATOM 2540 C CA . LEU A 1 323 ? -4.751 -25.983 3.921 1.00 66.25 323 LEU A CA 1
ATOM 2541 C C . LEU A 1 323 ? -3.345 -25.416 4.133 1.00 66.25 323 LEU A C 1
ATOM 2543 O O . LEU A 1 323 ? -2.982 -24.376 3.570 1.00 66.25 323 LEU A O 1
ATOM 2547 N N . ALA A 1 324 ? -2.535 -26.141 4.902 1.00 76.50 324 ALA A N 1
ATOM 2548 C CA . ALA A 1 324 ? -1.090 -25.964 4.931 1.00 76.50 324 ALA A CA 1
ATOM 2549 C C . ALA A 1 324 ? -0.473 -26.838 3.833 1.00 76.50 324 ALA A C 1
ATOM 2551 O O . ALA A 1 324 ? -0.594 -28.059 3.869 1.00 76.50 324 ALA A O 1
ATOM 2552 N N . VAL A 1 325 ? 0.171 -26.215 2.846 1.00 79.25 325 VAL A N 1
ATOM 2553 C CA . VAL A 1 325 ? 0.824 -26.924 1.744 1.00 79.25 325 VAL A CA 1
ATOM 2554 C C . VAL A 1 325 ? 2.329 -26.852 1.942 1.00 79.25 325 VAL A C 1
ATOM 2556 O O . VAL A 1 325 ? 2.937 -25.780 1.915 1.00 79.25 325 VAL A O 1
ATOM 2559 N N . MET A 1 326 ? 2.907 -28.026 2.141 1.00 81.94 326 MET A N 1
ATOM 2560 C CA . MET A 1 326 ? 4.319 -28.252 2.400 1.00 81.94 326 MET A CA 1
ATOM 2561 C C . MET A 1 326 ? 4.953 -28.858 1.154 1.00 81.94 326 MET A C 1
ATOM 2563 O O . MET A 1 326 ? 4.397 -29.781 0.564 1.00 81.94 326 MET A O 1
ATOM 2567 N N . GLY A 1 327 ? 6.099 -28.328 0.741 1.00 80.06 327 GLY A N 1
ATOM 2568 C CA . GLY A 1 327 ? 6.800 -28.769 -0.458 1.00 80.06 327 GLY A CA 1
ATOM 2569 C C . GLY A 1 327 ? 8.287 -28.932 -0.207 1.00 80.06 327 GLY A C 1
ATOM 2570 O O . GLY A 1 327 ? 8.888 -28.161 0.542 1.00 80.06 327 GLY A O 1
ATOM 2571 N N . ILE A 1 328 ? 8.864 -29.934 -0.859 1.00 80.69 328 ILE A N 1
ATOM 2572 C CA . ILE A 1 328 ? 10.301 -30.165 -0.916 1.00 80.69 328 ILE A CA 1
ATOM 2573 C C . ILE A 1 328 ? 10.698 -30.466 -2.362 1.00 80.69 328 ILE A C 1
ATOM 2575 O O . ILE A 1 328 ? 10.080 -31.297 -3.024 1.00 80.69 328 ILE A O 1
ATOM 2579 N N . VAL A 1 329 ? 11.750 -29.808 -2.835 1.00 78.94 329 VAL A N 1
ATOM 2580 C CA . VAL A 1 329 ? 12.465 -30.146 -4.068 1.00 78.94 329 VAL A CA 1
ATOM 2581 C C . VAL A 1 329 ? 13.895 -30.447 -3.662 1.00 78.94 329 VAL A C 1
ATOM 2583 O O . VAL A 1 329 ? 14.546 -29.629 -3.018 1.00 78.94 329 VAL A O 1
ATOM 2586 N N . GLY A 1 330 ? 14.413 -31.620 -4.002 1.00 80.38 330 GLY A N 1
ATOM 2587 C CA . GLY A 1 330 ? 15.757 -32.001 -3.596 1.00 80.38 330 GLY A CA 1
ATOM 2588 C C . GLY A 1 330 ? 16.232 -33.286 -4.245 1.00 80.38 330 GLY A C 1
ATOM 2589 O O . GLY A 1 330 ? 15.548 -33.885 -5.074 1.00 80.38 330 GLY A O 1
ATOM 2590 N N . ARG A 1 331 ? 17.433 -33.714 -3.851 1.00 79.50 331 ARG A N 1
ATOM 2591 C CA . ARG A 1 331 ? 17.983 -35.013 -4.254 1.00 79.50 331 ARG A CA 1
ATOM 2592 C C . ARG A 1 331 ? 17.102 -36.161 -3.754 1.00 79.50 331 ARG A C 1
ATOM 2594 O O . ARG A 1 331 ? 16.359 -36.011 -2.784 1.00 79.50 331 ARG A O 1
ATOM 2601 N N . ALA A 1 332 ? 17.251 -37.338 -4.359 1.00 75.56 332 ALA A N 1
ATOM 2602 C CA . ALA A 1 332 ? 16.617 -38.553 -3.857 1.00 75.56 332 ALA A CA 1
ATOM 2603 C C . ALA A 1 332 ? 16.887 -38.727 -2.348 1.00 75.56 332 ALA A C 1
ATOM 2605 O O . ALA A 1 332 ? 18.028 -38.589 -1.902 1.00 75.56 332 ALA A O 1
ATOM 2606 N N . ARG A 1 333 ? 15.832 -39.044 -1.584 1.00 76.00 333 ARG A N 1
ATOM 2607 C CA . ARG A 1 333 ? 15.827 -39.186 -0.113 1.00 76.00 333 ARG A CA 1
ATOM 2608 C C . ARG A 1 333 ? 15.990 -37.894 0.699 1.00 76.00 333 ARG A C 1
ATOM 2610 O O . ARG A 1 333 ? 16.085 -37.992 1.917 1.00 76.00 333 ARG A O 1
ATOM 2617 N N . ALA A 1 334 ? 16.014 -36.713 0.078 1.00 76.69 334 ALA A N 1
ATOM 2618 C CA . ALA A 1 334 ? 15.922 -35.465 0.832 1.00 76.69 334 ALA A CA 1
ATOM 2619 C C . ALA A 1 334 ? 14.599 -35.418 1.612 1.00 76.69 334 ALA A C 1
ATOM 2621 O O . ALA A 1 334 ? 13.548 -35.769 1.073 1.00 76.69 334 ALA A O 1
ATOM 2622 N N . SER A 1 335 ? 14.656 -34.995 2.874 1.00 79.88 335 SER A N 1
ATOM 2623 C CA . SER A 1 335 ? 13.486 -34.862 3.736 1.00 79.88 335 SER A CA 1
ATOM 2624 C C . SER A 1 335 ? 13.333 -33.445 4.282 1.00 79.88 335 SER A C 1
ATOM 2626 O O . SER A 1 335 ? 14.304 -32.734 4.551 1.00 79.88 335 SER A O 1
ATOM 2628 N N . THR A 1 336 ? 12.083 -33.039 4.482 1.00 82.31 336 THR A N 1
ATOM 2629 C CA . THR A 1 336 ? 11.751 -31.789 5.158 1.00 82.31 336 THR A CA 1
ATOM 2630 C C . THR A 1 336 ? 10.717 -32.040 6.230 1.00 82.31 336 THR A C 1
ATOM 2632 O O . THR A 1 336 ? 9.830 -32.874 6.071 1.00 82.31 336 THR A O 1
ATOM 2635 N N . GLY A 1 337 ? 10.872 -31.318 7.334 1.00 84.19 337 GLY A N 1
ATOM 2636 C CA . GLY A 1 337 ? 10.008 -31.397 8.496 1.00 84.19 337 GLY A CA 1
ATOM 2637 C C . GLY A 1 337 ? 9.452 -30.022 8.809 1.00 84.19 337 GLY A C 1
ATOM 2638 O O . GLY A 1 337 ? 10.199 -29.041 8.825 1.00 84.19 337 GLY A O 1
ATOM 2639 N N . PHE A 1 338 ? 8.154 -29.979 9.073 1.00 83.31 338 PHE A N 1
ATOM 2640 C CA . PHE A 1 338 ? 7.467 -28.802 9.573 1.00 83.31 338 PHE A CA 1
ATOM 2641 C C . PHE A 1 338 ? 6.843 -29.154 10.924 1.00 83.31 338 PHE A C 1
ATOM 2643 O O . PHE A 1 338 ? 6.254 -30.225 11.056 1.00 83.31 338 PHE A O 1
ATOM 2650 N N . ALA A 1 339 ? 6.970 -28.277 11.913 1.00 84.31 339 ALA A N 1
ATOM 2651 C CA . ALA A 1 339 ? 6.341 -28.427 13.217 1.00 84.31 339 ALA A CA 1
ATOM 2652 C C . ALA A 1 339 ? 5.268 -27.366 13.411 1.00 84.31 339 ALA A C 1
ATOM 2654 O O . ALA A 1 339 ? 5.435 -26.219 13.015 1.00 84.31 339 ALA A O 1
ATOM 2655 N N . TYR A 1 340 ? 4.165 -27.758 14.032 1.00 81.75 340 TYR A N 1
ATOM 2656 C CA . TYR A 1 340 ? 3.096 -26.856 14.427 1.00 81.75 340 TYR A CA 1
ATOM 2657 C C . TYR A 1 340 ? 2.976 -26.905 15.951 1.00 81.75 340 TYR A C 1
ATOM 2659 O O . TYR A 1 340 ? 2.829 -28.006 16.492 1.00 81.75 340 TYR A O 1
ATOM 2667 N N . PRO A 1 341 ? 3.033 -25.765 16.661 1.00 79.81 341 PRO A N 1
ATOM 2668 C CA . PRO A 1 341 ? 2.847 -25.771 18.101 1.00 79.81 341 PRO A CA 1
ATOM 2669 C C . PRO A 1 341 ? 1.389 -26.103 18.417 1.00 79.81 341 PRO A C 1
ATOM 2671 O O . PRO A 1 341 ? 0.478 -25.342 18.091 1.00 79.81 341 PRO A O 1
ATOM 2674 N N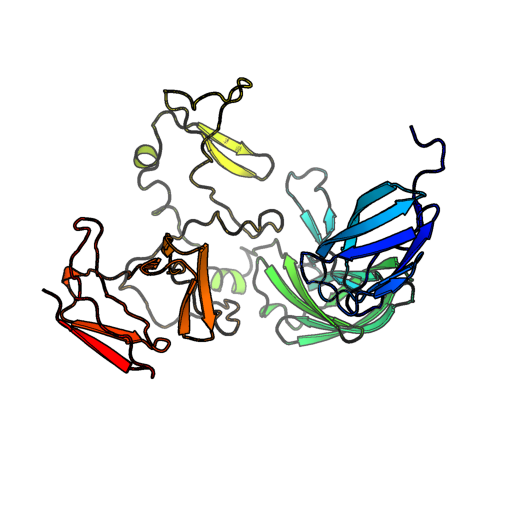 . VAL A 1 342 ? 1.155 -27.247 19.055 1.00 71.31 342 VAL A N 1
ATOM 2675 C CA . VAL A 1 342 ? -0.163 -27.590 19.589 1.00 71.31 342 VAL A CA 1
ATOM 2676 C C . VAL A 1 342 ? -0.192 -27.103 21.036 1.00 71.31 342 VAL A C 1
ATOM 2678 O O . VAL A 1 342 ? 0.491 -27.654 21.892 1.00 71.31 342 VAL A O 1
ATOM 2681 N N . ASN A 1 343 ? -0.946 -26.038 21.313 1.00 69.25 343 ASN A N 1
ATOM 2682 C CA . ASN A 1 343 ? -1.048 -25.427 22.647 1.00 69.25 343 ASN A CA 1
ATOM 2683 C C . ASN A 1 343 ? -1.989 -26.220 23.575 1.00 69.25 343 ASN A C 1
ATOM 2685 O O . ASN A 1 343 ? -2.898 -25.658 24.185 1.00 69.25 343 ASN A O 1
ATOM 2689 N N . VAL A 1 344 ? -1.802 -27.537 23.638 1.00 70.56 344 VAL A N 1
ATOM 2690 C CA . VAL A 1 344 ? -2.542 -28.457 24.508 1.00 70.56 344 VAL A CA 1
ATOM 2691 C C . VAL A 1 344 ? -1.553 -29.393 25.190 1.00 70.56 344 VAL A C 1
ATOM 2693 O O . VAL A 1 344 ? -0.504 -29.716 24.631 1.00 70.56 344 VAL A O 1
ATOM 2696 N N . ASP A 1 345 ? -1.879 -29.825 26.403 1.00 75.00 345 ASP A N 1
ATOM 2697 C CA . ASP A 1 345 ? -1.073 -30.813 27.111 1.00 75.00 345 ASP A CA 1
ATOM 2698 C C . ASP A 1 345 ? -1.186 -32.170 26.403 1.00 75.00 345 ASP A C 1
ATOM 2700 O O . ASP A 1 345 ? -2.246 -32.796 26.386 1.00 75.00 345 ASP A O 1
ATOM 2704 N N . THR A 1 346 ? -0.084 -32.622 25.802 1.00 69.31 346 THR A N 1
ATOM 2705 C CA . THR A 1 346 ? -0.028 -33.883 25.053 1.00 69.31 346 THR A CA 1
ATOM 2706 C C . THR A 1 346 ? -0.345 -35.101 25.918 1.00 69.31 346 THR A C 1
ATOM 2708 O O . THR A 1 346 ? -0.758 -36.116 25.372 1.00 69.31 346 THR A O 1
ATOM 2711 N N . ALA A 1 347 ? -0.184 -35.007 27.246 1.00 69.69 347 ALA A N 1
ATOM 2712 C CA . ALA A 1 347 ? -0.527 -36.084 28.176 1.00 69.69 347 ALA A CA 1
ATOM 2713 C C . ALA A 1 347 ? -2.046 -36.289 28.340 1.00 69.69 347 ALA A C 1
ATOM 2715 O O . ALA A 1 347 ? -2.473 -37.275 28.934 1.00 69.69 347 ALA A O 1
ATOM 2716 N N . GLN A 1 348 ? -2.869 -35.364 27.833 1.00 71.56 348 GLN A N 1
ATOM 2717 C CA . GLN A 1 348 ? -4.332 -35.404 27.946 1.00 71.56 348 GLN A CA 1
ATOM 2718 C C . GLN A 1 348 ? -5.025 -35.864 26.654 1.00 71.56 348 GLN A C 1
ATOM 2720 O O . GLN A 1 348 ? -6.253 -35.857 26.578 1.00 71.56 348 GLN A O 1
ATOM 2725 N N . LEU A 1 349 ? -4.263 -36.244 25.623 1.00 79.12 349 LEU A N 1
ATOM 2726 C CA . LEU A 1 349 ? -4.797 -36.636 24.321 1.00 79.12 349 LEU A CA 1
ATOM 2727 C C . LEU A 1 349 ? -4.749 -38.157 24.151 1.00 79.12 349 LEU A C 1
ATOM 2729 O O . LEU A 1 349 ? -3.677 -38.747 24.198 1.00 79.12 349 LEU A O 1
ATOM 2733 N N . ALA A 1 350 ? -5.899 -38.783 23.893 1.00 85.56 350 ALA A N 1
ATOM 2734 C CA . ALA A 1 350 ? -5.972 -40.217 23.592 1.00 85.56 350 ALA A CA 1
ATOM 2735 C C . ALA A 1 350 ? -5.662 -40.528 22.115 1.00 85.56 350 ALA A C 1
ATOM 2737 O O . ALA A 1 350 ? -5.120 -41.585 21.789 1.00 85.56 350 ALA A O 1
ATOM 2738 N N . GLU A 1 351 ? -6.012 -39.610 21.212 1.00 89.25 351 GLU A N 1
ATOM 2739 C CA . GLU A 1 351 ? -5.890 -39.790 19.767 1.00 89.25 351 GLU A CA 1
ATOM 2740 C C . GLU A 1 351 ? -5.439 -38.487 19.092 1.00 89.25 351 GLU A C 1
ATOM 2742 O O . GLU A 1 351 ? -5.754 -37.382 19.541 1.00 89.25 351 GLU A O 1
ATOM 2747 N N . LEU A 1 352 ? -4.695 -38.622 17.996 1.00 86.06 352 LEU A N 1
ATOM 2748 C CA . LEU A 1 352 ? -4.273 -37.539 17.118 1.00 86.06 352 LEU A CA 1
ATOM 2749 C C . LEU A 1 352 ? -4.915 -37.731 15.745 1.00 86.06 352 LEU A C 1
ATOM 2751 O O . LEU A 1 352 ? -4.655 -38.722 15.065 1.00 86.06 352 LEU A O 1
ATOM 2755 N N . HIS A 1 353 ? -5.708 -36.748 15.333 1.00 90.12 353 HIS A N 1
ATOM 2756 C CA . HIS A 1 353 ? -6.377 -36.720 14.037 1.00 90.12 353 HIS A CA 1
ATOM 2757 C C . HIS A 1 353 ? -5.622 -35.790 13.090 1.00 90.12 353 HIS A C 1
ATOM 2759 O O . HIS A 1 353 ? -5.415 -34.614 13.396 1.00 90.12 353 HIS A O 1
ATOM 2765 N N . VAL A 1 354 ? -5.208 -36.303 11.933 1.00 86.50 354 VAL A N 1
ATOM 2766 C CA . VAL A 1 354 ? -4.484 -35.535 10.915 1.00 86.50 354 VAL A CA 1
ATOM 2767 C C . VAL A 1 354 ? -5.139 -35.757 9.563 1.00 86.50 354 VAL A C 1
ATOM 2769 O O . VAL A 1 354 ? -5.098 -36.857 9.026 1.00 86.50 354 VAL A O 1
ATOM 2772 N N . THR A 1 355 ? -5.706 -34.702 8.978 1.00 88.75 355 THR A N 1
ATOM 2773 C CA . THR A 1 355 ? -6.134 -34.737 7.573 1.00 88.75 355 THR A CA 1
ATOM 2774 C C . THR A 1 355 ? -4.970 -34.335 6.682 1.00 88.75 355 THR A C 1
ATOM 2776 O O . THR A 1 355 ? -4.454 -33.223 6.812 1.00 88.75 355 THR A O 1
ATOM 2779 N N . LEU A 1 356 ? -4.549 -35.218 5.778 1.00 90.06 356 LEU A N 1
ATOM 2780 C CA . LEU A 1 356 ? -3.463 -34.920 4.847 1.00 90.06 356 LEU A CA 1
ATOM 2781 C C . LEU A 1 356 ? -3.712 -35.514 3.460 1.00 90.06 356 LEU A C 1
ATOM 2783 O O . LEU A 1 356 ? -4.486 -36.453 3.298 1.00 90.06 356 LEU A O 1
ATOM 2787 N N . SER A 1 357 ? -3.044 -34.941 2.463 1.00 88.50 357 SER A N 1
ATOM 2788 C CA . SER A 1 357 ? -2.957 -35.454 1.094 1.00 88.50 357 SER A CA 1
ATOM 2789 C C . SER A 1 357 ? -1.582 -35.130 0.520 1.00 88.50 357 SER A C 1
ATOM 2791 O O . SER A 1 357 ? -1.026 -34.075 0.839 1.00 88.50 357 SER A O 1
ATOM 2793 N N . GLY A 1 358 ? -1.046 -35.986 -0.344 1.00 86.38 358 GLY A N 1
ATOM 2794 C CA . GLY A 1 358 ? 0.264 -35.820 -0.967 1.00 86.38 358 GLY A CA 1
ATOM 2795 C C . GLY A 1 358 ? 0.248 -36.032 -2.478 1.00 86.38 358 GLY A C 1
ATOM 2796 O O . GLY A 1 358 ? -0.717 -36.522 -3.060 1.00 86.38 358 GLY A O 1
ATOM 2797 N N . THR A 1 359 ? 1.344 -35.652 -3.134 1.00 81.81 359 THR A N 1
ATOM 2798 C CA . THR A 1 359 ? 1.568 -35.995 -4.543 1.00 81.81 359 THR A CA 1
ATOM 2799 C C . THR A 1 359 ? 1.874 -37.488 -4.692 1.00 81.81 359 THR A C 1
ATOM 2801 O O . THR A 1 359 ? 2.332 -38.112 -3.730 1.00 81.81 359 THR A O 1
ATOM 2804 N N . PRO A 1 360 ? 1.721 -38.068 -5.897 1.00 73.56 360 PRO A N 1
ATOM 2805 C CA . PRO A 1 360 ? 2.176 -39.429 -6.162 1.00 73.56 360 PRO A CA 1
ATOM 2806 C C . PRO A 1 360 ? 3.639 -39.609 -5.719 1.00 73.56 360 PRO A C 1
ATOM 2808 O O . PRO A 1 360 ? 4.502 -38.816 -6.102 1.00 73.56 360 PRO A O 1
ATOM 2811 N N . ASN A 1 361 ? 3.904 -40.640 -4.910 1.00 75.56 361 ASN A N 1
ATOM 2812 C CA . ASN A 1 361 ? 5.199 -40.969 -4.281 1.00 75.56 361 ASN A CA 1
ATOM 2813 C C . ASN A 1 361 ? 5.624 -40.119 -3.065 1.00 75.56 361 ASN A C 1
ATOM 2815 O O . ASN A 1 361 ? 6.749 -40.272 -2.584 1.00 75.56 361 ASN A O 1
ATOM 2819 N N . ALA A 1 362 ? 4.769 -39.233 -2.545 1.00 81.88 362 ALA A N 1
ATOM 2820 C CA . ALA A 1 362 ? 5.056 -38.543 -1.291 1.00 81.88 362 ALA A CA 1
ATOM 2821 C C . ALA A 1 362 ? 4.962 -39.522 -0.110 1.00 81.88 362 ALA A C 1
ATOM 2823 O O . ALA A 1 362 ? 3.948 -40.193 0.065 1.00 81.88 362 ALA A O 1
ATOM 2824 N N . ARG A 1 363 ? 6.003 -39.568 0.728 1.00 84.56 363 ARG A N 1
ATOM 2825 C CA . ARG A 1 363 ? 6.002 -40.301 2.002 1.00 84.56 363 ARG A CA 1
ATOM 2826 C C . ARG A 1 363 ? 6.105 -39.326 3.159 1.00 84.56 363 ARG A C 1
ATOM 2828 O O . ARG A 1 363 ? 6.839 -38.343 3.065 1.00 84.56 363 ARG A O 1
ATOM 2835 N N . CYS A 1 364 ? 5.414 -39.609 4.254 1.00 88.81 364 CYS A N 1
ATOM 2836 C CA . CYS A 1 364 ? 5.480 -38.806 5.470 1.00 88.81 364 CYS A CA 1
ATOM 2837 C C . CYS A 1 364 ? 5.447 -39.682 6.728 1.00 88.81 364 CYS A C 1
ATOM 2839 O O . CYS A 1 364 ? 5.152 -40.875 6.678 1.00 88.81 364 CYS A O 1
ATOM 2841 N N . PHE A 1 365 ? 5.805 -39.078 7.858 1.00 90.31 365 PHE A N 1
ATOM 2842 C CA . PHE A 1 365 ? 5.545 -39.602 9.193 1.00 90.31 365 PHE A CA 1
ATOM 2843 C C . PHE A 1 365 ? 5.067 -38.445 10.071 1.00 90.31 365 PHE A C 1
ATOM 2845 O O . PHE A 1 365 ? 5.404 -37.287 9.812 1.00 90.31 365 PHE A O 1
ATOM 2852 N N . ILE A 1 366 ? 4.301 -38.758 11.110 1.00 90.25 366 ILE A N 1
ATOM 2853 C CA . ILE A 1 366 ? 3.792 -37.787 12.078 1.00 90.25 366 ILE A CA 1
ATOM 2854 C C . ILE A 1 366 ? 4.516 -38.006 13.402 1.00 90.25 366 ILE A C 1
ATOM 2856 O O . ILE A 1 366 ? 4.663 -39.142 13.849 1.00 90.25 366 ILE A O 1
ATOM 2860 N N . GLN A 1 367 ? 4.979 -36.926 14.028 1.00 87.62 367 GLN A N 1
ATOM 2861 C CA . GLN A 1 367 ? 5.620 -36.963 15.339 1.00 87.62 367 GLN A CA 1
ATOM 2862 C C . GLN A 1 367 ? 4.982 -35.929 16.262 1.00 87.62 367 GLN A C 1
ATOM 2864 O O . GLN A 1 367 ? 4.846 -34.764 15.896 1.00 87.62 367 GLN A O 1
ATOM 2869 N N . LEU A 1 368 ? 4.645 -36.361 17.474 1.00 86.31 368 LEU A N 1
ATOM 2870 C CA . LEU A 1 368 ? 4.235 -35.505 18.578 1.00 86.31 368 LEU A CA 1
ATOM 2871 C C . LEU A 1 368 ? 5.398 -35.383 19.562 1.00 86.31 368 LEU A C 1
ATOM 2873 O O . LEU A 1 368 ? 6.019 -36.384 19.925 1.00 86.31 368 LEU A O 1
ATOM 2877 N N . SER A 1 369 ? 5.692 -34.162 19.992 1.00 83.62 369 SER A N 1
ATOM 2878 C CA . SER A 1 369 ? 6.785 -33.848 20.920 1.00 83.62 369 SER A CA 1
ATOM 2879 C C . SER A 1 369 ? 6.260 -32.911 22.004 1.00 83.62 369 SER A C 1
ATOM 2881 O O . SER A 1 369 ? 5.326 -32.153 21.747 1.00 83.62 369 SER A O 1
ATOM 2883 N N . ASN A 1 370 ? 6.862 -32.930 23.190 1.00 79.38 370 ASN A N 1
ATOM 2884 C CA . ASN A 1 370 ? 6.609 -31.933 24.230 1.00 79.38 370 ASN A CA 1
ATOM 2885 C C . ASN A 1 370 ? 7.949 -31.368 24.756 1.00 79.38 370 ASN A C 1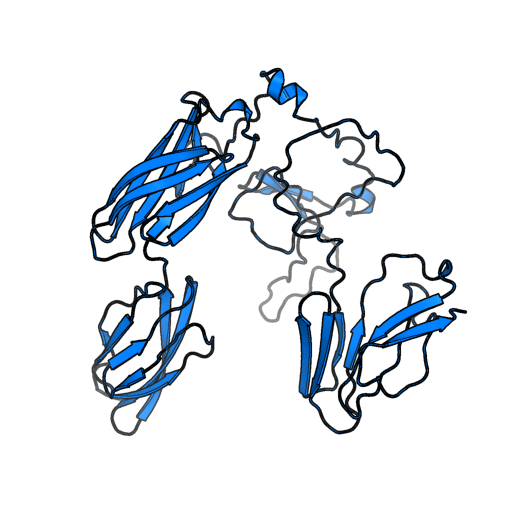
ATOM 2887 O O . ASN A 1 370 ? 9.008 -31.900 24.410 1.00 79.38 370 ASN A O 1
ATOM 2891 N N . PRO A 1 371 ? 7.949 -30.283 25.552 1.00 73.06 371 PRO A N 1
ATOM 2892 C CA . PRO A 1 371 ? 9.190 -29.640 25.996 1.00 73.06 371 PRO A CA 1
ATOM 2893 C C . PRO A 1 371 ? 10.122 -30.540 26.823 1.00 73.06 371 PRO A C 1
ATOM 2895 O O . PRO A 1 371 ? 11.319 -30.274 26.893 1.00 73.06 371 PRO A O 1
ATOM 2898 N N . GLN A 1 372 ? 9.591 -31.587 27.460 1.00 75.69 372 GLN A N 1
ATOM 2899 C CA . GLN A 1 372 ? 10.336 -32.507 28.322 1.00 75.69 372 GLN A CA 1
ATOM 2900 C C . GLN A 1 372 ? 10.797 -33.772 27.580 1.00 75.69 372 GLN A C 1
ATOM 2902 O O . GLN A 1 372 ? 11.788 -34.387 27.969 1.00 75.69 372 GLN A O 1
ATOM 2907 N N . GLN A 1 373 ? 10.102 -34.154 26.508 1.00 75.75 373 GLN A N 1
ATOM 2908 C CA . GLN A 1 373 ? 10.308 -35.377 25.747 1.00 75.75 373 GLN A CA 1
ATOM 2909 C C . GLN A 1 373 ? 10.240 -35.074 24.237 1.00 75.75 373 GLN A C 1
ATOM 2911 O O . GLN A 1 373 ? 9.152 -34.865 23.685 1.00 75.75 373 GLN A O 1
ATOM 2916 N N . PRO A 1 374 ? 11.386 -35.122 23.528 1.00 75.12 374 PRO A N 1
ATOM 2917 C CA . PRO A 1 374 ? 11.468 -34.824 22.094 1.00 75.12 374 PRO A CA 1
ATOM 2918 C C . PRO A 1 374 ? 10.630 -35.739 21.193 1.00 75.12 374 PRO A C 1
ATOM 2920 O O . PRO A 1 374 ? 10.483 -35.469 20.007 1.00 75.12 374 PRO A O 1
ATOM 2923 N N . THR A 1 375 ? 10.125 -36.861 21.704 1.00 82.75 375 THR A N 1
ATOM 2924 C CA . THR A 1 375 ? 9.231 -37.765 20.974 1.00 82.75 375 THR A CA 1
ATOM 2925 C C . THR A 1 375 ? 8.277 -38.425 21.959 1.00 82.75 375 THR A C 1
ATOM 2927 O O . THR A 1 375 ? 8.646 -39.375 22.647 1.00 82.75 375 THR A O 1
ATOM 2930 N N . VAL A 1 376 ? 7.061 -37.891 22.032 1.00 83.19 376 VAL A N 1
ATOM 2931 C CA . VAL A 1 376 ? 5.927 -38.463 22.773 1.00 83.19 376 VAL A CA 1
ATOM 2932 C C . VAL A 1 376 ? 5.289 -39.574 21.944 1.00 83.19 376 VAL A C 1
ATOM 2934 O O . VAL A 1 376 ? 5.040 -40.661 22.442 1.00 83.19 376 VAL A O 1
ATOM 2937 N N . PHE A 1 377 ? 5.093 -39.321 20.651 1.00 86.94 377 PHE A N 1
ATOM 2938 C CA . PHE A 1 377 ? 4.576 -40.288 19.688 1.00 86.94 377 PHE A CA 1
ATOM 2939 C C . PHE A 1 377 ? 5.272 -40.094 18.343 1.00 86.94 377 PHE A C 1
ATOM 2941 O O . PHE A 1 377 ? 5.605 -38.968 17.969 1.00 86.94 377 PHE A O 1
ATOM 2948 N N . ARG A 1 378 ? 5.464 -41.179 17.593 1.00 89.81 378 ARG A N 1
ATOM 2949 C CA . ARG A 1 378 ? 5.945 -41.130 16.214 1.00 89.81 378 ARG A CA 1
ATOM 2950 C C . ARG A 1 378 ? 5.353 -42.280 15.409 1.00 89.81 378 ARG A C 1
ATOM 2952 O O . ARG A 1 378 ? 5.471 -43.429 15.819 1.00 89.81 378 ARG A O 1
ATOM 2959 N N . SER A 1 379 ? 4.754 -41.975 14.263 1.00 89.31 379 SER A N 1
ATOM 2960 C CA . SER A 1 379 ? 4.316 -42.995 13.312 1.00 89.31 379 SER A CA 1
ATOM 2961 C C . SER A 1 379 ? 5.497 -43.562 12.520 1.00 89.31 379 SER A C 1
ATOM 2963 O O . SER A 1 379 ? 6.526 -42.902 12.344 1.00 89.31 379 SER A O 1
ATOM 2965 N N . GLU A 1 380 ? 5.306 -44.745 11.942 1.00 90.88 380 GLU A N 1
ATOM 2966 C CA . GLU A 1 380 ? 6.151 -45.208 10.839 1.00 90.88 380 GLU A CA 1
ATOM 2967 C C . GLU A 1 380 ? 5.977 -44.318 9.599 1.00 90.88 380 GLU A C 1
ATOM 2969 O O . GLU A 1 380 ? 5.035 -43.524 9.504 1.00 90.88 380 GLU A O 1
ATOM 2974 N N . TRP A 1 381 ? 6.898 -44.443 8.642 1.00 88.94 381 TRP A N 1
ATOM 2975 C CA . TRP A 1 381 ? 6.764 -43.791 7.341 1.00 88.94 381 TRP A CA 1
ATOM 2976 C C . TRP A 1 381 ? 5.706 -44.484 6.489 1.00 88.94 381 TRP A C 1
ATOM 2978 O O . TRP A 1 381 ? 5.862 -45.657 6.142 1.00 88.94 381 TRP A O 1
ATOM 2988 N N . PHE A 1 382 ? 4.715 -43.734 6.030 1.00 90.12 382 PHE A N 1
ATOM 2989 C CA . PHE A 1 382 ? 3.662 -44.227 5.147 1.00 90.12 382 PHE A CA 1
ATOM 2990 C C . PHE A 1 382 ? 3.561 -43.376 3.878 1.00 90.12 382 PHE A C 1
ATOM 2992 O O . PHE A 1 382 ? 4.086 -42.260 3.815 1.00 90.12 382 PHE A O 1
ATOM 2999 N N . ASP A 1 383 ? 2.933 -43.937 2.846 1.00 90.62 383 ASP A N 1
ATOM 3000 C CA . ASP A 1 383 ? 2.628 -43.209 1.616 1.00 90.62 383 ASP A CA 1
ATOM 3001 C C . ASP A 1 383 ? 1.467 -42.250 1.879 1.00 90.62 383 ASP A C 1
ATOM 3003 O O . ASP A 1 383 ? 0.432 -42.639 2.424 1.00 90.62 383 ASP A O 1
ATOM 3007 N N . ALA A 1 384 ? 1.643 -40.981 1.520 1.00 88.38 384 ALA A N 1
ATOM 3008 C CA . ALA A 1 384 ? 0.603 -39.986 1.697 1.00 88.38 384 ALA A CA 1
ATOM 3009 C C . ALA A 1 384 ? -0.558 -40.280 0.723 1.00 88.38 384 ALA A C 1
ATOM 3011 O O . ALA A 1 384 ? -0.310 -40.464 -0.472 1.00 88.38 384 ALA A O 1
ATOM 3012 N N . PRO A 1 385 ? -1.817 -40.306 1.192 1.00 88.81 385 PRO A N 1
ATOM 3013 C CA . PRO A 1 385 ? -2.980 -40.487 0.334 1.00 88.81 385 PRO A CA 1
ATOM 3014 C C . PRO A 1 385 ? -3.044 -39.389 -0.732 1.00 88.81 385 PRO A C 1
ATOM 3016 O O . PRO A 1 385 ? -2.715 -38.231 -0.473 1.00 88.81 385 PRO A O 1
ATOM 3019 N N . SER A 1 386 ? -3.473 -39.744 -1.942 1.00 86.25 386 SER A N 1
ATOM 3020 C CA . SER A 1 386 ? -3.611 -38.790 -3.050 1.00 86.25 386 SER A CA 1
ATOM 3021 C C . SER A 1 386 ? -4.773 -37.815 -2.855 1.00 86.25 386 SER A C 1
ATOM 3023 O O . SER A 1 386 ? -4.757 -36.719 -3.411 1.00 86.25 386 SER A O 1
ATOM 3025 N N . GLU A 1 387 ? -5.769 -38.202 -2.056 1.00 88.62 387 GLU A N 1
ATOM 3026 C CA . GLU A 1 387 ? -6.922 -37.381 -1.692 1.00 88.62 387 GLU A CA 1
ATOM 3027 C C . GLU A 1 387 ? -6.881 -37.017 -0.201 1.00 88.62 387 GLU A C 1
ATOM 3029 O O . GLU A 1 387 ? -6.337 -37.787 0.598 1.00 88.62 387 GLU A O 1
ATOM 3034 N N . PRO A 1 388 ? -7.443 -35.860 0.201 1.00 89.00 388 PRO A N 1
ATOM 3035 C CA . PRO A 1 388 ? -7.524 -35.470 1.606 1.00 89.00 388 PRO A CA 1
ATOM 3036 C C . PRO A 1 388 ? -8.212 -36.549 2.441 1.00 89.00 388 PRO A C 1
ATOM 3038 O O . PRO A 1 388 ? -9.413 -36.769 2.320 1.00 89.00 388 PRO A O 1
ATOM 3041 N N . THR A 1 389 ? -7.435 -37.217 3.289 1.00 89.00 389 THR A N 1
ATOM 3042 C CA . THR A 1 389 ? -7.906 -38.334 4.112 1.00 89.00 389 THR A CA 1
ATOM 3043 C C . THR A 1 389 ? -7.570 -38.057 5.568 1.00 89.00 389 THR A C 1
ATOM 3045 O O . THR A 1 389 ? -6.451 -37.643 5.882 1.00 89.00 389 THR A O 1
ATOM 3048 N N . GLU A 1 390 ? -8.536 -38.276 6.457 1.00 94.50 390 GLU A N 1
ATOM 3049 C CA . GLU A 1 390 ? -8.318 -38.216 7.900 1.00 94.50 390 GLU A CA 1
ATOM 3050 C C . GLU A 1 390 ? -7.612 -39.490 8.380 1.00 94.50 390 GLU A C 1
ATOM 3052 O O . GLU A 1 390 ? -8.088 -40.605 8.171 1.00 94.50 390 GLU A O 1
ATOM 3057 N N . LEU A 1 391 ? -6.463 -39.314 9.026 1.00 90.19 391 LEU A N 1
ATOM 3058 C CA . LEU A 1 391 ? -5.695 -40.367 9.677 1.00 90.19 391 LEU A CA 1
ATOM 3059 C C . LEU A 1 391 ? -5.807 -40.202 11.190 1.00 90.19 391 LEU A C 1
ATOM 3061 O O . LEU A 1 391 ? -5.575 -39.110 11.712 1.00 90.19 391 LEU A O 1
ATOM 3065 N N . VAL A 1 392 ? -6.120 -41.294 11.884 1.00 93.50 392 VAL A N 1
ATOM 3066 C CA . VAL A 1 392 ? -6.271 -41.320 13.343 1.00 93.50 392 VAL A CA 1
ATOM 3067 C C . VAL A 1 392 ? -5.147 -42.153 13.948 1.00 93.50 392 VAL A C 1
ATOM 3069 O O . VAL A 1 392 ? -4.979 -43.327 13.615 1.00 93.50 392 VAL A O 1
ATOM 3072 N N . PHE A 1 393 ? -4.374 -41.545 14.843 1.00 89.56 393 PHE A N 1
ATOM 3073 C CA . PHE A 1 393 ? -3.273 -42.187 15.553 1.00 89.56 393 PHE A CA 1
ATOM 3074 C C . PHE A 1 393 ? -3.594 -42.276 17.039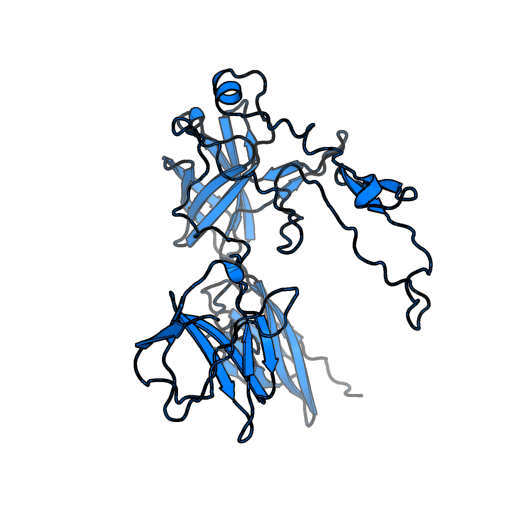 1.00 89.56 393 PHE A C 1
ATOM 3076 O O . PHE A 1 393 ? -3.853 -41.257 17.673 1.00 89.56 393 PHE A O 1
ATOM 3083 N N . LYS A 1 394 ? -3.527 -43.476 17.615 1.00 89.94 394 LYS A N 1
ATOM 3084 C CA . LYS A 1 394 ? -3.632 -43.647 19.069 1.00 89.94 394 LYS A CA 1
ATOM 3085 C C . LYS A 1 394 ? -2.340 -43.188 19.734 1.00 89.94 394 LYS A C 1
ATOM 3087 O O . LYS A 1 394 ? -1.257 -43.591 19.305 1.00 89.94 394 LYS A O 1
ATOM 3092 N N . LEU A 1 395 ? -2.465 -42.341 20.748 1.00 86.25 395 LEU A N 1
ATOM 3093 C CA . LEU A 1 395 ? -1.338 -41.828 21.521 1.00 86.25 395 LEU A CA 1
ATOM 3094 C C . LEU A 1 395 ? -1.070 -42.746 22.736 1.00 86.25 395 LEU A C 1
ATOM 3096 O O . LEU A 1 395 ? -2.002 -43.415 23.189 1.00 86.25 395 LEU A O 1
ATOM 3100 N N . PRO A 1 396 ? 0.197 -42.863 23.181 1.00 79.94 396 PRO A N 1
ATOM 3101 C CA . PRO A 1 396 ? 0.615 -43.805 24.224 1.00 79.94 396 PRO A CA 1
ATOM 3102 C C . PRO A 1 396 ? 0.161 -43.444 25.641 1.00 79.94 396 PRO A C 1
ATOM 3104 O O . PRO A 1 396 ? -0.087 -42.246 25.908 1.00 79.94 396 PRO A O 1
#